Protein AF-A0A957AES9-F1 (afdb_monomer_lite)

Foldseek 3Di:
DDDDDDDPVVVVVVVVVVVPVPDPPPPPPPQPPDPPVADALVRLCVQLPQDPPDDDDLLNVLLNVLNVVLSVDDQDVPADDLVNLLSLLLNLVSLVLVQVLQWAQAPVRDIDGNPSRVRNNVSSVVNNVSSVVSNVVNCVRCPVNHDSDNDDDDPSSVVSVVVSCPFLLNVLVVVLVVVCVQAVDAFKKKWKKWWDWAADPPVNFKIKIKIWTWIWHQHPLQKIKIKIWMWIWTWGHDDPDIDTDIFIKMKIWIANGSSLRSLLVLLQVLLCLLQDPVHQPLVSLCRQSVGSDVNSVLRSVSSNVVSCCVQQNQQDQQDLPPPVLVPDDVVVSVVVSVVVRVVSVSVVVRLQRTKMKMWGKDKDKDWDDPDPFKTKIKMKIKIKIFMAGSVQLCVLCPCVSVVVSPDPPDCSSNDDTGDIWIKIKIKMWMGGPFKIWIWMWMDIDPKIKIKIKIKGFDDPVCPVPPPPLVVLLVVLVVCLVVQVVVCVVPVDPSNVVSVVSSVVSVPPVVVVRVVDDDDDDDDTWMKMWMKMWMADPRFIKIKIWIWTWDWDWDDDPPRITIIMIMIHTPWMWMDGPRDIDTD

Secondary structure (DSSP, 8-state):
----PPPHHHHHHHHHHHHTS-----------SS---SPPHHHHHHHT---TT-PPPHHHHHHHHHHHHHHHS--GGG---HHHHHHHHHHHHHHHHHHHHTEEE-TTS-EEE-TT-HHHHHHHHHHHHHHHHHHHHHHHHHGGG--SS--SPPHHHHHHHHHHHTTHHHHHHHHHHHHHHHS-STT-EEEEEEEEEEEETTTSSEEEEEEEEEEEEE-TTS-EEEEEEEEEEEEEEETTEEEEEEEEEEEEEEESSHHHHHHHHHHHHHHHHHH-SSS-HHHHHHHHHSSSSHHHHHHHHHHHHHHHHHHHPPPPPP-TT-HHHHTS-HHHHHHHHHHHHHHHHHHHHHHHH-EEEEEEEEEEEEEEE-STTEEEEEEEEEEEEEEEEHHHHHHHHTTHHHHTTS-TT-GGGGSPPSEEEEEEEEEEEEEETTEEEEEEEEEETTEEEEEEEEEE---TTSGGGHHHHHHHHHHHHHHHHHHHHHHHTTTS-HHHHHHHHHHHHHHHHHHHHHTS-----S-PPEEEEEEEEEEETTEEEEEEEEEEEEEEEE--TTT--EEEEEEEEEEEEEEETTEEEE-

Sequence (583 aa):
VRTASVAPEAMRALQQAAGNTAARRVKTTSAPKAPQRLWTNKEFTERTYESFFTAKSAAQTAVIEMLTSYYALPTEKKKPTAAHANMLAQMKAAAQLWIDDHTVALDDGTTSEDPNRVKRMQGFKDFITNVDAELALVKGVLGDKYSEEIGEEHQSYKKLRDHYKGSADSLFVKAAGVLDKAVSAPGDSASVEVEFEIPIDPSGVGFIGGRLSIEAEKDDDGMIKARTEMVVTGGANIGVAKVKAELGGYIEAQAATSADVMNLYSYGLYRRFRESKAIPREVANYMWGGQTSQHGYDKAEVWSRDLEKRLFSEIPDVDPDDPKYKSMPPSKAKAAIAADQAAVEKARERVKNTYIETGGVVAGKGEIGISDLVEMEIGVTYTAGKKITAESIKAAKGSAGAKNSGGLTGRGAQKSLGEDTSSVSFSASVTVGSFEVAFEVAKSGSDLEITFDAEGTIPGDLLGGAPAWLADIGVALVKFVRATKASQESDSLGPVIAFGSLQKAMYGPIIAGALSGEGPQVGSVGLGVSMSAEREDGEWSGSIEIKHVQKLSFEPPIGLKVELAKSSRLGALEYSGGQWSLK

pLDDT: mean 73.52, std 19.43, range [29.31, 97.88]

Structure (mmCIF, N/CA/C/O backbone):
data_AF-A0A957AES9-F1
#
_entry.id   AF-A0A957AES9-F1
#
loop_
_atom_site.group_PDB
_atom_site.id
_atom_site.type_symbol
_atom_site.label_atom_id
_atom_site.label_alt_id
_atom_site.label_comp_id
_atom_site.label_asym_id
_atom_site.label_entity_id
_atom_site.label_seq_id
_atom_site.pdbx_PDB_ins_code
_atom_site.Cartn_x
_atom_site.Cartn_y
_atom_site.Cartn_z
_atom_site.occupancy
_atom_site.B_iso_or_equiv
_atom_site.auth_seq_id
_atom_site.auth_comp_id
_atom_site.auth_asym_id
_atom_site.auth_atom_id
_atom_site.pdbx_PDB_model_num
ATOM 1 N N . VAL A 1 1 ? 21.287 47.058 -7.639 1.00 43.00 1 VAL A N 1
ATOM 2 C CA . VAL A 1 1 ? 22.110 47.063 -8.872 1.00 43.00 1 VAL A CA 1
ATOM 3 C C . VAL A 1 1 ? 23.519 47.543 -8.534 1.00 43.00 1 VAL A C 1
ATOM 5 O O . VAL A 1 1 ? 23.746 48.738 -8.420 1.00 43.00 1 VAL A O 1
ATOM 8 N N . ARG A 1 2 ? 24.447 46.612 -8.296 1.00 29.31 2 ARG A N 1
ATOM 9 C CA . ARG A 1 2 ? 25.901 46.830 -8.343 1.00 29.31 2 ARG A CA 1
ATOM 10 C C . ARG A 1 2 ? 26.486 45.571 -8.975 1.00 29.31 2 ARG A C 1
ATOM 12 O O . ARG A 1 2 ? 26.432 44.500 -8.386 1.00 29.31 2 ARG A O 1
ATOM 19 N N . THR A 1 3 ? 26.916 45.699 -10.220 1.00 39.09 3 THR A N 1
ATOM 20 C CA . THR A 1 3 ? 27.513 44.641 -11.035 1.00 39.09 3 THR A CA 1
ATOM 21 C C . THR A 1 3 ? 28.987 44.502 -10.672 1.00 39.09 3 THR A C 1
ATOM 23 O O . THR A 1 3 ? 29.764 45.423 -10.911 1.00 39.09 3 THR A O 1
ATOM 26 N N . ALA A 1 4 ? 29.372 43.363 -10.099 1.00 37.22 4 ALA A N 1
ATOM 27 C CA . ALA A 1 4 ? 30.772 42.980 -9.971 1.00 37.22 4 ALA A CA 1
ATOM 28 C C . ALA A 1 4 ? 31.256 42.447 -11.329 1.00 37.22 4 ALA A C 1
ATOM 30 O O . ALA A 1 4 ? 30.805 41.399 -11.789 1.00 37.22 4 ALA A O 1
ATOM 31 N N . SER A 1 5 ? 32.136 43.193 -11.998 1.00 46.69 5 SER A N 1
ATOM 32 C CA . SER A 1 5 ? 32.816 42.740 -13.210 1.00 46.69 5 SER A CA 1
ATOM 33 C C . SER A 1 5 ? 33.957 41.803 -12.826 1.00 46.69 5 SER A C 1
ATOM 35 O O . SER A 1 5 ? 34.910 42.219 -12.164 1.00 46.69 5 SER A O 1
ATOM 37 N N . VAL A 1 6 ? 33.873 40.544 -13.246 1.00 52.06 6 VAL A N 1
ATOM 38 C CA . VAL A 1 6 ? 34.975 39.586 -13.117 1.00 52.06 6 VAL A CA 1
ATOM 39 C C . VAL A 1 6 ? 36.087 39.997 -14.085 1.00 52.06 6 VAL A C 1
ATOM 41 O O . VAL A 1 6 ? 35.831 40.236 -15.265 1.00 52.06 6 VAL A O 1
ATOM 44 N N . ALA A 1 7 ? 37.316 40.115 -13.577 1.00 62.69 7 ALA A N 1
ATOM 45 C CA . ALA A 1 7 ? 38.469 40.543 -14.359 1.00 62.69 7 ALA A CA 1
ATOM 46 C C . ALA A 1 7 ? 38.740 39.575 -15.538 1.00 62.69 7 ALA A C 1
ATOM 48 O O . ALA A 1 7 ? 38.665 38.356 -15.350 1.00 62.69 7 ALA A O 1
ATOM 49 N N . PRO A 1 8 ? 39.100 40.079 -16.737 1.00 69.00 8 PRO A N 1
ATOM 50 C CA . PRO A 1 8 ? 39.345 39.264 -17.936 1.00 69.00 8 PRO A CA 1
ATOM 51 C C . PRO A 1 8 ? 40.367 38.131 -17.748 1.00 69.00 8 PRO A C 1
ATOM 53 O O . PRO A 1 8 ? 40.296 37.104 -18.423 1.00 69.00 8 PRO A O 1
ATOM 56 N N . GLU A 1 9 ? 41.294 38.283 -16.804 1.00 67.00 9 GLU A N 1
ATOM 57 C CA . GLU A 1 9 ? 42.308 37.274 -16.484 1.00 67.00 9 GLU A CA 1
ATOM 58 C C . GLU A 1 9 ? 41.723 36.042 -15.779 1.00 67.00 9 GLU A C 1
ATOM 60 O O . GLU A 1 9 ? 42.137 34.920 -16.075 1.00 67.00 9 GLU A O 1
ATOM 65 N N . ALA A 1 10 ? 40.687 36.210 -14.949 1.00 66.12 10 ALA A N 1
ATOM 66 C CA . ALA A 1 10 ? 39.997 35.090 -14.308 1.00 66.12 10 ALA A CA 1
ATOM 67 C C . ALA A 1 10 ? 39.186 34.259 -15.321 1.00 66.12 10 ALA A C 1
ATOM 69 O O . ALA A 1 10 ? 39.134 33.034 -15.216 1.00 66.12 10 ALA A O 1
ATOM 70 N N . MET A 1 11 ? 38.628 34.894 -16.362 1.00 61.91 11 MET A N 1
ATOM 71 C CA . MET A 1 11 ? 37.990 34.176 -17.476 1.00 61.91 11 MET A CA 1
ATOM 72 C C . MET A 1 11 ? 39.002 33.410 -18.340 1.00 61.91 11 MET A C 1
ATOM 74 O O . MET A 1 11 ? 38.701 32.312 -18.808 1.00 61.91 11 MET A O 1
ATOM 78 N N . ARG A 1 12 ? 40.220 33.940 -18.513 1.00 64.38 12 ARG A N 1
ATOM 79 C CA . ARG A 1 12 ? 41.296 33.249 -19.243 1.00 64.38 12 ARG A CA 1
ATOM 80 C C . ARG A 1 12 ? 41.818 32.027 -18.485 1.00 64.38 12 ARG A C 1
ATOM 82 O O . ARG A 1 12 ? 42.032 30.988 -19.104 1.00 64.38 12 ARG A O 1
ATOM 89 N N . ALA A 1 13 ? 41.948 32.123 -17.162 1.00 65.06 13 ALA A N 1
ATOM 90 C CA . ALA A 1 13 ? 42.314 30.991 -16.310 1.00 65.06 13 ALA A CA 1
ATOM 91 C C . ALA A 1 13 ? 41.237 29.887 -16.320 1.00 65.06 13 ALA A C 1
ATOM 93 O O . ALA A 1 13 ? 41.570 28.706 -16.399 1.00 65.06 13 ALA A O 1
ATOM 94 N N . LEU A 1 14 ? 39.950 30.254 -16.346 1.00 55.34 14 LEU A N 1
ATOM 95 C CA . LEU A 1 14 ? 38.833 29.308 -16.483 1.00 55.34 14 LEU A CA 1
ATOM 96 C C . LEU A 1 14 ? 38.779 28.633 -17.865 1.00 55.34 14 LEU A C 1
ATOM 98 O O . LEU A 1 14 ? 38.526 27.433 -17.945 1.00 55.34 14 LEU A O 1
ATOM 102 N N . GLN A 1 15 ? 39.085 29.352 -18.949 1.00 59.56 15 GLN A N 1
ATOM 103 C CA . GLN A 1 15 ? 39.186 28.755 -20.289 1.00 59.56 15 GLN A CA 1
ATOM 104 C C . GLN A 1 15 ? 40.405 27.832 -20.438 1.00 59.56 15 GLN A C 1
ATOM 106 O O . GLN A 1 15 ? 40.314 26.807 -21.113 1.00 59.56 15 GLN A O 1
ATOM 111 N N . GLN A 1 16 ? 41.527 28.137 -19.778 1.00 60.09 16 GLN A N 1
ATOM 112 C CA . GLN A 1 16 ? 42.705 27.261 -19.767 1.00 60.09 16 GLN A CA 1
ATOM 113 C C . GLN A 1 16 ? 42.518 26.031 -18.862 1.00 60.09 16 GLN A C 1
ATOM 115 O O . GLN A 1 16 ? 42.971 24.943 -19.219 1.00 60.09 16 GLN A O 1
ATOM 120 N N . ALA A 1 17 ? 41.779 26.155 -17.754 1.00 52.66 17 ALA A N 1
ATOM 121 C CA . ALA A 1 17 ? 41.383 25.018 -16.920 1.00 52.66 17 ALA A CA 1
ATOM 122 C C . ALA A 1 17 ? 40.372 24.096 -17.634 1.00 52.66 17 ALA A C 1
ATOM 124 O O . ALA A 1 17 ? 40.477 22.874 -17.538 1.00 52.66 17 ALA A O 1
ATOM 125 N N . ALA A 1 18 ? 39.450 24.659 -18.425 1.00 48.19 18 ALA A N 1
ATOM 126 C CA . ALA A 1 18 ? 38.517 23.886 -19.248 1.00 48.19 18 ALA A CA 1
ATOM 127 C C . ALA A 1 18 ? 39.187 23.226 -20.474 1.00 48.19 18 ALA A C 1
ATOM 129 O O . ALA A 1 18 ? 38.744 22.171 -20.924 1.00 48.19 18 ALA A O 1
ATOM 130 N N . GLY A 1 19 ? 40.277 23.804 -20.994 1.00 39.94 19 GLY A N 1
ATOM 131 C CA . GLY A 1 19 ? 41.002 23.300 -22.168 1.00 39.94 19 GLY A CA 1
ATOM 132 C C . GLY A 1 19 ? 41.935 22.109 -21.912 1.00 39.94 19 GLY A C 1
ATOM 133 O O . GLY A 1 19 ? 42.290 21.411 -22.859 1.00 39.94 19 GLY A O 1
ATOM 134 N N . ASN A 1 20 ? 42.305 21.838 -20.654 1.00 41.00 20 ASN A N 1
ATOM 135 C CA . ASN A 1 20 ? 43.263 20.780 -20.297 1.00 41.00 20 ASN A CA 1
ATOM 136 C C . ASN A 1 20 ? 42.634 19.488 -19.761 1.00 41.00 20 ASN A C 1
ATOM 138 O O . ASN A 1 20 ? 43.354 18.531 -19.477 1.00 41.00 20 ASN A O 1
ATOM 142 N N . THR A 1 21 ? 41.301 19.383 -19.742 1.00 41.50 21 THR A N 1
ATOM 143 C CA . THR A 1 21 ? 40.636 18.071 -19.648 1.00 41.50 21 THR A CA 1
ATOM 144 C C . THR A 1 21 ? 40.528 17.490 -21.055 1.00 41.50 21 THR A C 1
ATOM 146 O O . THR A 1 21 ? 39.453 17.260 -21.605 1.00 41.50 21 THR A O 1
ATOM 149 N N . ALA A 1 22 ? 41.696 17.331 -21.676 1.00 42.06 22 ALA A N 1
ATOM 150 C CA . ALA A 1 22 ? 41.856 16.682 -22.953 1.00 42.06 22 ALA A CA 1
ATOM 151 C C . ALA A 1 22 ? 41.245 15.285 -22.859 1.00 42.06 22 ALA A C 1
ATOM 153 O O . ALA A 1 22 ? 41.683 14.442 -22.076 1.00 42.06 22 ALA A O 1
ATOM 154 N N . ALA A 1 23 ? 40.204 15.091 -23.664 1.00 42.69 23 ALA A N 1
ATOM 155 C CA . ALA A 1 23 ? 39.727 13.833 -24.196 1.00 42.69 23 ALA A CA 1
ATOM 156 C C . ALA A 1 23 ? 40.631 12.637 -23.847 1.00 42.69 23 ALA A C 1
ATOM 158 O O . ALA A 1 23 ? 41.527 12.263 -24.610 1.00 42.69 23 ALA A O 1
ATOM 159 N N . ARG A 1 24 ? 40.304 11.938 -22.752 1.00 41.62 24 ARG A N 1
ATOM 160 C CA . ARG A 1 24 ? 40.472 10.485 -22.725 1.00 41.62 24 ARG A CA 1
ATOM 161 C C . ARG A 1 24 ? 39.531 9.959 -23.798 1.00 41.62 24 ARG A C 1
ATOM 163 O O . ARG A 1 24 ? 38.376 9.629 -23.550 1.00 41.62 24 ARG A O 1
ATOM 170 N N . ARG A 1 25 ? 40.021 9.981 -25.036 1.00 42.16 25 ARG A N 1
ATOM 171 C CA . ARG A 1 25 ? 39.420 9.325 -26.183 1.00 42.16 25 ARG A CA 1
ATOM 172 C C . ARG A 1 25 ? 39.449 7.848 -25.822 1.00 42.16 25 ARG A C 1
ATOM 174 O O . ARG A 1 25 ? 40.458 7.177 -26.029 1.00 42.16 25 ARG A O 1
ATOM 181 N N . VAL A 1 26 ? 38.378 7.372 -25.187 1.00 42.56 26 VAL A N 1
ATOM 182 C CA . VAL A 1 26 ? 38.093 5.947 -25.086 1.00 42.56 26 VAL A CA 1
ATOM 183 C C . VAL A 1 26 ? 38.177 5.468 -26.521 1.00 42.56 26 VAL A C 1
ATOM 185 O O . VAL A 1 26 ? 37.408 5.911 -27.376 1.00 42.56 26 VAL A O 1
ATOM 188 N N . LYS A 1 27 ? 39.214 4.681 -26.818 1.00 35.34 27 LYS A N 1
ATOM 189 C CA . LYS A 1 27 ? 39.313 3.965 -28.081 1.00 35.34 27 LYS A CA 1
ATOM 190 C C . LYS A 1 27 ? 37.982 3.238 -28.187 1.00 35.34 27 LYS A C 1
ATOM 192 O O . LYS A 1 27 ? 37.718 2.359 -27.373 1.00 35.34 27 LYS A O 1
ATOM 197 N N . THR A 1 28 ? 37.138 3.647 -29.127 1.00 41.75 28 THR A N 1
ATOM 198 C CA . THR A 1 28 ? 36.015 2.843 -29.582 1.00 41.75 28 THR A CA 1
ATOM 199 C C . THR A 1 28 ? 36.643 1.580 -30.143 1.00 41.75 28 THR A C 1
ATOM 201 O O . THR A 1 28 ? 37.055 1.515 -31.300 1.00 41.75 28 THR A O 1
ATOM 204 N N . THR A 1 29 ? 36.851 0.603 -29.264 1.00 40.47 29 THR A N 1
ATOM 205 C CA . THR A 1 29 ? 37.132 -0.768 -29.635 1.00 40.47 29 THR A CA 1
ATOM 206 C C . THR A 1 29 ? 36.013 -1.135 -30.587 1.00 40.47 29 THR A C 1
ATOM 208 O O . THR A 1 29 ? 34.840 -1.112 -30.223 1.00 40.47 29 THR A O 1
ATOM 211 N N . SER A 1 30 ? 36.377 -1.345 -31.851 1.00 44.00 30 SER A N 1
ATOM 212 C CA . SER A 1 30 ? 35.477 -1.868 -32.869 1.00 44.00 30 SER A CA 1
ATOM 213 C C . SER A 1 30 ? 34.679 -3.001 -32.238 1.00 44.00 30 SER A C 1
ATOM 215 O O . SER A 1 30 ? 35.294 -3.966 -31.770 1.00 44.00 30 SER A O 1
ATOM 217 N N . ALA A 1 31 ? 33.356 -2.829 -32.168 1.00 43.00 31 ALA A N 1
ATOM 218 C CA . ALA A 1 31 ? 32.454 -3.769 -31.526 1.00 43.00 31 ALA A CA 1
ATOM 219 C C . ALA A 1 31 ? 32.819 -5.201 -31.954 1.00 43.00 31 ALA A C 1
ATOM 221 O O . ALA A 1 31 ? 33.080 -5.430 -33.146 1.00 43.00 31 ALA A O 1
ATOM 222 N N . PRO A 1 32 ? 32.922 -6.160 -31.017 1.00 39.94 32 PRO A N 1
ATOM 223 C CA . PRO A 1 32 ? 33.211 -7.539 -31.374 1.00 39.94 32 PRO A CA 1
ATOM 224 C C . PRO A 1 32 ? 32.213 -7.991 -32.449 1.00 39.94 32 PRO A C 1
ATOM 226 O O . PRO A 1 32 ? 31.010 -7.885 -32.261 1.00 39.94 32 PRO A O 1
ATOM 229 N N . LYS A 1 33 ? 32.713 -8.493 -33.591 1.00 46.59 33 LYS A N 1
ATOM 230 C CA . LYS A 1 33 ? 31.926 -9.077 -34.704 1.00 46.59 33 LYS A CA 1
ATOM 231 C C . LYS A 1 33 ? 31.226 -10.400 -34.315 1.00 46.59 33 LYS A C 1
ATOM 233 O O . LYS A 1 33 ? 31.262 -11.366 -35.071 1.00 46.59 33 LYS A O 1
ATOM 238 N N . ALA A 1 34 ? 30.687 -10.493 -33.109 1.00 49.75 34 ALA A N 1
ATOM 239 C CA . ALA A 1 34 ? 29.664 -11.462 -32.743 1.00 49.75 34 ALA A CA 1
ATOM 240 C C . ALA A 1 34 ? 28.342 -10.688 -32.614 1.00 49.75 34 ALA A C 1
ATOM 242 O O . ALA A 1 34 ? 28.377 -9.489 -32.344 1.00 49.75 34 ALA A O 1
ATOM 243 N N . PRO A 1 35 ? 27.188 -11.314 -32.872 1.00 50.91 35 PRO A N 1
ATOM 244 C CA . PRO A 1 35 ? 25.930 -10.602 -33.021 1.00 50.91 35 PRO A CA 1
ATOM 245 C C . PRO A 1 35 ? 25.364 -10.225 -31.646 1.00 50.91 35 PRO A C 1
ATOM 247 O O . PRO A 1 35 ? 24.382 -10.814 -31.223 1.00 50.91 35 PRO A O 1
ATOM 250 N N . GLN A 1 36 ? 25.968 -9.262 -30.946 1.00 58.72 36 GLN A N 1
ATOM 251 C CA . GLN A 1 36 ? 25.253 -8.534 -29.897 1.00 58.72 36 GLN A CA 1
ATOM 252 C C . GLN A 1 36 ? 24.372 -7.513 -30.610 1.00 58.72 36 GLN A C 1
ATOM 254 O O . GLN A 1 36 ? 24.851 -6.482 -31.085 1.00 58.72 36 GLN A O 1
ATOM 259 N N . ARG A 1 37 ? 23.100 -7.881 -30.786 1.00 75.50 37 ARG A N 1
ATOM 260 C CA . ARG A 1 37 ? 22.092 -7.109 -31.534 1.00 75.50 37 ARG A CA 1
ATOM 261 C C . ARG A 1 37 ? 21.314 -6.150 -30.636 1.00 75.50 37 ARG A C 1
ATOM 263 O O . ARG A 1 37 ? 20.337 -5.548 -31.087 1.00 75.50 37 ARG A O 1
ATOM 270 N N . LEU A 1 38 ? 21.730 -6.038 -29.378 1.00 92.56 38 LEU A N 1
ATOM 271 C CA . LEU A 1 38 ? 21.141 -5.110 -28.435 1.00 92.56 38 LEU A CA 1
ATOM 272 C C . LEU A 1 38 ? 21.329 -3.665 -28.924 1.00 92.56 38 LEU A C 1
ATOM 274 O O . LEU A 1 38 ? 22.313 -3.356 -29.603 1.00 92.56 38 LEU A O 1
ATOM 278 N N . TRP A 1 39 ? 20.384 -2.789 -28.600 1.00 96.00 39 TRP A N 1
ATOM 279 C CA . TRP A 1 39 ? 20.482 -1.368 -28.914 1.00 96.00 39 TRP A CA 1
ATOM 280 C C . TRP A 1 39 ? 21.684 -0.704 -28.245 1.00 96.00 39 TRP A C 1
ATOM 282 O O . TRP A 1 39 ? 21.993 -0.931 -27.078 1.00 96.00 39 TRP A O 1
ATOM 292 N N . THR A 1 40 ? 22.313 0.217 -28.971 1.00 95.69 40 THR A N 1
ATOM 293 C CA . THR A 1 40 ? 23.333 1.098 -28.387 1.00 95.69 40 THR A CA 1
ATOM 294 C C . THR A 1 40 ? 22.697 2.173 -27.500 1.00 95.69 40 THR A C 1
ATOM 296 O O . THR A 1 40 ? 21.534 2.529 -27.687 1.00 95.69 40 THR A O 1
ATOM 299 N N . ASN A 1 41 ? 23.481 2.800 -26.611 1.00 96.25 41 ASN A N 1
ATOM 300 C CA . ASN A 1 41 ? 23.024 3.962 -25.827 1.00 96.25 41 ASN A CA 1
ATOM 301 C C . ASN A 1 41 ? 22.409 5.066 -26.703 1.00 96.25 41 ASN A C 1
ATOM 303 O O . ASN A 1 41 ? 21.444 5.716 -26.298 1.00 96.25 41 ASN A O 1
ATOM 307 N N . LYS A 1 42 ? 22.981 5.286 -27.895 1.00 96.38 42 LYS A N 1
ATOM 308 C CA . LYS A 1 42 ? 22.493 6.275 -28.859 1.00 96.38 42 LYS A CA 1
ATOM 309 C C . LYS A 1 42 ? 21.128 5.866 -29.406 1.00 96.38 42 LYS A C 1
ATOM 311 O O . LYS A 1 42 ? 20.200 6.658 -29.312 1.00 96.38 42 LYS A O 1
ATOM 316 N N . GLU A 1 43 ? 21.005 4.637 -29.904 1.00 96.81 43 GLU A N 1
ATOM 317 C CA . GLU A 1 43 ? 19.745 4.120 -30.450 1.00 96.81 43 GLU A CA 1
ATOM 318 C C . GLU A 1 43 ? 18.631 4.117 -29.397 1.00 96.81 43 GLU A C 1
ATOM 320 O O . GLU A 1 43 ? 17.543 4.623 -29.659 1.00 96.81 43 GLU A O 1
ATOM 325 N N . PHE A 1 44 ? 18.919 3.638 -28.182 1.00 97.62 44 PHE A N 1
ATOM 326 C CA . PHE A 1 44 ? 17.959 3.669 -27.080 1.00 97.62 44 PHE A CA 1
ATOM 327 C C . PHE A 1 44 ? 17.530 5.098 -26.741 1.00 97.62 44 PHE A C 1
ATOM 329 O O . PHE A 1 44 ? 16.335 5.364 -26.622 1.00 97.62 44 PHE A O 1
ATOM 336 N N . THR A 1 45 ? 18.475 6.041 -26.645 1.00 96.62 45 THR A N 1
ATOM 337 C CA . THR A 1 45 ? 18.155 7.451 -26.370 1.00 96.62 45 THR A CA 1
ATOM 338 C C . THR A 1 45 ? 17.295 8.057 -27.477 1.00 96.62 45 THR A C 1
ATOM 340 O O . THR A 1 45 ? 16.320 8.727 -27.166 1.00 96.62 45 THR A O 1
ATOM 343 N N . GLU A 1 46 ? 17.627 7.826 -28.750 1.00 96.50 46 GLU A N 1
ATOM 344 C CA . GLU A 1 46 ? 16.887 8.368 -29.898 1.00 96.50 46 GLU A CA 1
ATOM 345 C C . GLU A 1 46 ? 15.466 7.803 -29.981 1.00 96.50 46 GLU A C 1
ATOM 347 O O . GLU A 1 46 ? 14.520 8.560 -30.187 1.00 96.50 46 GLU A O 1
ATOM 352 N N . ARG A 1 47 ? 15.293 6.495 -29.759 1.00 97.19 47 ARG A N 1
ATOM 353 C CA . ARG A 1 47 ? 13.978 5.839 -29.819 1.00 97.19 47 ARG A CA 1
ATOM 354 C C . ARG A 1 47 ? 13.088 6.124 -28.611 1.00 97.19 47 ARG A C 1
ATOM 356 O O . ARG A 1 47 ? 11.874 6.041 -28.732 1.00 97.19 47 ARG A O 1
ATOM 363 N N . THR A 1 48 ? 13.665 6.483 -27.463 1.00 97.00 48 THR A N 1
ATOM 364 C CA . THR A 1 48 ? 12.914 6.855 -26.245 1.00 97.00 48 THR A CA 1
ATOM 365 C C . THR A 1 48 ? 12.828 8.373 -26.020 1.00 97.00 48 THR A C 1
ATOM 367 O O . THR A 1 48 ? 12.325 8.843 -24.990 1.00 97.00 48 THR A O 1
ATOM 370 N N . TYR A 1 49 ? 13.334 9.171 -26.963 1.00 95.56 49 TYR A N 1
ATOM 371 C CA . TYR A 1 49 ? 13.283 10.625 -26.901 1.00 95.56 49 TYR A CA 1
ATOM 372 C C . TYR A 1 49 ? 11.873 11.134 -27.215 1.00 95.56 49 TYR A C 1
ATOM 374 O O . TYR A 1 49 ? 11.334 10.893 -28.293 1.00 95.56 49 TYR A O 1
ATOM 382 N N . GLU A 1 50 ? 11.292 11.879 -26.275 1.00 90.75 50 GLU A N 1
ATOM 383 C CA . GLU A 1 50 ? 9.940 12.421 -26.427 1.00 90.75 50 GLU A CA 1
ATOM 384 C C . GLU A 1 50 ? 9.971 13.800 -27.102 1.00 90.75 50 GLU A C 1
ATOM 386 O O . GLU A 1 50 ? 9.415 13.993 -28.186 1.00 90.75 50 GLU A O 1
ATOM 391 N N . SER A 1 51 ? 10.651 14.769 -26.478 1.00 90.25 51 SER A N 1
ATOM 392 C CA . SER A 1 51 ? 10.764 16.141 -26.977 1.00 90.25 51 SER A CA 1
ATOM 393 C C . SER A 1 51 ? 11.917 16.908 -26.319 1.00 90.25 51 SER A C 1
ATOM 395 O O . SER A 1 51 ? 12.488 16.463 -25.323 1.00 90.25 51 SER A O 1
ATOM 397 N N . PHE A 1 52 ? 12.224 18.100 -26.844 1.00 82.94 52 PHE A N 1
ATOM 398 C CA . PHE A 1 52 ? 13.286 18.977 -26.331 1.00 82.94 52 PHE A CA 1
ATOM 399 C C . PHE A 1 52 ? 13.048 19.448 -24.894 1.00 82.94 52 PHE A C 1
ATOM 401 O O . PHE A 1 52 ? 14.004 19.639 -24.149 1.00 82.94 52 PHE A O 1
ATOM 408 N N . PHE A 1 53 ? 11.786 19.581 -24.489 1.00 80.31 53 PHE A N 1
ATOM 409 C CA . PHE A 1 53 ? 11.413 20.020 -23.144 1.00 80.31 53 PHE A CA 1
ATOM 410 C C . PHE A 1 53 ? 11.200 18.857 -22.169 1.00 80.31 53 PHE A C 1
ATOM 412 O O . PHE A 1 53 ? 10.890 19.082 -21.003 1.00 80.31 53 PHE A O 1
ATOM 419 N N . THR A 1 54 ? 11.360 17.607 -22.615 1.00 82.06 54 THR A N 1
ATOM 420 C CA . THR A 1 54 ? 11.174 16.432 -21.762 1.00 82.06 54 THR A CA 1
ATOM 421 C C . THR A 1 54 ? 12.527 15.889 -21.316 1.00 82.06 54 THR A C 1
ATOM 423 O O . THR A 1 54 ? 13.274 15.317 -22.111 1.00 82.06 54 THR A O 1
ATOM 426 N N . ALA A 1 55 ? 12.829 16.020 -20.024 1.00 88.88 55 ALA A N 1
ATOM 427 C CA . ALA A 1 55 ? 14.027 15.435 -19.431 1.00 88.88 55 ALA A CA 1
ATOM 428 C C . ALA A 1 55 ? 14.047 13.898 -19.569 1.00 88.88 55 ALA A C 1
ATOM 430 O O . ALA A 1 55 ? 13.007 13.246 -19.752 1.00 88.88 55 ALA A O 1
ATOM 431 N N . LYS A 1 56 ? 15.249 13.311 -19.486 1.00 91.88 56 LYS A N 1
ATOM 432 C CA . LYS A 1 56 ? 15.417 11.853 -19.420 1.00 91.88 56 LYS A CA 1
ATOM 433 C C . LYS A 1 56 ? 14.761 11.325 -18.143 1.00 91.88 56 LYS A C 1
ATOM 435 O O . LYS A 1 56 ? 14.960 11.915 -17.085 1.00 91.88 56 LYS A O 1
ATOM 440 N N . SER A 1 57 ? 14.008 10.229 -18.224 1.00 92.50 57 SER A N 1
ATOM 441 C CA . SER A 1 57 ? 13.483 9.584 -17.015 1.00 92.50 57 SER A CA 1
ATOM 442 C C . SER A 1 57 ? 14.593 8.875 -16.232 1.00 92.50 57 SER A C 1
ATOM 444 O O . SER A 1 57 ? 15.640 8.525 -16.788 1.00 92.50 57 SER A O 1
ATOM 446 N N . ALA A 1 58 ? 14.343 8.603 -14.948 1.00 92.19 58 ALA A N 1
ATOM 447 C CA . ALA A 1 58 ? 15.223 7.772 -14.128 1.00 92.19 58 ALA A CA 1
ATOM 448 C C . ALA A 1 58 ? 15.474 6.399 -14.780 1.00 92.19 58 ALA A C 1
ATOM 450 O O . ALA A 1 58 ? 16.612 5.930 -14.816 1.00 92.19 58 ALA A O 1
ATOM 451 N N . ALA A 1 59 ? 14.440 5.805 -15.388 1.00 94.56 59 ALA A N 1
ATOM 452 C CA . ALA A 1 59 ? 14.551 4.540 -16.110 1.00 94.56 59 ALA A CA 1
ATOM 453 C C . ALA A 1 59 ? 15.444 4.641 -17.350 1.00 94.56 59 ALA A C 1
ATOM 455 O O . ALA A 1 59 ? 16.283 3.769 -17.561 1.00 94.56 59 ALA A O 1
ATOM 456 N N . GLN A 1 60 ? 15.335 5.721 -18.137 1.00 97.44 60 GLN A N 1
ATOM 457 C CA . GLN A 1 60 ? 16.234 5.940 -19.275 1.00 97.44 60 GLN A CA 1
ATOM 458 C C . GLN A 1 60 ? 17.694 6.010 -18.817 1.00 97.44 60 GLN A C 1
ATOM 460 O O . GLN A 1 60 ? 18.558 5.380 -19.421 1.00 97.44 60 GLN A O 1
ATOM 465 N N . THR A 1 61 ? 17.969 6.747 -17.740 1.00 96.75 61 THR A N 1
ATOM 466 C CA . THR A 1 61 ? 19.319 6.855 -17.169 1.00 96.75 61 THR A CA 1
ATOM 467 C C . THR A 1 61 ? 19.831 5.496 -16.690 1.00 96.75 61 THR A C 1
ATOM 469 O O . THR A 1 61 ? 20.928 5.093 -17.072 1.00 96.75 61 THR A O 1
ATOM 472 N N . ALA A 1 62 ? 19.018 4.745 -15.940 1.00 96.75 62 ALA A N 1
ATOM 473 C CA . ALA A 1 62 ? 19.396 3.430 -15.433 1.00 96.75 62 ALA A CA 1
ATOM 474 C C . ALA A 1 62 ? 19.662 2.412 -16.553 1.00 96.75 62 ALA A C 1
ATOM 476 O O . ALA A 1 62 ? 20.650 1.679 -16.477 1.00 96.75 62 ALA A O 1
ATOM 477 N N . VAL A 1 63 ? 18.829 2.393 -17.603 1.00 97.88 63 VAL A N 1
ATOM 478 C CA . VAL A 1 63 ? 19.019 1.530 -18.780 1.00 97.88 63 VAL A CA 1
ATOM 479 C C . VAL A 1 63 ? 20.279 1.915 -19.555 1.00 97.88 63 VAL A C 1
ATOM 481 O O . VAL A 1 63 ? 21.037 1.028 -19.925 1.00 97.88 63 VAL A O 1
ATOM 484 N N . ILE A 1 64 ? 20.571 3.206 -19.750 1.00 97.81 64 ILE A N 1
ATOM 485 C CA . ILE A 1 64 ? 21.812 3.656 -20.413 1.00 97.81 64 ILE A CA 1
ATOM 486 C C . ILE A 1 64 ? 23.057 3.215 -19.628 1.00 97.81 64 ILE A C 1
ATOM 488 O O . ILE A 1 64 ? 24.052 2.781 -20.218 1.00 97.81 64 ILE A O 1
ATOM 492 N N . GLU A 1 65 ? 23.020 3.306 -18.298 1.00 97.25 65 GLU A N 1
ATOM 493 C CA . GLU A 1 65 ? 24.107 2.816 -17.446 1.00 97.25 65 GLU A CA 1
ATOM 494 C C . GLU A 1 65 ? 24.258 1.292 -17.554 1.00 97.25 65 GLU A C 1
ATOM 496 O O . GLU A 1 65 ? 25.370 0.807 -17.760 1.00 97.25 65 GLU A O 1
ATOM 501 N N . MET A 1 66 ? 23.156 0.535 -17.509 1.00 97.62 66 MET A N 1
ATOM 502 C CA . MET A 1 66 ? 23.192 -0.926 -17.666 1.00 97.62 66 MET A CA 1
ATOM 503 C C . MET A 1 66 ? 23.642 -1.371 -19.056 1.00 97.62 66 MET A C 1
ATOM 505 O O . MET A 1 66 ? 24.410 -2.321 -19.153 1.00 97.62 66 MET A O 1
ATOM 509 N N . LEU A 1 67 ? 23.238 -0.680 -20.125 1.00 97.06 67 LEU A N 1
ATOM 510 C CA . LEU A 1 67 ? 23.730 -0.925 -21.483 1.00 97.06 67 LEU A CA 1
ATOM 511 C C . LEU A 1 67 ? 25.243 -0.711 -21.555 1.00 97.06 67 LEU A C 1
ATOM 513 O O . LEU A 1 67 ? 25.968 -1.532 -22.114 1.00 97.06 67 LEU A O 1
ATOM 517 N N . THR A 1 68 ? 25.740 0.359 -20.932 1.00 96.06 68 THR A N 1
ATOM 518 C CA . THR A 1 68 ? 27.182 0.630 -20.850 1.00 96.06 68 THR A CA 1
ATOM 519 C C . THR A 1 68 ? 27.915 -0.508 -20.137 1.00 96.06 68 THR A C 1
ATOM 521 O O . THR A 1 68 ? 28.919 -1.002 -20.651 1.00 96.06 68 THR A O 1
ATOM 524 N N . SER A 1 69 ? 27.387 -0.968 -19.000 1.00 95.44 69 SER A N 1
ATOM 525 C CA . SER A 1 69 ? 27.933 -2.107 -18.257 1.00 95.44 69 SER A CA 1
ATOM 526 C C . SER A 1 69 ? 27.838 -3.418 -19.045 1.00 95.44 69 SER A C 1
ATOM 528 O O . SER A 1 69 ? 28.798 -4.182 -19.057 1.00 95.44 69 SER A O 1
ATOM 530 N N . TYR A 1 70 ? 26.733 -3.660 -19.759 1.00 95.12 70 TYR A N 1
ATOM 531 C CA . TYR A 1 70 ? 26.512 -4.844 -20.594 1.00 95.12 70 TYR A CA 1
ATOM 532 C C . TYR A 1 70 ? 27.594 -4.986 -21.665 1.00 95.12 70 TYR A C 1
ATOM 534 O O . TYR A 1 70 ? 28.225 -6.035 -21.770 1.00 95.12 70 TYR A O 1
ATOM 542 N N . TYR A 1 71 ? 27.872 -3.916 -22.415 1.00 93.31 71 TYR A N 1
ATOM 543 C CA . TYR A 1 71 ? 28.914 -3.934 -23.448 1.00 93.31 71 TYR A CA 1
ATOM 544 C C . TYR A 1 71 ? 30.341 -3.998 -22.887 1.00 93.31 71 TYR A C 1
ATOM 546 O O . TYR A 1 71 ? 31.274 -4.311 -23.628 1.00 93.31 71 TYR A O 1
ATOM 554 N N . ALA A 1 72 ? 30.527 -3.701 -21.598 1.00 93.88 72 ALA A N 1
ATOM 555 C CA . ALA A 1 72 ? 31.806 -3.834 -20.910 1.00 93.88 72 ALA A CA 1
ATOM 556 C C . ALA A 1 72 ? 32.041 -5.242 -20.331 1.00 93.88 72 ALA A C 1
ATOM 558 O O . ALA A 1 72 ? 33.164 -5.541 -19.917 1.00 93.88 72 ALA A O 1
ATOM 559 N N . LEU A 1 73 ? 31.021 -6.112 -20.297 1.00 91.94 73 LEU A N 1
ATOM 560 C CA . LEU A 1 73 ? 31.164 -7.464 -19.764 1.00 91.94 73 LEU A CA 1
ATOM 561 C C . LEU A 1 73 ? 32.161 -8.292 -20.598 1.00 91.94 73 LEU A C 1
ATOM 563 O O . LEU A 1 73 ? 32.165 -8.235 -21.832 1.00 91.94 73 LEU A O 1
ATOM 567 N N . PRO A 1 74 ? 33.005 -9.110 -19.945 1.00 89.38 74 PRO A N 1
ATOM 568 C CA . PRO A 1 74 ? 33.947 -9.962 -20.652 1.00 89.38 74 PRO A CA 1
ATOM 569 C C . PRO A 1 74 ? 33.200 -11.043 -21.441 1.00 89.38 74 PRO A C 1
ATOM 571 O O . PRO A 1 74 ? 32.388 -11.790 -20.894 1.00 89.38 74 PRO A O 1
ATOM 574 N N . THR A 1 75 ? 33.516 -11.164 -22.731 1.00 82.62 75 THR A N 1
ATOM 575 C CA . THR A 1 75 ? 32.993 -12.221 -23.605 1.00 82.62 75 THR A CA 1
ATOM 576 C C . THR A 1 75 ? 34.099 -13.225 -23.912 1.00 82.62 75 THR A C 1
ATOM 578 O O . THR A 1 75 ? 34.844 -13.104 -24.890 1.00 82.62 75 THR A O 1
ATOM 581 N N . GLU A 1 76 ? 34.248 -14.244 -23.063 1.00 78.25 76 GLU A N 1
ATOM 582 C CA . GLU A 1 76 ? 35.219 -15.305 -23.331 1.00 78.25 76 GLU A CA 1
ATOM 583 C C . GLU A 1 76 ? 34.856 -15.996 -24.654 1.00 78.25 76 GLU A C 1
ATOM 585 O O . GLU A 1 76 ? 33.728 -16.452 -24.855 1.00 78.25 76 GLU A O 1
ATOM 590 N N . LYS A 1 77 ? 35.795 -16.019 -25.609 1.00 81.25 77 LYS A N 1
ATOM 591 C CA . LYS A 1 77 ? 35.583 -16.589 -26.954 1.00 81.25 77 LYS A CA 1
ATOM 592 C C . LYS A 1 77 ? 34.345 -16.021 -27.672 1.00 81.25 77 LYS A C 1
ATOM 594 O O . LYS A 1 77 ? 33.742 -16.717 -28.488 1.00 81.25 77 LYS A O 1
ATOM 599 N N . LYS A 1 78 ? 33.984 -14.758 -27.397 1.00 80.25 78 LYS A N 1
ATOM 600 C CA . LYS A 1 78 ? 32.796 -14.082 -27.950 1.00 80.25 78 LYS A CA 1
ATOM 601 C C . LYS A 1 78 ? 31.464 -14.766 -27.599 1.00 80.25 78 LYS A C 1
ATOM 603 O O . LYS A 1 78 ? 30.510 -14.660 -28.369 1.00 80.25 78 LYS A O 1
ATOM 608 N N . LYS A 1 79 ? 31.394 -15.485 -26.475 1.00 85.75 79 LYS A N 1
ATOM 609 C CA . LYS A 1 79 ? 30.150 -16.088 -25.982 1.00 85.75 79 LYS A CA 1
ATOM 610 C C . LYS A 1 79 ? 29.572 -15.269 -24.821 1.00 85.75 79 LYS A C 1
ATOM 612 O O . LYS A 1 79 ? 30.348 -14.789 -23.993 1.00 85.75 79 LYS A O 1
ATOM 617 N N . PRO A 1 80 ? 28.239 -15.111 -24.746 1.00 90.69 80 PRO A N 1
ATOM 618 C CA . PRO A 1 80 ? 27.588 -14.533 -23.578 1.00 90.69 80 PRO A CA 1
ATOM 619 C C . PRO A 1 80 ? 27.767 -15.423 -22.342 1.00 90.69 80 PRO A C 1
ATOM 621 O O . PRO A 1 80 ? 27.977 -16.633 -22.437 1.00 90.69 80 PRO A O 1
ATOM 624 N N . THR A 1 81 ? 27.667 -14.801 -21.172 1.00 92.50 81 THR A N 1
ATOM 625 C CA . THR A 1 81 ? 27.789 -15.434 -19.848 1.00 92.50 81 THR A CA 1
ATOM 626 C C . THR A 1 81 ? 26.498 -15.242 -19.047 1.00 92.50 81 THR A C 1
ATOM 628 O O . THR A 1 81 ? 25.638 -14.457 -19.442 1.00 92.50 81 THR A O 1
ATOM 631 N N . ALA A 1 82 ? 26.368 -15.893 -17.887 1.00 93.25 82 ALA A N 1
ATOM 632 C CA . ALA A 1 82 ? 25.235 -15.663 -16.980 1.00 93.25 82 ALA A CA 1
ATOM 633 C C . ALA A 1 82 ? 25.099 -14.184 -16.558 1.00 93.25 82 ALA A C 1
ATOM 635 O O . ALA A 1 82 ? 23.988 -13.684 -16.415 1.00 93.25 82 ALA A O 1
ATOM 636 N N . ALA A 1 83 ? 26.213 -13.445 -16.459 1.00 94.06 83 ALA A N 1
ATOM 637 C CA . ALA A 1 83 ? 26.189 -12.006 -16.185 1.00 94.06 83 ALA A CA 1
ATOM 638 C C . ALA A 1 83 ? 25.491 -11.200 -17.298 1.00 94.06 83 ALA A C 1
ATOM 640 O O . ALA A 1 83 ? 24.821 -10.212 -17.009 1.00 94.06 83 ALA A O 1
ATOM 641 N N . HIS A 1 84 ? 25.597 -11.641 -18.559 1.00 94.69 84 HIS A N 1
ATOM 642 C CA . HIS A 1 84 ? 24.878 -11.018 -19.674 1.00 94.69 84 HIS A CA 1
ATOM 643 C C . HIS A 1 84 ? 23.369 -11.253 -19.549 1.00 94.69 84 HIS A C 1
ATOM 645 O O . HIS A 1 84 ? 22.602 -10.304 -19.676 1.00 94.69 84 HIS A O 1
ATOM 651 N N . ALA A 1 85 ? 22.951 -12.490 -19.250 1.00 94.88 85 ALA A N 1
ATOM 652 C CA . ALA A 1 85 ? 21.542 -12.821 -19.019 1.00 94.88 85 ALA A CA 1
ATOM 653 C C . ALA A 1 85 ? 20.951 -11.997 -17.863 1.00 94.88 85 ALA A C 1
ATOM 655 O O . ALA A 1 85 ? 19.904 -11.377 -18.029 1.00 94.88 85 ALA A O 1
ATOM 656 N N . ASN A 1 86 ? 21.666 -11.917 -16.735 1.00 95.44 86 ASN A N 1
ATOM 657 C CA . ASN A 1 86 ? 21.253 -11.136 -15.569 1.00 95.44 86 ASN A CA 1
ATOM 658 C C . ASN A 1 86 ? 21.092 -9.638 -15.897 1.00 95.44 86 ASN A C 1
ATOM 660 O O . ASN A 1 86 ? 20.083 -9.031 -15.548 1.00 95.44 86 ASN A O 1
ATOM 664 N N . MET A 1 87 ? 22.047 -9.038 -16.618 1.00 96.56 87 MET A N 1
ATOM 665 C CA . MET A 1 87 ? 21.958 -7.625 -17.007 1.00 96.56 87 MET A CA 1
ATOM 666 C C . MET A 1 87 ? 20.790 -7.365 -17.973 1.00 96.56 87 MET A C 1
ATOM 668 O O . MET A 1 87 ? 20.106 -6.351 -17.855 1.00 96.56 87 MET A O 1
ATOM 672 N N . LEU A 1 88 ? 20.527 -8.284 -18.908 1.00 96.50 88 LEU A N 1
ATOM 673 C CA . LEU A 1 88 ? 19.378 -8.198 -19.814 1.00 96.50 88 LEU A CA 1
ATOM 674 C C . LEU A 1 88 ? 18.048 -8.294 -19.056 1.00 96.50 88 LEU A C 1
ATOM 676 O O . LEU A 1 88 ? 17.161 -7.477 -19.295 1.00 96.50 88 LEU A O 1
ATOM 680 N N . ALA A 1 89 ? 17.926 -9.221 -18.101 1.00 95.81 89 ALA A N 1
ATOM 681 C CA . ALA A 1 89 ? 16.745 -9.333 -17.245 1.00 95.81 89 ALA A CA 1
ATOM 682 C C . ALA A 1 89 ? 16.484 -8.031 -16.460 1.00 95.81 89 ALA A C 1
ATOM 684 O O . ALA A 1 89 ? 15.355 -7.542 -16.430 1.00 95.81 89 ALA A O 1
ATOM 685 N N . GLN A 1 90 ? 17.532 -7.407 -15.910 1.00 96.94 90 GLN A N 1
ATOM 686 C CA . GLN A 1 90 ? 17.423 -6.125 -15.202 1.00 96.94 90 GLN A CA 1
ATOM 687 C C . GLN A 1 90 ? 17.065 -4.953 -16.126 1.00 96.94 90 GLN A C 1
ATOM 689 O O . GLN A 1 90 ? 16.246 -4.112 -15.756 1.00 96.94 90 GLN A O 1
ATOM 694 N N . MET A 1 91 ? 17.617 -4.897 -17.344 1.00 97.81 91 MET A N 1
ATOM 695 C CA . MET A 1 91 ? 17.240 -3.891 -18.347 1.00 97.81 91 MET A CA 1
ATOM 696 C C . MET A 1 91 ? 15.775 -4.025 -18.772 1.00 97.81 91 MET A C 1
ATOM 698 O O . MET A 1 91 ? 15.077 -3.013 -18.865 1.00 97.81 91 MET A O 1
ATOM 702 N N . LYS A 1 92 ? 15.293 -5.260 -18.968 1.00 97.25 92 LYS A N 1
ATOM 703 C CA . LYS A 1 92 ? 13.877 -5.543 -19.234 1.00 97.25 92 LYS A CA 1
ATOM 704 C C . LYS A 1 92 ? 12.998 -5.089 -18.072 1.00 97.25 92 LYS A C 1
ATOM 706 O O . LYS A 1 92 ? 12.043 -4.352 -18.291 1.00 97.25 92 LYS A O 1
ATOM 711 N N . ALA A 1 93 ? 13.347 -5.467 -16.843 1.00 93.75 93 ALA A N 1
ATOM 712 C CA . ALA A 1 93 ? 12.595 -5.079 -15.653 1.00 93.75 93 ALA A CA 1
ATOM 713 C C . ALA A 1 93 ? 12.578 -3.553 -15.447 1.00 93.75 93 ALA A C 1
ATOM 715 O O . ALA A 1 93 ? 11.542 -2.994 -15.109 1.00 93.75 93 ALA A O 1
ATOM 716 N N . ALA A 1 94 ? 13.689 -2.855 -15.700 1.00 95.69 94 ALA A N 1
ATOM 717 C CA . ALA A 1 94 ? 13.753 -1.393 -15.642 1.00 95.69 94 ALA A CA 1
ATOM 718 C C . ALA A 1 94 ? 12.845 -0.710 -16.673 1.00 95.69 94 ALA A C 1
ATOM 720 O O . ALA A 1 94 ? 12.189 0.282 -16.356 1.00 95.69 94 ALA A O 1
ATOM 721 N N . ALA A 1 95 ? 12.815 -1.231 -17.902 1.00 97.06 95 ALA A N 1
ATOM 722 C CA . ALA A 1 95 ? 11.912 -0.754 -18.941 1.00 97.06 95 ALA A CA 1
ATOM 723 C C . ALA A 1 95 ? 10.444 -1.010 -18.567 1.00 97.06 95 ALA A C 1
ATOM 725 O O . ALA A 1 95 ? 9.621 -0.109 -18.710 1.00 97.06 95 ALA A O 1
ATOM 726 N N . GLN A 1 96 ? 10.139 -2.196 -18.030 1.00 94.38 96 GLN A N 1
ATOM 727 C CA . GLN A 1 96 ? 8.790 -2.562 -17.605 1.00 94.38 96 GLN A CA 1
ATOM 728 C C . GLN A 1 96 ? 8.297 -1.682 -16.452 1.00 94.38 96 GLN A C 1
ATOM 730 O O . GLN A 1 96 ? 7.199 -1.155 -16.543 1.00 94.38 96 GLN A O 1
ATOM 735 N N . LEU A 1 97 ? 9.137 -1.411 -15.444 1.00 88.50 97 LEU A N 1
ATOM 736 C CA . LEU A 1 97 ? 8.806 -0.481 -14.355 1.00 88.50 97 LEU A CA 1
ATOM 737 C C . LEU A 1 97 ? 8.389 0.898 -14.881 1.00 88.50 97 LEU A C 1
ATOM 739 O O . LEU A 1 97 ? 7.447 1.495 -14.373 1.00 88.50 97 LEU A O 1
ATOM 743 N N . TRP A 1 98 ? 9.070 1.406 -15.912 1.00 93.38 98 TRP A N 1
ATOM 744 C CA . TRP A 1 98 ? 8.696 2.681 -16.522 1.00 93.38 98 TRP A CA 1
ATOM 745 C C . TRP A 1 98 ? 7.362 2.591 -17.278 1.00 93.38 98 TRP A C 1
ATOM 747 O O . TRP A 1 98 ? 6.546 3.504 -17.163 1.00 93.38 98 TRP A O 1
ATOM 757 N N . ILE A 1 99 ? 7.136 1.509 -18.033 1.00 93.25 99 ILE A N 1
ATOM 758 C CA . ILE A 1 99 ? 5.884 1.272 -18.773 1.00 93.25 99 ILE A CA 1
ATOM 759 C C . ILE A 1 99 ? 4.703 1.171 -17.807 1.00 93.25 99 ILE A C 1
ATOM 761 O O . ILE A 1 99 ? 3.710 1.868 -18.000 1.00 93.25 99 ILE A O 1
ATOM 765 N N . ASP A 1 100 ? 4.828 0.358 -16.759 1.00 86.81 100 ASP A N 1
ATOM 766 C CA . ASP A 1 100 ? 3.807 0.171 -15.723 1.00 86.81 100 ASP A CA 1
ATOM 767 C C . ASP A 1 100 ? 3.527 1.486 -14.986 1.00 86.81 100 ASP A C 1
ATOM 769 O O . ASP A 1 100 ? 2.397 1.780 -14.596 1.00 86.81 100 ASP A O 1
ATOM 773 N N . ASP A 1 101 ? 4.548 2.332 -14.822 1.00 83.56 101 ASP A N 1
ATOM 774 C CA . ASP A 1 101 ? 4.364 3.644 -14.218 1.00 83.56 101 ASP A CA 1
ATOM 775 C C . ASP A 1 101 ? 3.498 4.586 -15.081 1.00 83.56 101 ASP A C 1
ATOM 777 O O . ASP A 1 101 ? 2.716 5.372 -14.546 1.00 83.56 101 ASP A O 1
ATOM 781 N N . HIS A 1 102 ? 3.565 4.440 -16.407 1.00 87.44 102 HIS A N 1
ATOM 782 C CA . HIS A 1 102 ? 2.896 5.295 -17.398 1.00 87.44 102 HIS A CA 1
ATOM 783 C C . HIS A 1 102 ? 1.745 4.585 -18.131 1.00 87.44 102 HIS A C 1
ATOM 785 O O . HIS A 1 102 ? 1.369 4.987 -19.237 1.00 87.44 102 HIS A O 1
ATOM 791 N N . THR A 1 103 ? 1.216 3.515 -17.533 1.00 86.44 103 THR A N 1
ATOM 792 C CA . THR A 1 103 ? 0.058 2.766 -18.024 1.00 86.44 103 THR A CA 1
ATOM 793 C C . THR A 1 103 ? -0.940 2.590 -16.885 1.00 86.44 103 THR A C 1
ATOM 795 O O . THR A 1 103 ? -0.569 2.273 -15.757 1.00 86.44 103 THR A O 1
ATOM 798 N N . VAL A 1 104 ? -2.225 2.781 -17.172 1.00 79.00 104 VAL A N 1
ATOM 799 C CA . VAL A 1 104 ? -3.327 2.589 -16.224 1.00 79.00 104 VAL A CA 1
ATOM 800 C C . VAL A 1 104 ? -4.248 1.508 -16.760 1.00 79.00 104 VAL A C 1
ATOM 802 O O . VAL A 1 104 ? -4.737 1.619 -17.882 1.00 79.00 104 VAL A O 1
ATOM 805 N N . ALA A 1 105 ? -4.500 0.474 -15.961 1.00 79.00 105 ALA A N 1
ATOM 806 C CA . ALA A 1 105 ? -5.561 -0.482 -16.242 1.00 79.00 105 ALA A CA 1
ATOM 807 C C . ALA A 1 105 ? -6.926 0.170 -15.971 1.00 79.00 105 ALA A C 1
ATOM 809 O O . ALA A 1 105 ? -7.133 0.795 -14.932 1.00 79.00 105 ALA A O 1
ATOM 810 N N . LEU A 1 106 ? -7.842 0.051 -16.923 1.00 76.94 106 LEU A N 1
ATOM 811 C CA . LEU A 1 106 ? -9.210 0.547 -16.846 1.00 76.94 106 LEU A CA 1
ATOM 812 C C . LEU A 1 106 ? -10.151 -0.592 -16.425 1.00 76.94 106 LEU A C 1
ATOM 814 O O . LEU A 1 106 ? -9.848 -1.768 -16.623 1.00 76.94 106 LEU A O 1
ATOM 818 N N . ASP A 1 107 ? -11.314 -0.264 -15.850 1.00 68.75 107 ASP A N 1
ATOM 819 C CA . ASP A 1 107 ? -12.253 -1.292 -15.355 1.00 68.75 107 ASP A CA 1
ATOM 820 C C . ASP A 1 107 ? -12.828 -2.193 -16.456 1.00 68.75 107 ASP A C 1
ATOM 822 O O . ASP A 1 107 ? -13.324 -3.277 -16.163 1.00 68.75 107 ASP A O 1
ATOM 826 N N . ASP A 1 108 ? -12.793 -1.749 -17.711 1.00 76.44 108 ASP A N 1
ATOM 827 C CA . ASP A 1 108 ? -13.226 -2.530 -18.873 1.00 76.44 108 ASP A CA 1
ATOM 828 C C . ASP A 1 108 ? -12.162 -3.539 -19.348 1.00 76.44 108 ASP A C 1
ATOM 830 O O . ASP A 1 108 ? -12.347 -4.210 -20.364 1.00 76.44 108 ASP A O 1
ATOM 834 N N . GLY A 1 109 ? -11.051 -3.656 -18.612 1.00 77.06 109 GLY A N 1
ATOM 835 C CA . GLY A 1 109 ? -9.924 -4.526 -18.933 1.00 77.06 109 GLY A CA 1
ATOM 836 C C . GLY A 1 109 ? -8.977 -3.949 -19.985 1.00 77.06 109 GLY A C 1
ATOM 837 O O . GLY A 1 109 ? -8.013 -4.618 -20.359 1.00 77.06 109 GLY A O 1
ATOM 838 N N . THR A 1 110 ? -9.219 -2.730 -20.474 1.00 84.62 110 THR A N 1
ATOM 839 C CA . THR A 1 110 ? -8.296 -2.039 -21.380 1.00 84.62 110 THR A CA 1
ATOM 840 C C . THR A 1 110 ? -7.210 -1.292 -20.605 1.00 84.62 110 THR A C 1
ATOM 842 O O . THR A 1 110 ? -7.276 -1.135 -19.386 1.00 84.62 110 THR A O 1
ATOM 845 N N . THR A 1 111 ? -6.169 -0.840 -21.303 1.00 85.56 111 THR A N 1
ATOM 846 C CA . THR A 1 111 ? -5.093 -0.031 -20.721 1.00 85.56 111 THR A CA 1
ATOM 847 C C . THR A 1 111 ? -5.040 1.342 -21.377 1.00 85.56 111 THR A C 1
ATOM 849 O O . THR A 1 111 ? -5.088 1.445 -22.603 1.00 85.56 111 THR A O 1
ATOM 852 N N . SER A 1 112 ? -4.887 2.389 -20.571 1.00 87.44 112 SER A N 1
ATOM 853 C CA . SER A 1 112 ? -4.631 3.759 -21.016 1.00 87.44 112 SER A CA 1
ATOM 854 C C . SER A 1 112 ? -3.162 4.108 -20.793 1.00 87.44 112 SER A C 1
ATOM 856 O O . SER A 1 112 ? -2.660 3.976 -19.680 1.00 87.44 112 SER A O 1
ATOM 858 N N . GLU A 1 113 ? -2.470 4.543 -21.841 1.00 91.69 113 GLU A N 1
ATOM 859 C CA . GLU A 1 113 ? -1.067 4.977 -21.787 1.00 91.69 113 GLU A CA 1
ATOM 860 C C . GLU A 1 113 ? -0.987 6.501 -21.641 1.00 91.69 113 GLU A C 1
ATOM 862 O O . GLU A 1 113 ? -1.845 7.212 -22.168 1.00 91.69 113 GLU A O 1
ATOM 867 N N . ASP A 1 114 ? 0.053 7.018 -20.975 1.00 85.88 114 ASP A N 1
ATOM 868 C CA . ASP A 1 114 ? 0.258 8.468 -20.846 1.00 85.88 114 ASP A CA 1
ATOM 869 C C . ASP A 1 114 ? 0.325 9.141 -22.237 1.00 85.88 114 ASP A C 1
ATOM 871 O O . ASP A 1 114 ? 1.300 8.948 -22.982 1.00 85.88 114 ASP A O 1
ATOM 875 N N . PRO A 1 115 ? -0.659 9.993 -22.593 1.00 88.06 115 PRO A N 1
ATOM 876 C CA . PRO A 1 115 ? -0.723 10.613 -23.913 1.00 88.06 115 PRO A CA 1
ATOM 877 C C . PRO A 1 115 ? 0.446 11.572 -24.184 1.00 88.06 115 PRO A C 1
ATOM 879 O O . PRO A 1 115 ? 0.711 11.911 -25.335 1.00 88.06 115 PRO A O 1
ATOM 882 N N . ASN A 1 116 ? 1.178 12.002 -23.150 1.00 87.38 116 ASN A N 1
ATOM 883 C CA . ASN A 1 116 ? 2.346 12.873 -23.281 1.00 87.38 116 ASN A CA 1
ATOM 884 C C . ASN A 1 116 ? 3.664 12.099 -23.412 1.00 87.38 116 ASN A C 1
ATOM 886 O O . ASN A 1 116 ? 4.736 12.717 -23.387 1.00 87.38 116 ASN A O 1
ATOM 890 N N . ARG A 1 117 ? 3.617 10.763 -23.459 1.00 90.75 117 ARG A N 1
ATOM 891 C CA . ARG A 1 117 ? 4.800 9.891 -23.493 1.00 90.75 117 ARG A CA 1
ATOM 892 C C . ARG A 1 117 ? 4.701 8.788 -24.544 1.00 90.75 117 ARG A C 1
ATOM 894 O O . ARG A 1 117 ? 5.401 7.785 -24.438 1.00 90.75 117 ARG A O 1
ATOM 901 N N . VAL A 1 118 ? 3.852 8.960 -25.556 1.00 93.69 118 VAL A N 1
ATOM 902 C CA . VAL A 1 118 ? 3.555 7.927 -26.563 1.00 93.69 118 VAL A CA 1
ATOM 903 C C . VAL A 1 118 ? 4.820 7.444 -27.278 1.00 93.69 118 VAL A C 1
ATOM 905 O O . VAL A 1 118 ? 5.005 6.240 -27.457 1.00 93.69 118 VAL A O 1
ATOM 908 N N . LYS A 1 119 ? 5.733 8.352 -27.657 1.00 95.06 119 LYS A N 1
ATOM 909 C CA . LYS A 1 119 ? 6.970 7.954 -28.351 1.00 95.06 119 LYS A CA 1
ATOM 910 C C . LYS A 1 119 ? 7.902 7.188 -27.427 1.00 95.06 119 LYS A C 1
ATOM 912 O O . LYS A 1 119 ? 8.414 6.139 -27.806 1.00 95.06 119 LYS A O 1
ATOM 917 N N . ARG A 1 120 ? 8.107 7.691 -26.210 1.00 96.00 120 ARG A N 1
ATOM 918 C CA . ARG A 1 120 ? 8.935 7.040 -25.194 1.00 96.00 120 ARG A CA 1
ATOM 919 C C . ARG A 1 120 ? 8.384 5.667 -24.816 1.00 96.00 120 ARG A C 1
ATOM 921 O O . ARG A 1 120 ? 9.167 4.729 -24.711 1.00 96.00 120 ARG A O 1
ATOM 928 N N . MET A 1 121 ? 7.066 5.548 -24.679 1.00 96.31 121 MET A N 1
ATOM 929 C CA . MET A 1 121 ? 6.356 4.297 -24.423 1.00 96.31 121 MET A CA 1
ATOM 930 C C . MET A 1 121 ? 6.616 3.271 -25.520 1.00 96.31 121 MET A C 1
ATOM 932 O O . MET A 1 121 ? 7.072 2.165 -25.227 1.00 96.31 121 MET A O 1
ATOM 936 N N . GLN A 1 122 ? 6.443 3.659 -26.786 1.00 97.19 122 GLN A N 1
ATOM 937 C CA . GLN A 1 122 ? 6.790 2.784 -27.903 1.00 97.19 122 GLN A CA 1
ATOM 938 C C . GLN A 1 122 ? 8.281 2.418 -27.892 1.00 97.19 122 GLN A C 1
ATOM 940 O O . GLN A 1 122 ? 8.626 1.253 -28.062 1.00 97.19 122 GLN A O 1
ATOM 945 N N . GLY A 1 123 ? 9.166 3.379 -27.616 1.00 97.75 123 GLY A N 1
ATOM 946 C CA . GLY A 1 123 ? 10.605 3.143 -27.516 1.00 97.75 123 GLY A CA 1
ATOM 947 C C . GLY A 1 123 ? 10.987 2.119 -26.441 1.00 97.75 123 GLY A C 1
ATOM 948 O O . GLY A 1 123 ? 11.855 1.284 -26.685 1.00 97.75 123 GLY A O 1
ATOM 949 N N . PHE A 1 124 ? 10.337 2.138 -25.273 1.00 97.88 124 PHE A N 1
ATOM 950 C CA . PHE A 1 124 ? 10.558 1.138 -24.224 1.00 97.88 124 PHE A CA 1
ATOM 951 C C . PHE A 1 124 ? 9.988 -0.238 -24.593 1.00 97.88 124 PHE A C 1
ATOM 953 O O . PHE A 1 124 ? 10.660 -1.240 -24.356 1.00 97.88 124 PHE A O 1
ATOM 960 N N . LYS A 1 125 ? 8.807 -0.311 -25.222 1.00 97.50 125 LYS A N 1
ATOM 961 C CA . LYS A 1 125 ? 8.231 -1.579 -25.718 1.00 97.50 125 LYS A CA 1
ATOM 962 C C . LYS A 1 125 ? 9.107 -2.229 -26.794 1.00 97.50 125 LYS A C 1
ATOM 964 O O . LYS A 1 125 ? 9.389 -3.429 -26.747 1.00 97.50 125 LYS A O 1
ATOM 969 N N . ASP A 1 126 ? 9.594 -1.422 -27.732 1.00 97.62 126 ASP A N 1
ATOM 970 C CA . ASP A 1 126 ? 10.543 -1.840 -28.763 1.00 97.62 126 ASP A CA 1
ATOM 971 C C . ASP A 1 126 ? 11.867 -2.310 -28.136 1.00 97.62 126 ASP A C 1
ATOM 973 O O . ASP A 1 126 ? 12.433 -3.323 -28.553 1.00 97.62 126 ASP A O 1
ATOM 977 N N . PHE A 1 127 ? 12.345 -1.608 -27.100 1.00 97.81 127 PHE A N 1
ATOM 978 C CA . PHE A 1 127 ? 13.541 -2.006 -26.364 1.00 97.81 127 PHE A CA 1
ATOM 979 C C . PHE A 1 127 ? 13.351 -3.346 -25.644 1.00 97.81 127 PHE A C 1
ATOM 981 O O . PHE A 1 127 ? 14.221 -4.203 -25.756 1.00 97.81 127 PHE A O 1
ATOM 988 N N . ILE A 1 128 ? 12.213 -3.579 -24.977 1.00 97.62 128 ILE A N 1
ATOM 989 C CA . ILE A 1 128 ? 11.893 -4.881 -24.364 1.00 97.62 128 ILE A CA 1
ATOM 990 C C . ILE A 1 128 ? 11.900 -5.991 -25.418 1.00 97.62 128 ILE A C 1
ATOM 992 O O . ILE A 1 128 ? 12.520 -7.027 -25.201 1.00 97.62 128 ILE A O 1
ATOM 996 N N . THR A 1 129 ? 11.304 -5.753 -26.589 1.00 97.12 129 THR A N 1
ATOM 997 C CA . THR A 1 129 ? 11.322 -6.717 -27.703 1.00 97.12 129 THR A CA 1
ATOM 998 C C . THR A 1 129 ? 12.754 -7.030 -28.157 1.00 97.12 129 THR A C 1
ATOM 1000 O O . THR A 1 129 ? 13.098 -8.181 -28.432 1.00 97.12 129 THR A O 1
ATOM 1003 N N . ASN A 1 130 ? 13.620 -6.014 -28.217 1.00 96.44 130 ASN A N 1
ATOM 1004 C CA . ASN A 1 130 ? 15.032 -6.182 -28.550 1.00 96.44 130 ASN A CA 1
ATOM 1005 C C . ASN A 1 130 ? 15.806 -6.949 -27.459 1.00 96.44 130 ASN A C 1
ATOM 1007 O O . ASN A 1 130 ? 16.604 -7.827 -27.791 1.00 96.44 130 ASN A O 1
ATOM 1011 N N . VAL A 1 131 ? 15.532 -6.673 -26.180 1.00 96.44 131 VAL A N 1
ATOM 1012 C CA . VAL A 1 131 ? 16.095 -7.406 -25.036 1.00 96.44 131 VAL A CA 1
ATOM 1013 C C . VAL A 1 131 ? 15.642 -8.866 -25.044 1.00 96.44 131 VAL A C 1
ATOM 1015 O O . VAL A 1 131 ? 16.470 -9.745 -24.832 1.00 96.44 131 VAL A O 1
ATOM 1018 N N . ASP A 1 132 ? 14.375 -9.149 -25.344 1.00 96.31 132 ASP A N 1
ATOM 1019 C CA . ASP A 1 132 ? 13.839 -10.513 -25.420 1.00 96.31 132 ASP A CA 1
ATOM 1020 C C . ASP A 1 132 ? 14.474 -11.324 -26.552 1.00 96.31 132 ASP A C 1
ATOM 1022 O O . ASP A 1 132 ? 14.827 -12.492 -26.367 1.00 96.31 132 ASP A O 1
ATOM 1026 N N . ALA A 1 133 ? 14.699 -10.694 -27.708 1.00 95.19 133 ALA A N 1
ATOM 1027 C CA . ALA A 1 133 ? 15.430 -11.320 -28.804 1.00 95.19 133 ALA A CA 1
ATOM 1028 C C . ALA A 1 133 ? 16.878 -11.665 -28.405 1.00 95.19 133 ALA A C 1
ATOM 1030 O O . ALA A 1 133 ? 17.368 -12.747 -28.733 1.00 95.19 133 ALA A O 1
ATOM 1031 N N . GLU A 1 134 ? 17.560 -10.776 -27.678 1.00 94.88 134 GLU A N 1
ATOM 1032 C CA . GLU A 1 134 ? 18.915 -11.026 -27.176 1.00 94.88 134 GLU A CA 1
ATOM 1033 C C . GLU A 1 134 ? 18.919 -12.102 -26.072 1.00 94.88 134 GLU A C 1
ATOM 1035 O O . GLU A 1 134 ? 19.743 -13.016 -26.111 1.00 94.88 134 GLU A O 1
ATOM 1040 N N . LEU A 1 135 ? 17.967 -12.069 -25.132 1.00 94.69 135 LEU A N 1
ATOM 1041 C CA . LEU A 1 135 ? 17.794 -13.091 -24.093 1.00 94.69 135 LEU A CA 1
ATOM 1042 C C . LEU A 1 135 ? 17.583 -14.479 -24.697 1.00 94.69 135 LEU A C 1
ATOM 1044 O O . LEU A 1 135 ? 18.190 -15.436 -24.222 1.00 94.69 135 LEU A O 1
ATOM 1048 N N . ALA A 1 136 ? 16.791 -14.600 -25.766 1.00 94.44 136 ALA A N 1
ATOM 1049 C CA . ALA A 1 136 ? 16.592 -15.867 -26.466 1.00 94.44 136 ALA A CA 1
ATOM 1050 C C . ALA A 1 136 ? 17.907 -16.423 -27.048 1.00 94.44 136 ALA A C 1
ATOM 1052 O O . ALA A 1 136 ? 18.177 -17.623 -26.941 1.00 94.44 136 ALA A O 1
ATOM 1053 N N . LEU A 1 137 ? 18.764 -15.558 -27.607 1.00 92.31 137 LEU A N 1
ATOM 1054 C CA . LEU A 1 137 ? 20.094 -15.950 -28.088 1.00 92.31 137 LEU A CA 1
ATOM 1055 C C . LEU A 1 137 ? 21.006 -16.380 -26.934 1.00 92.31 137 LEU A C 1
ATOM 1057 O O . LEU A 1 137 ? 21.665 -17.417 -27.020 1.00 92.31 137 LEU A O 1
ATOM 1061 N N . VAL A 1 138 ? 21.027 -15.609 -25.843 1.00 92.62 138 VAL A N 1
ATOM 1062 C CA . VAL A 1 138 ? 21.821 -15.924 -24.648 1.00 92.62 138 VAL A CA 1
ATOM 1063 C C . VAL A 1 138 ? 21.372 -17.250 -24.029 1.00 92.62 138 VAL A C 1
ATOM 1065 O O . VAL A 1 138 ? 22.221 -18.088 -23.729 1.00 92.62 138 VAL A O 1
ATOM 1068 N N . LYS A 1 139 ? 20.060 -17.490 -23.918 1.00 94.88 139 LYS A N 1
ATOM 1069 C CA . LYS A 1 139 ? 19.468 -18.750 -23.440 1.00 94.88 139 LYS A CA 1
ATOM 1070 C C . LYS A 1 139 ? 19.912 -19.933 -24.300 1.00 94.88 139 LYS A C 1
ATOM 1072 O O . LYS A 1 139 ? 20.354 -20.943 -23.759 1.00 94.88 139 LYS A O 1
ATOM 1077 N N . GLY A 1 140 ? 19.905 -19.782 -25.627 1.00 94.06 140 GLY A N 1
ATOM 1078 C CA . GLY A 1 140 ? 20.395 -20.811 -26.551 1.00 94.06 140 GLY A CA 1
ATOM 1079 C C . GLY A 1 140 ? 21.884 -21.149 -26.385 1.00 94.06 140 GLY A C 1
ATOM 1080 O O . GLY A 1 140 ? 22.278 -22.292 -26.599 1.00 94.06 140 GLY A O 1
ATOM 1081 N N . VAL A 1 141 ? 22.718 -20.183 -25.980 1.00 92.75 141 VAL A N 1
ATOM 1082 C CA . VAL A 1 141 ? 24.152 -20.418 -25.727 1.00 92.75 141 VAL A CA 1
ATOM 1083 C C . VAL A 1 141 ? 24.414 -20.991 -24.332 1.00 92.75 141 VAL A C 1
ATOM 1085 O O . VAL A 1 141 ? 25.319 -21.813 -24.178 1.00 92.75 141 VAL A O 1
ATOM 1088 N N . LEU A 1 142 ? 23.672 -20.543 -23.317 1.00 92.50 142 LEU A N 1
ATOM 1089 C CA . LEU A 1 142 ? 23.886 -20.944 -21.926 1.00 92.50 142 LEU A CA 1
ATOM 1090 C C . LEU A 1 142 ? 23.255 -22.298 -21.576 1.00 92.50 142 LEU A C 1
ATOM 1092 O O . LEU A 1 142 ? 23.784 -22.975 -20.692 1.00 92.50 142 LEU A O 1
ATOM 1096 N N . GLY A 1 143 ? 22.166 -22.695 -22.244 1.00 94.88 143 GLY A N 1
ATOM 1097 C CA . GLY A 1 143 ? 21.417 -23.906 -21.900 1.00 94.88 143 GLY A CA 1
ATOM 1098 C C . GLY A 1 143 ? 20.997 -23.888 -20.428 1.00 94.88 143 GLY A C 1
ATOM 1099 O O . GLY A 1 143 ? 20.479 -22.883 -19.948 1.00 94.88 143 GLY A O 1
ATOM 1100 N N . ASP A 1 144 ? 21.312 -24.954 -19.694 1.00 93.69 144 ASP A N 1
ATOM 1101 C CA . ASP A 1 144 ? 20.954 -25.131 -18.275 1.00 93.69 144 ASP A CA 1
ATOM 1102 C C . ASP A 1 144 ? 21.575 -24.094 -17.324 1.00 93.69 144 ASP A C 1
ATOM 1104 O O . ASP A 1 144 ? 21.171 -23.977 -16.172 1.00 93.69 144 ASP A O 1
ATOM 1108 N N . LYS A 1 145 ? 22.578 -23.330 -17.778 1.00 90.31 145 LYS A N 1
ATOM 1109 C CA . LYS A 1 145 ? 23.191 -22.250 -16.982 1.00 90.31 145 LYS A CA 1
ATOM 1110 C C . LYS A 1 145 ? 22.408 -20.938 -17.045 1.00 90.31 145 LYS A C 1
ATOM 1112 O O . LYS A 1 145 ? 22.815 -19.961 -16.418 1.00 90.31 145 LYS A O 1
ATOM 1117 N N . TYR A 1 146 ? 21.358 -20.878 -17.858 1.00 94.31 146 TYR A N 1
ATOM 1118 C CA . TYR A 1 146 ? 20.465 -19.733 -17.927 1.00 94.31 146 TYR A CA 1
ATOM 1119 C C . TYR A 1 146 ? 19.506 -19.734 -16.730 1.00 94.31 146 TYR A C 1
ATOM 1121 O O . TYR A 1 146 ? 18.925 -20.764 -16.406 1.00 94.31 146 TYR A O 1
ATOM 1129 N N . SER A 1 147 ? 19.312 -18.566 -16.118 1.00 90.31 147 SER A N 1
ATOM 1130 C CA . SER A 1 147 ? 18.275 -18.330 -15.112 1.00 90.31 147 SER A CA 1
ATOM 1131 C C . SER A 1 147 ? 17.414 -17.148 -15.544 1.00 90.31 147 SER A C 1
ATOM 1133 O O . SER A 1 147 ? 17.935 -16.173 -16.091 1.00 90.31 147 SER A O 1
ATOM 1135 N N . GLU A 1 148 ? 16.108 -17.252 -15.305 1.00 85.31 148 GLU A N 1
ATOM 1136 C CA . GLU A 1 148 ? 15.152 -16.151 -15.486 1.00 85.31 148 GLU A CA 1
ATOM 1137 C C . GLU A 1 148 ? 15.131 -15.215 -14.269 1.00 85.31 148 GLU A C 1
ATOM 1139 O O . GLU A 1 148 ? 14.693 -14.071 -14.377 1.00 85.31 148 GLU A O 1
ATOM 1144 N N . GLU A 1 149 ? 15.655 -15.667 -13.127 1.00 86.75 149 GLU A N 1
ATOM 1145 C CA . GLU A 1 149 ? 15.740 -14.869 -11.908 1.00 86.75 149 GLU A CA 1
ATOM 1146 C C . GLU A 1 149 ? 16.878 -13.843 -11.991 1.00 86.75 149 GLU A C 1
ATOM 1148 O O . GLU A 1 149 ? 18.001 -14.147 -12.409 1.00 86.75 149 GLU A O 1
ATOM 1153 N N . ILE A 1 150 ? 16.590 -12.614 -11.554 1.00 88.06 150 ILE A N 1
ATOM 1154 C CA . ILE A 1 150 ? 17.599 -11.565 -11.393 1.00 88.06 150 ILE A CA 1
ATOM 1155 C C . ILE A 1 150 ? 18.522 -11.972 -10.239 1.00 88.06 150 ILE A C 1
ATOM 1157 O O . ILE A 1 150 ? 18.077 -12.132 -9.106 1.00 88.06 150 ILE A O 1
ATOM 1161 N N . GLY A 1 151 ? 19.808 -12.140 -10.545 1.00 92.00 151 GLY A N 1
ATOM 1162 C CA . GLY A 1 151 ? 20.856 -12.419 -9.567 1.00 92.00 151 GLY A CA 1
ATOM 1163 C C . GLY A 1 151 ? 21.323 -11.144 -8.862 1.00 92.00 151 GLY A C 1
ATOM 1164 O O . GLY A 1 151 ? 20.529 -10.366 -8.343 1.00 92.00 151 GLY A O 1
ATOM 1165 N N . GLU A 1 152 ? 22.635 -10.898 -8.849 1.00 92.75 152 GLU A N 1
ATOM 1166 C CA . GLU A 1 152 ? 23.185 -9.670 -8.265 1.00 92.75 152 GLU A CA 1
ATOM 1167 C C . GLU A 1 152 ? 22.703 -8.425 -9.034 1.00 92.75 152 GLU A C 1
ATOM 1169 O O . GLU A 1 152 ? 22.897 -8.303 -10.250 1.00 92.75 152 GLU A O 1
ATOM 1174 N N . GLU A 1 153 ? 22.055 -7.501 -8.325 1.00 94.25 153 GLU A N 1
ATOM 1175 C CA . GLU A 1 153 ? 21.485 -6.290 -8.911 1.00 94.25 153 GLU A CA 1
ATOM 1176 C C . GLU A 1 153 ? 22.562 -5.246 -9.225 1.00 94.25 153 GLU A C 1
ATOM 1178 O O . GLU A 1 153 ? 23.366 -4.858 -8.377 1.00 94.25 153 GLU A O 1
ATOM 1183 N N . HIS A 1 154 ? 22.519 -4.706 -10.439 1.00 96.31 154 HIS A N 1
ATOM 1184 C CA . HIS A 1 154 ? 23.292 -3.543 -10.830 1.00 96.31 154 HIS A CA 1
ATOM 1185 C C . HIS A 1 154 ? 22.850 -2.324 -10.010 1.00 96.31 154 HIS A C 1
ATOM 1187 O O . HIS A 1 154 ? 21.657 -2.097 -9.790 1.00 96.31 154 HIS A O 1
ATOM 1193 N N . GLN A 1 155 ? 23.804 -1.482 -9.598 1.00 94.56 155 GLN A N 1
ATOM 1194 C CA . GLN A 1 155 ? 23.523 -0.326 -8.740 1.00 94.56 155 GLN A CA 1
ATOM 1195 C C . GLN A 1 155 ? 22.462 0.613 -9.339 1.00 94.56 155 GLN A C 1
ATOM 1197 O O . GLN A 1 155 ? 21.638 1.156 -8.603 1.00 94.56 155 GLN A O 1
ATOM 1202 N N . SER A 1 156 ? 22.462 0.804 -10.662 1.00 92.94 156 SER A N 1
ATOM 1203 C CA . SER A 1 156 ? 21.476 1.657 -11.338 1.00 92.94 156 SER A CA 1
ATOM 1204 C C . SER A 1 156 ? 20.071 1.047 -11.338 1.00 92.94 156 SER A C 1
ATOM 1206 O O . SER A 1 156 ? 19.103 1.775 -11.123 1.00 92.94 156 SER A O 1
ATOM 1208 N N . TYR A 1 157 ? 19.952 -0.278 -11.490 1.00 93.38 157 TYR A N 1
ATOM 1209 C CA . TYR A 1 157 ? 18.679 -0.985 -11.358 1.00 93.38 157 TYR A CA 1
ATOM 1210 C C . TYR A 1 157 ? 18.166 -0.915 -9.922 1.00 93.38 157 TYR A C 1
ATOM 1212 O O . TYR A 1 157 ? 17.011 -0.565 -9.711 1.00 93.38 157 TYR A O 1
ATOM 1220 N N . LYS A 1 158 ? 19.038 -1.135 -8.929 1.00 89.56 158 LYS A N 1
ATOM 1221 C CA . LYS A 1 158 ? 18.693 -0.990 -7.511 1.00 89.56 158 LYS A CA 1
ATOM 1222 C C . LYS A 1 158 ? 18.159 0.412 -7.203 1.00 89.56 158 LYS A C 1
ATOM 1224 O O . LYS A 1 158 ? 17.067 0.528 -6.663 1.00 89.56 158 LYS A O 1
ATOM 1229 N N . LYS A 1 159 ? 18.866 1.471 -7.624 1.00 85.69 159 LYS A N 1
ATOM 1230 C CA . LYS A 1 159 ? 18.407 2.868 -7.479 1.00 85.69 159 LYS A CA 1
ATOM 1231 C C . LYS A 1 159 ? 17.063 3.111 -8.163 1.00 85.69 159 LYS A C 1
ATOM 1233 O O . LYS A 1 159 ? 16.221 3.795 -7.597 1.00 85.69 159 LYS A O 1
ATOM 1238 N N . LEU A 1 160 ? 16.861 2.567 -9.364 1.00 86.25 160 LEU A N 1
ATOM 1239 C CA . LEU A 1 160 ? 15.611 2.717 -10.104 1.00 86.25 160 LEU A CA 1
ATOM 1240 C C . LEU A 1 160 ? 14.447 2.010 -9.408 1.00 86.25 160 LEU A C 1
ATOM 1242 O O . LEU A 1 160 ? 13.384 2.591 -9.219 1.00 86.25 160 LEU A O 1
ATOM 1246 N N . ARG A 1 161 ? 14.659 0.756 -9.016 1.00 85.06 161 ARG A N 1
ATOM 1247 C CA . ARG A 1 161 ? 13.697 -0.042 -8.267 1.00 85.06 161 ARG A CA 1
ATOM 1248 C C . ARG A 1 161 ? 13.361 0.645 -6.948 1.00 85.06 161 ARG A C 1
ATOM 1250 O O . ARG A 1 161 ? 12.200 0.684 -6.577 1.00 85.06 161 ARG A O 1
ATOM 1257 N N . ASP A 1 162 ? 14.349 1.210 -6.260 1.00 76.00 162 ASP A N 1
ATOM 1258 C CA . ASP A 1 162 ? 14.143 1.942 -5.012 1.00 76.00 162 ASP A CA 1
ATOM 1259 C C . ASP A 1 162 ? 13.424 3.289 -5.252 1.00 76.00 162 ASP A C 1
ATOM 1261 O O . ASP A 1 162 ? 12.574 3.665 -4.453 1.00 76.00 162 ASP A O 1
ATOM 1265 N N . HIS A 1 163 ? 13.677 3.969 -6.379 1.00 74.94 163 HIS A N 1
ATOM 1266 C CA . HIS A 1 163 ? 12.955 5.176 -6.807 1.00 74.94 163 HIS A CA 1
ATOM 1267 C C . HIS A 1 163 ? 11.471 4.898 -7.069 1.00 74.94 163 HIS A C 1
ATOM 1269 O O . HIS A 1 163 ? 10.623 5.601 -6.532 1.00 74.94 163 HIS A O 1
ATOM 1275 N N . TYR A 1 164 ? 11.155 3.841 -7.824 1.00 68.88 164 TYR A N 1
ATOM 1276 C CA . TYR A 1 164 ? 9.769 3.422 -8.061 1.00 68.88 164 TYR A CA 1
ATOM 1277 C C . TYR A 1 164 ? 9.119 2.770 -6.843 1.00 68.88 164 TYR A C 1
ATOM 1279 O O . TYR A 1 164 ? 7.898 2.764 -6.731 1.00 68.88 164 TYR A O 1
ATOM 1287 N N . LYS A 1 165 ? 9.921 2.262 -5.901 1.00 64.00 165 LYS A N 1
ATOM 1288 C CA . LYS A 1 165 ? 9.427 1.899 -4.577 1.00 64.00 165 LYS A CA 1
ATOM 1289 C C . LYS A 1 165 ? 9.092 3.146 -3.768 1.00 64.00 165 LYS A C 1
ATOM 1291 O O . LYS A 1 165 ? 8.087 3.107 -3.099 1.00 64.00 165 LYS A O 1
ATOM 1296 N N . GLY A 1 166 ? 9.831 4.253 -3.845 1.00 53.06 166 GLY A N 1
ATOM 1297 C CA . GLY A 1 166 ? 9.666 5.465 -3.018 1.00 53.06 166 GLY A CA 1
ATOM 1298 C C . GLY A 1 166 ? 8.315 6.214 -3.049 1.00 53.06 166 GLY A C 1
ATOM 1299 O O . GLY A 1 166 ? 8.276 7.375 -2.653 1.00 53.06 166 GLY A O 1
ATOM 1300 N N . SER A 1 167 ? 7.220 5.598 -3.496 1.00 62.91 167 SER A N 1
ATOM 1301 C CA . SER A 1 167 ? 5.851 6.038 -3.230 1.00 62.91 167 SER A CA 1
ATOM 1302 C C . SER A 1 167 ? 5.478 5.836 -1.755 1.00 62.91 167 SER A C 1
ATOM 1304 O O . SER A 1 167 ? 6.078 5.019 -1.046 1.00 62.91 167 SER A O 1
ATOM 1306 N N . ALA A 1 168 ? 4.449 6.561 -1.303 1.00 62.94 168 ALA A N 1
ATOM 1307 C CA . ALA A 1 168 ? 3.859 6.380 0.025 1.00 62.94 168 ALA A CA 1
ATOM 1308 C C . ALA A 1 168 ? 3.493 4.906 0.282 1.00 62.94 168 ALA A C 1
ATOM 1310 O O . ALA A 1 168 ? 3.696 4.393 1.379 1.00 62.94 168 ALA A O 1
ATOM 1311 N N . ASP A 1 169 ? 3.058 4.204 -0.766 1.00 66.50 169 ASP A N 1
ATOM 1312 C CA . ASP A 1 169 ? 2.718 2.786 -0.730 1.00 66.50 169 ASP A CA 1
ATOM 1313 C C . ASP A 1 169 ? 3.878 1.908 -0.229 1.00 66.50 169 ASP A C 1
ATOM 1315 O O . ASP A 1 169 ? 3.677 1.074 0.648 1.00 66.50 169 ASP A O 1
ATOM 1319 N N . SER A 1 170 ? 5.131 2.131 -0.657 1.00 67.19 170 SER A N 1
ATOM 1320 C CA . SER A 1 170 ? 6.232 1.301 -0.129 1.00 67.19 170 SER A CA 1
ATOM 1321 C C . SER A 1 170 ? 6.581 1.576 1.323 1.00 67.19 170 SER A C 1
ATOM 1323 O O . SER A 1 170 ? 7.102 0.682 1.992 1.00 67.19 170 SER A O 1
ATOM 1325 N N . LEU A 1 171 ? 6.354 2.802 1.799 1.00 74.19 171 LEU A N 1
ATOM 1326 C CA . LEU A 1 171 ? 6.567 3.138 3.199 1.00 74.19 171 LEU A CA 1
ATOM 1327 C C . LEU A 1 171 ? 5.576 2.349 4.054 1.00 74.19 171 LEU A C 1
ATOM 1329 O O . LEU A 1 171 ? 5.988 1.669 4.991 1.00 74.19 171 LEU A O 1
ATOM 1333 N N . PHE A 1 172 ? 4.308 2.348 3.649 1.00 83.31 172 PHE A N 1
ATOM 1334 C CA . PHE A 1 172 ? 3.241 1.579 4.280 1.00 83.31 172 PHE A CA 1
ATOM 1335 C C . PHE A 1 172 ? 3.465 0.065 4.178 1.00 83.31 172 PHE A C 1
ATOM 1337 O O . PHE A 1 172 ? 3.322 -0.637 5.173 1.00 83.31 172 PHE A O 1
ATOM 1344 N N . VAL A 1 173 ? 3.933 -0.451 3.038 1.00 79.62 173 VAL A N 1
ATOM 1345 C CA . VAL A 1 173 ? 4.288 -1.875 2.884 1.00 79.62 173 VAL A CA 1
ATOM 1346 C C . VAL A 1 173 ? 5.447 -2.280 3.802 1.00 79.62 173 VAL A C 1
ATOM 1348 O O . VAL A 1 173 ? 5.437 -3.367 4.380 1.00 79.62 173 VAL A O 1
ATOM 1351 N N . LYS A 1 174 ? 6.460 -1.421 3.970 1.00 78.44 174 LYS A N 1
ATOM 1352 C CA . LYS A 1 174 ? 7.561 -1.687 4.911 1.00 78.44 174 LYS A CA 1
ATOM 1353 C C . LYS A 1 174 ? 7.081 -1.644 6.357 1.00 78.44 174 LYS A C 1
ATOM 1355 O O . LYS A 1 174 ? 7.458 -2.528 7.122 1.00 78.44 174 LYS A O 1
ATOM 1360 N N . ALA A 1 175 ? 6.260 -0.654 6.710 1.00 81.50 175 ALA A N 1
ATOM 1361 C CA . ALA A 1 175 ? 5.653 -0.551 8.032 1.00 81.50 175 ALA A CA 1
ATOM 1362 C C . ALA A 1 175 ? 4.800 -1.790 8.342 1.00 81.50 175 ALA A C 1
ATOM 1364 O O . ALA A 1 175 ? 4.962 -2.373 9.408 1.00 81.50 175 ALA A O 1
ATOM 1365 N N . ALA A 1 176 ? 4.013 -2.283 7.378 1.00 83.81 176 ALA A N 1
ATOM 1366 C CA . ALA A 1 176 ? 3.257 -3.531 7.505 1.00 83.81 176 ALA A CA 1
ATOM 1367 C C . ALA A 1 176 ? 4.176 -4.719 7.817 1.00 83.81 176 ALA A C 1
ATOM 1369 O O . ALA A 1 176 ? 3.956 -5.442 8.779 1.00 83.81 176 ALA A O 1
ATOM 1370 N N . GLY A 1 177 ? 5.280 -4.875 7.079 1.00 79.62 177 GLY A N 1
ATOM 1371 C CA . GLY A 1 177 ? 6.235 -5.956 7.337 1.00 79.62 177 GLY A CA 1
ATOM 1372 C C . GLY A 1 177 ? 6.912 -5.896 8.717 1.00 79.62 177 GLY A C 1
ATOM 1373 O O . GLY A 1 177 ? 7.364 -6.930 9.217 1.00 79.62 177 GLY A O 1
ATOM 1374 N N . VAL A 1 178 ? 7.008 -4.709 9.330 1.00 80.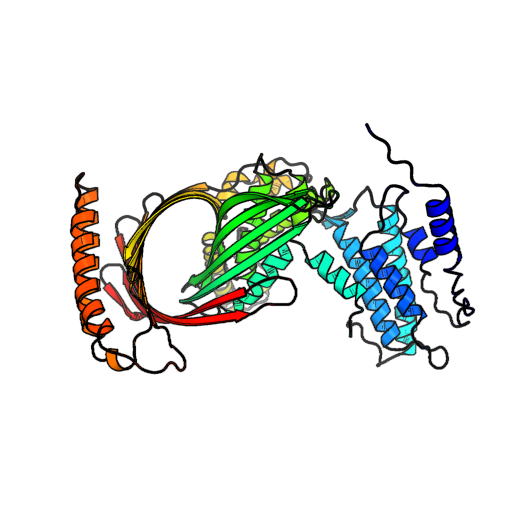62 178 VAL A N 1
ATOM 1375 C CA . VAL A 1 178 ? 7.456 -4.541 10.724 1.00 80.62 178 VAL A CA 1
ATOM 1376 C C . VAL A 1 178 ? 6.319 -4.882 11.688 1.00 80.62 178 VAL A C 1
ATOM 1378 O O . VAL A 1 178 ? 6.532 -5.673 12.605 1.00 80.62 178 VAL A O 1
ATOM 1381 N N . LEU A 1 179 ? 5.114 -4.361 11.446 1.00 85.12 179 LEU A N 1
ATOM 1382 C CA . LEU A 1 179 ? 3.925 -4.603 12.263 1.00 85.12 179 LEU A CA 1
ATOM 1383 C C . LEU A 1 179 ? 3.544 -6.085 12.317 1.00 85.12 179 LEU A C 1
ATOM 1385 O O . LEU A 1 179 ? 3.346 -6.599 13.408 1.00 85.12 179 LEU A O 1
ATOM 1389 N N . ASP A 1 180 ? 3.551 -6.813 11.197 1.00 86.44 180 ASP A N 1
ATOM 1390 C CA . ASP A 1 180 ? 3.267 -8.260 11.161 1.00 86.44 180 ASP A CA 1
ATOM 1391 C C . ASP A 1 180 ? 4.168 -9.069 12.105 1.00 86.44 180 ASP A C 1
ATOM 1393 O O . ASP A 1 180 ? 3.759 -10.090 12.659 1.00 86.44 180 ASP A O 1
ATOM 1397 N N . LYS A 1 181 ? 5.417 -8.627 12.283 1.00 83.75 181 LYS A N 1
ATOM 1398 C CA . LYS A 1 181 ? 6.366 -9.269 13.203 1.00 83.75 181 LYS A CA 1
ATOM 1399 C C . LYS A 1 181 ? 6.155 -8.827 14.646 1.00 83.75 181 LYS A C 1
ATOM 1401 O O . LYS A 1 181 ? 6.469 -9.584 15.565 1.00 83.75 181 LYS A O 1
ATOM 1406 N N . ALA A 1 182 ? 5.688 -7.599 14.834 1.00 83.69 182 ALA A N 1
ATOM 1407 C CA . ALA A 1 182 ? 5.499 -6.995 16.139 1.00 83.69 182 ALA A CA 1
ATOM 1408 C C . ALA A 1 182 ? 4.213 -7.510 16.811 1.00 83.69 182 ALA A C 1
ATOM 1410 O O . ALA A 1 182 ? 4.289 -7.983 17.944 1.00 83.69 182 ALA A O 1
ATOM 1411 N N . VAL A 1 183 ? 3.093 -7.526 16.074 1.00 89.62 183 VAL A N 1
ATOM 1412 C CA . VAL A 1 183 ? 1.748 -7.939 16.523 1.00 89.62 183 VAL A CA 1
ATOM 1413 C C . VAL A 1 183 ? 1.315 -9.282 15.921 1.00 89.62 183 VAL A C 1
ATOM 1415 O O . VAL A 1 183 ? 0.347 -9.411 15.168 1.00 89.62 183 VAL A O 1
ATOM 1418 N N . SER A 1 184 ? 2.092 -10.322 16.215 1.00 88.31 184 SER A N 1
ATOM 1419 C CA . SER A 1 184 ? 1.919 -11.645 15.607 1.00 88.31 184 SER A CA 1
ATOM 1420 C C . SER A 1 184 ? 0.713 -12.419 16.156 1.00 88.31 184 SER A C 1
ATOM 1422 O O . SER A 1 184 ? -0.013 -13.071 15.391 1.00 88.31 184 SER A O 1
ATOM 1424 N N . ALA A 1 185 ? 0.477 -12.332 17.465 1.00 87.62 185 ALA A N 1
ATOM 1425 C CA . ALA A 1 185 ? -0.555 -13.068 18.186 1.00 87.62 185 ALA A CA 1
ATOM 1426 C C . ALA A 1 185 ? -1.660 -12.129 18.707 1.00 87.62 185 ALA A C 1
ATOM 1428 O O . ALA A 1 185 ? -1.391 -10.948 18.910 1.00 87.62 185 ALA A O 1
ATOM 1429 N N . PRO A 1 186 ? -2.896 -12.627 18.907 1.00 89.56 186 PRO A N 1
ATOM 1430 C CA . PRO A 1 186 ? -3.923 -11.896 19.653 1.00 89.56 186 PRO A CA 1
ATOM 1431 C C . PRO A 1 186 ? -3.399 -11.428 21.020 1.00 89.56 186 PRO A C 1
ATOM 1433 O O . PRO A 1 186 ? -2.716 -12.191 21.706 1.00 89.56 186 PRO A O 1
ATOM 1436 N N . GLY A 1 187 ? -3.685 -10.179 21.382 1.00 83.88 187 GLY A N 1
ATOM 1437 C CA . GLY A 1 187 ? -3.183 -9.500 22.578 1.00 83.88 187 GLY A CA 1
ATOM 1438 C C . GLY A 1 187 ? -1.748 -8.962 22.475 1.00 83.88 187 GLY A C 1
ATOM 1439 O O . GLY A 1 187 ? -1.271 -8.348 23.426 1.00 83.88 187 GLY A O 1
ATOM 1440 N N . ASP A 1 188 ? -1.026 -9.178 21.366 1.00 85.81 188 ASP A N 1
ATOM 1441 C CA . ASP A 1 188 ? 0.237 -8.464 21.140 1.00 85.81 188 ASP A CA 1
ATOM 1442 C C . ASP A 1 188 ? -0.068 -6.989 20.817 1.00 85.81 188 ASP A C 1
ATOM 1444 O O . ASP A 1 188 ? -0.938 -6.692 19.989 1.00 85.81 188 ASP A O 1
ATOM 1448 N N . SER A 1 189 ? 0.723 -6.074 21.386 1.00 86.62 189 SER A N 1
ATOM 1449 C CA . SER A 1 189 ? 0.749 -4.670 20.967 1.00 86.62 189 SER A CA 1
ATOM 1450 C C . SER A 1 189 ? 2.161 -4.207 20.611 1.00 86.62 189 SER A C 1
ATOM 1452 O O . SER A 1 189 ? 3.163 -4.739 21.108 1.00 86.62 189 SER A O 1
ATOM 1454 N N . ALA A 1 190 ? 2.253 -3.224 19.715 1.00 85.44 190 ALA A N 1
ATOM 1455 C CA . ALA A 1 190 ? 3.514 -2.625 19.323 1.00 85.44 190 ALA A CA 1
ATOM 1456 C C . ALA A 1 190 ? 3.405 -1.140 18.983 1.00 85.44 190 ALA A C 1
ATOM 1458 O O . ALA A 1 190 ? 2.440 -0.722 18.354 1.00 85.44 190 ALA A O 1
ATOM 1459 N N . SER A 1 191 ? 4.441 -0.371 19.321 1.00 83.94 191 SER A N 1
ATOM 1460 C CA . SER A 1 191 ? 4.612 1.008 18.847 1.00 83.94 191 SER A CA 1
ATOM 1461 C C . SER A 1 191 ? 5.759 1.083 17.837 1.00 83.94 191 SER A C 1
ATOM 1463 O O . SER A 1 191 ? 6.810 0.477 18.066 1.00 83.94 191 SER A O 1
ATOM 1465 N N . VAL A 1 192 ? 5.539 1.763 16.709 1.00 79.44 192 VAL A N 1
ATOM 1466 C CA . VAL A 1 192 ? 6.471 1.929 15.586 1.00 79.44 192 VAL A CA 1
ATOM 1467 C C . VAL A 1 192 ? 6.483 3.388 15.145 1.00 79.44 192 VAL A C 1
ATOM 1469 O O . VAL A 1 192 ? 5.513 3.874 14.569 1.00 79.44 192 VAL A O 1
ATOM 1472 N N . GLU A 1 193 ? 7.605 4.075 15.326 1.00 79.06 193 GLU A N 1
ATOM 1473 C CA . GLU A 1 193 ? 7.793 5.426 14.788 1.00 79.06 193 GLU A CA 1
ATOM 1474 C C . GLU A 1 193 ? 8.417 5.379 13.381 1.00 79.06 193 GLU A C 1
ATOM 1476 O O . GLU A 1 193 ? 9.358 4.627 13.122 1.00 79.06 193 GLU A O 1
ATOM 1481 N N . VAL A 1 194 ? 7.875 6.164 12.448 1.00 76.50 194 VAL A N 1
ATOM 1482 C CA . VAL A 1 194 ? 8.342 6.292 11.064 1.00 76.50 194 VAL A CA 1
ATOM 1483 C C . VAL A 1 194 ? 8.429 7.766 10.691 1.00 76.50 194 VAL A C 1
ATOM 1485 O O . VAL A 1 194 ? 7.416 8.450 10.558 1.00 76.50 194 VAL A O 1
ATOM 1488 N N . GLU A 1 195 ? 9.642 8.247 10.442 1.00 74.62 195 GLU A N 1
ATOM 1489 C CA . GLU A 1 195 ? 9.873 9.552 9.822 1.00 74.62 195 GLU A CA 1
ATOM 1490 C C . GLU A 1 195 ? 10.081 9.409 8.311 1.00 74.62 195 GLU A C 1
ATOM 1492 O O . GLU A 1 195 ? 10.753 8.486 7.842 1.00 74.62 195 GLU A O 1
ATOM 1497 N N . PHE A 1 196 ? 9.510 10.328 7.532 1.00 72.69 196 PHE A N 1
ATOM 1498 C CA . PHE A 1 196 ? 9.672 10.351 6.083 1.00 72.69 196 PHE A CA 1
ATOM 1499 C C . PHE A 1 196 ? 9.834 11.761 5.529 1.00 72.69 196 PHE A C 1
ATOM 1501 O O . PHE A 1 196 ? 9.350 12.740 6.091 1.00 72.69 196 PHE A O 1
ATOM 1508 N N . GLU A 1 197 ? 10.498 11.853 4.379 1.00 72.50 197 GLU A N 1
ATOM 1509 C CA . GLU A 1 197 ? 10.641 13.077 3.595 1.00 72.50 197 GLU A CA 1
ATOM 1510 C C . GLU A 1 197 ? 10.531 12.728 2.105 1.00 72.50 197 GLU A C 1
ATOM 1512 O O . GLU A 1 197 ? 11.351 11.991 1.561 1.00 72.50 197 GLU A O 1
ATOM 1517 N N . ILE A 1 198 ? 9.490 13.239 1.448 1.00 69.81 198 ILE A N 1
ATOM 1518 C CA . ILE A 1 198 ? 9.202 13.043 0.027 1.00 69.81 198 ILE A CA 1
ATOM 1519 C C . ILE A 1 198 ? 9.444 14.374 -0.698 1.00 69.81 198 ILE A C 1
ATOM 1521 O O . ILE A 1 198 ? 8.718 15.346 -0.464 1.00 69.81 198 ILE A O 1
ATOM 1525 N N . PRO A 1 199 ? 10.439 14.462 -1.595 1.00 65.75 199 PRO A N 1
ATOM 1526 C CA . PRO A 1 199 ? 10.642 15.655 -2.411 1.00 65.75 199 PRO A CA 1
ATOM 1527 C C . PRO A 1 199 ? 9.500 15.828 -3.427 1.00 65.75 199 PRO A C 1
ATOM 1529 O O . PRO A 1 199 ? 9.057 14.856 -4.041 1.00 65.75 199 PRO A O 1
ATOM 1532 N N . ILE A 1 200 ? 9.043 17.069 -3.639 1.00 62.84 200 ILE A N 1
ATOM 1533 C CA . ILE A 1 200 ? 8.029 17.404 -4.653 1.00 62.84 200 ILE A CA 1
ATOM 1534 C C . ILE A 1 200 ? 8.709 18.023 -5.881 1.00 62.84 200 ILE A C 1
ATOM 1536 O O . ILE A 1 200 ? 9.140 19.185 -5.874 1.00 62.84 200 ILE A O 1
ATOM 1540 N N . ASP A 1 201 ? 8.757 17.258 -6.967 1.00 56.59 201 ASP A N 1
ATOM 1541 C CA . ASP A 1 201 ? 9.202 17.729 -8.283 1.00 56.59 201 ASP A CA 1
ATOM 1542 C C . ASP A 1 201 ? 8.067 18.506 -8.998 1.00 56.59 201 ASP A C 1
ATOM 1544 O O . ASP A 1 201 ? 6.893 18.243 -8.724 1.00 56.59 201 ASP A O 1
ATOM 1548 N N . PRO A 1 202 ? 8.332 19.486 -9.894 1.00 52.34 202 PRO A N 1
ATOM 1549 C CA . PRO A 1 202 ? 9.611 19.893 -10.491 1.00 52.34 202 PRO A CA 1
ATOM 1550 C C . PRO A 1 202 ? 10.412 20.905 -9.654 1.00 52.34 202 PRO A C 1
ATOM 1552 O O . PRO A 1 202 ? 11.391 21.475 -10.133 1.00 52.34 202 PRO A O 1
ATOM 1555 N N . SER A 1 203 ? 9.938 21.246 -8.449 1.00 53.62 203 SER A N 1
ATOM 1556 C CA . SER A 1 203 ? 10.436 22.431 -7.745 1.00 53.62 203 SER A CA 1
ATOM 1557 C C . SER A 1 203 ? 11.890 22.287 -7.290 1.00 53.62 203 SER A C 1
ATOM 1559 O O . SER A 1 203 ? 12.589 23.291 -7.180 1.00 53.62 203 SER A O 1
ATOM 1561 N N . GLY A 1 204 ? 12.342 21.064 -6.988 1.00 56.69 204 GLY A N 1
ATOM 1562 C CA . GLY A 1 204 ? 13.662 20.791 -6.404 1.00 56.69 204 GLY A CA 1
ATOM 1563 C C . GLY A 1 204 ? 13.902 21.428 -5.025 1.00 56.69 204 GLY A C 1
ATOM 1564 O O . GLY A 1 204 ? 14.946 21.194 -4.421 1.00 56.69 204 GLY A O 1
ATOM 1565 N N . VAL A 1 205 ? 12.955 22.225 -4.517 1.00 60.16 205 VAL A N 1
ATOM 1566 C CA . VAL A 1 205 ? 13.048 22.962 -3.249 1.00 60.16 205 VAL A CA 1
ATOM 1567 C C . VAL A 1 205 ? 11.960 22.564 -2.258 1.00 60.16 205 VAL A C 1
ATOM 1569 O O . VAL A 1 205 ? 12.193 22.671 -1.060 1.00 60.16 205 VAL A O 1
ATOM 1572 N N . GLY A 1 206 ? 10.794 22.103 -2.714 1.00 64.00 206 GLY A N 1
ATOM 1573 C CA . GLY A 1 206 ? 9.698 21.670 -1.849 1.00 64.00 206 GLY A CA 1
ATOM 1574 C C . GLY A 1 206 ? 9.817 20.206 -1.423 1.00 64.00 206 GLY A C 1
ATOM 1575 O O . GLY A 1 206 ? 10.175 19.350 -2.232 1.00 64.00 206 GLY A O 1
ATOM 1576 N N . PHE A 1 207 ? 9.465 19.910 -0.175 1.00 73.12 207 PHE A N 1
ATOM 1577 C CA . PHE A 1 207 ? 9.288 18.545 0.322 1.00 73.12 207 PHE A CA 1
ATOM 1578 C C . PHE A 1 207 ? 8.010 18.452 1.165 1.00 73.12 207 PHE A C 1
ATOM 1580 O O . PHE A 1 207 ? 7.579 19.429 1.784 1.00 73.12 207 PHE A O 1
ATOM 1587 N N . ILE A 1 208 ? 7.421 17.261 1.190 1.00 70.75 208 ILE A N 1
ATOM 1588 C CA . ILE A 1 208 ? 6.444 16.847 2.196 1.00 70.75 208 ILE A CA 1
ATOM 1589 C C . ILE A 1 208 ? 7.148 15.830 3.071 1.00 70.75 208 ILE A C 1
ATOM 1591 O O . ILE A 1 208 ? 7.517 14.758 2.604 1.00 70.75 208 ILE A O 1
ATOM 1595 N N . GLY A 1 209 ? 7.365 16.181 4.326 1.00 73.88 209 GLY A N 1
ATOM 1596 C CA . GLY A 1 209 ? 7.819 15.244 5.333 1.00 73.88 209 GLY A CA 1
ATOM 1597 C C . GLY A 1 209 ? 6.720 14.937 6.328 1.00 73.88 209 GLY A C 1
ATOM 1598 O O . GLY A 1 209 ? 5.648 15.544 6.312 1.00 73.88 209 GLY A O 1
ATOM 1599 N N . GLY A 1 210 ? 7.011 14.011 7.218 1.00 75.94 210 GLY A N 1
ATOM 1600 C CA . GLY A 1 210 ? 6.177 13.780 8.371 1.00 75.94 210 GLY A CA 1
ATOM 1601 C C . GLY A 1 210 ? 6.750 12.733 9.295 1.00 75.94 210 GLY A C 1
ATOM 1602 O O . GLY A 1 210 ? 7.739 12.068 8.984 1.00 75.94 210 GLY A O 1
ATOM 1603 N N . ARG A 1 211 ? 6.095 12.612 10.438 1.00 77.81 211 ARG A N 1
ATOM 1604 C CA . ARG A 1 211 ? 6.328 11.571 11.426 1.00 77.81 211 ARG A CA 1
ATOM 1605 C C . ARG A 1 211 ? 5.015 10.844 11.658 1.00 77.81 211 ARG A C 1
ATOM 1607 O O . ARG A 1 211 ? 3.974 11.491 11.780 1.00 77.81 211 ARG A O 1
ATOM 1614 N N . LEU A 1 212 ? 5.083 9.522 11.673 1.00 80.69 212 LEU A N 1
ATOM 1615 C CA . LEU A 1 212 ? 3.994 8.610 11.989 1.00 80.69 212 LEU A CA 1
ATOM 1616 C C . LEU A 1 212 ? 4.406 7.849 13.245 1.00 80.69 212 LEU A C 1
ATOM 1618 O O . LEU A 1 212 ? 5.362 7.084 13.185 1.00 80.69 212 LEU A O 1
ATOM 1622 N N . SER A 1 213 ? 3.720 8.060 14.363 1.00 85.25 213 SER A N 1
ATOM 1623 C CA . SER A 1 213 ? 3.850 7.184 15.534 1.00 85.25 213 SER A CA 1
ATOM 1624 C C . SER A 1 213 ? 2.721 6.167 15.484 1.00 85.25 213 SER A C 1
ATOM 1626 O O . SER A 1 213 ? 1.574 6.556 15.654 1.00 85.25 213 SER A O 1
ATOM 1628 N N . ILE A 1 214 ? 3.007 4.910 15.145 1.00 87.44 214 ILE A N 1
ATOM 1629 C CA . ILE A 1 214 ? 2.010 3.857 14.929 1.00 87.44 214 ILE A CA 1
ATOM 1630 C C . ILE A 1 214 ? 1.926 2.971 16.161 1.00 87.44 214 ILE A C 1
ATOM 1632 O O . ILE A 1 214 ? 2.830 2.185 16.405 1.00 87.44 214 ILE A O 1
ATOM 1636 N N . GLU A 1 215 ? 0.814 3.029 16.874 1.00 90.44 215 GLU A N 1
ATOM 1637 C CA . GLU A 1 215 ? 0.462 2.085 17.928 1.00 90.44 215 GLU A CA 1
ATOM 1638 C C . GLU A 1 215 ? -0.490 1.052 17.343 1.00 90.44 215 GLU A C 1
ATOM 1640 O O . GLU A 1 215 ? -1.543 1.408 16.826 1.00 90.44 215 GLU A O 1
ATOM 1645 N N . ALA A 1 216 ? -0.110 -0.219 17.368 1.00 91.88 216 ALA A N 1
ATOM 1646 C CA . ALA A 1 216 ? -0.902 -1.315 16.840 1.00 91.88 216 ALA A CA 1
ATOM 1647 C C . ALA A 1 216 ? -1.174 -2.359 17.917 1.00 91.88 216 ALA A C 1
ATOM 1649 O O . ALA A 1 216 ? -0.295 -2.690 18.708 1.00 91.88 216 ALA A O 1
ATOM 1650 N N . GLU A 1 217 ? -2.365 -2.931 17.881 1.00 92.56 217 GLU A N 1
ATOM 1651 C CA . GLU A 1 217 ? -2.813 -4.027 18.726 1.00 92.56 217 GLU A CA 1
ATOM 1652 C C . GLU A 1 217 ? -3.553 -5.047 17.864 1.00 92.56 217 GLU A C 1
ATOM 1654 O O . GLU A 1 217 ? -4.207 -4.691 16.879 1.00 92.56 217 GLU A O 1
ATOM 1659 N N . LYS A 1 218 ? -3.436 -6.327 18.215 1.00 92.44 218 LYS A N 1
ATOM 1660 C CA . LYS A 1 218 ? -4.227 -7.390 17.600 1.00 92.44 218 LYS A CA 1
ATOM 1661 C C . LYS A 1 218 ? -5.280 -7.891 18.577 1.00 92.44 218 LYS A C 1
ATOM 1663 O O . LYS A 1 218 ? -4.922 -8.437 19.614 1.00 92.44 218 LYS A O 1
ATOM 1668 N N . ASP A 1 219 ? -6.551 -7.740 18.228 1.00 88.94 219 ASP A N 1
ATOM 1669 C CA . ASP A 1 219 ? -7.665 -8.164 19.073 1.00 88.94 219 ASP A CA 1
ATOM 1670 C C . ASP A 1 219 ? -7.835 -9.696 19.107 1.00 88.94 219 ASP A C 1
ATOM 1672 O O . ASP A 1 219 ? -7.181 -10.452 18.372 1.00 88.94 219 ASP A O 1
ATOM 1676 N N . ASP A 1 220 ? -8.734 -10.158 19.980 1.00 85.12 220 ASP A N 1
ATOM 1677 C CA . ASP A 1 220 ? -9.063 -11.577 20.159 1.00 85.12 220 ASP A CA 1
ATOM 1678 C C . ASP A 1 220 ? -9.690 -12.215 18.904 1.00 85.12 220 ASP A C 1
ATOM 1680 O O . ASP A 1 220 ? -9.539 -13.419 18.672 1.00 85.12 220 ASP A O 1
ATOM 1684 N N . ASP A 1 221 ? -10.332 -11.412 18.050 1.00 85.00 221 ASP A N 1
ATOM 1685 C CA . ASP A 1 221 ? -10.892 -11.844 16.763 1.00 85.00 221 ASP A CA 1
ATOM 1686 C C . ASP A 1 221 ? -9.820 -11.948 15.658 1.00 85.00 221 ASP A C 1
ATOM 1688 O O . ASP A 1 221 ? -10.069 -12.446 14.545 1.00 85.00 221 ASP A O 1
ATOM 1692 N N . GLY A 1 222 ? -8.589 -11.545 15.983 1.00 88.69 222 GLY A N 1
ATOM 1693 C CA . GLY A 1 222 ? -7.415 -11.573 15.127 1.00 88.69 222 GLY A CA 1
ATOM 1694 C C . GLY A 1 222 ? -7.341 -10.414 14.136 1.00 88.69 222 GLY A C 1
ATOM 1695 O O . GLY A 1 222 ? -6.540 -10.500 13.199 1.00 88.69 222 GLY A O 1
ATOM 1696 N N . MET A 1 223 ? -8.153 -9.370 14.309 1.00 93.62 223 MET A N 1
ATOM 1697 C CA . MET A 1 223 ? -8.040 -8.114 13.574 1.00 93.62 223 MET A CA 1
ATOM 1698 C C . MET A 1 223 ? -6.959 -7.248 14.216 1.00 93.62 223 MET A C 1
ATOM 1700 O O . MET A 1 223 ? -6.710 -7.302 15.414 1.00 93.62 223 MET A O 1
ATOM 1704 N N . ILE A 1 224 ? -6.290 -6.447 13.400 1.00 94.81 224 ILE A N 1
ATOM 1705 C CA . ILE A 1 224 ? -5.269 -5.509 13.843 1.00 94.81 224 ILE A CA 1
ATOM 1706 C C . ILE A 1 224 ? -5.893 -4.124 13.814 1.00 94.81 224 ILE A C 1
ATOM 1708 O O . ILE A 1 224 ? -6.321 -3.670 12.750 1.00 94.81 224 ILE A O 1
ATOM 1712 N N . LYS A 1 225 ? -5.927 -3.469 14.970 1.00 95.50 225 LYS A N 1
ATOM 1713 C CA . LYS A 1 225 ? -6.247 -2.053 15.118 1.00 95.50 225 LYS A CA 1
ATOM 1714 C C . LYS A 1 225 ? -4.933 -1.301 15.242 1.00 95.50 225 LYS A C 1
ATOM 1716 O O . LYS A 1 225 ? -4.090 -1.668 16.050 1.00 95.50 225 LYS A O 1
ATOM 1721 N N . ALA A 1 226 ? -4.734 -0.273 14.432 1.00 93.50 226 ALA A N 1
ATOM 1722 C CA . ALA A 1 226 ? -3.610 0.629 14.586 1.00 93.50 226 ALA A CA 1
ATOM 1723 C C . ALA A 1 226 ? 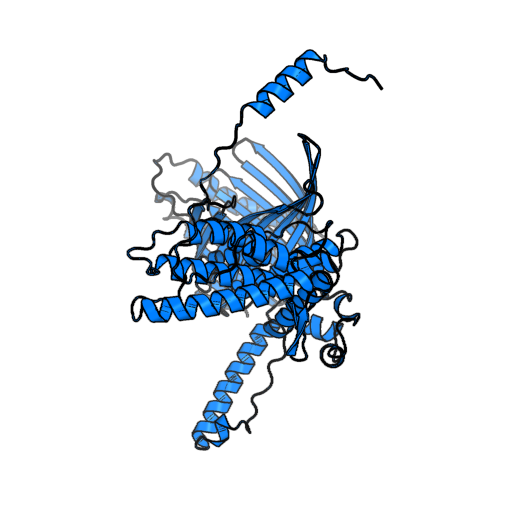-4.097 2.068 14.629 1.00 93.50 226 ALA A C 1
ATOM 1725 O O . ALA A 1 226 ? -4.939 2.464 13.823 1.00 93.50 226 ALA A O 1
ATOM 1726 N N . ARG A 1 227 ? -3.545 2.842 15.556 1.00 91.19 227 ARG A N 1
ATOM 1727 C CA . ARG A 1 227 ? -3.726 4.281 15.672 1.00 91.19 227 ARG A CA 1
ATOM 1728 C C . ARG A 1 227 ? -2.399 4.966 15.409 1.00 91.19 227 ARG A C 1
ATOM 1730 O O . ARG A 1 227 ? -1.324 4.463 15.722 1.00 91.19 227 ARG A O 1
ATOM 1737 N N . THR A 1 228 ? -2.460 6.114 14.762 1.00 85.81 228 THR A N 1
ATOM 1738 C CA . THR A 1 228 ? -1.286 6.891 14.422 1.00 85.81 228 THR A CA 1
ATOM 1739 C C . THR A 1 228 ? -1.511 8.354 14.619 1.00 85.81 228 THR A C 1
ATOM 1741 O O . THR A 1 228 ? -2.407 8.935 14.013 1.00 85.81 228 THR A O 1
ATOM 1744 N N . GLU A 1 229 ? -0.634 8.956 15.406 1.00 82.31 229 GLU A N 1
ATOM 1745 C CA . GLU A 1 229 ? -0.453 10.394 15.392 1.00 82.31 229 GLU A CA 1
ATOM 1746 C C . GLU A 1 229 ? 0.446 10.754 14.216 1.00 82.31 229 GLU A C 1
ATOM 1748 O O . GLU A 1 229 ? 1.549 10.223 14.046 1.00 82.31 229 GLU A O 1
ATOM 1753 N N . MET A 1 230 ? -0.065 11.635 13.365 1.00 79.44 230 MET A N 1
ATOM 1754 C CA . MET A 1 230 ? 0.642 12.115 12.199 1.00 79.44 230 MET A CA 1
ATOM 1755 C C . MET A 1 230 ? 0.915 13.600 12.341 1.00 79.44 230 MET A C 1
ATOM 1757 O O . MET A 1 230 ? -0.001 14.412 12.470 1.00 79.44 230 MET A O 1
ATOM 1761 N N . VAL A 1 231 ? 2.179 13.962 12.171 1.00 76.00 231 VAL A N 1
ATOM 1762 C CA . VAL A 1 231 ? 2.577 15.342 11.911 1.00 76.00 231 VAL A CA 1
ATOM 1763 C C . VAL A 1 231 ? 2.997 15.427 10.454 1.00 76.00 231 VAL A C 1
ATOM 1765 O O . VAL A 1 231 ? 3.998 14.829 10.066 1.00 76.00 231 VAL A O 1
ATOM 1768 N N . VAL A 1 232 ? 2.233 16.150 9.631 1.00 68.62 232 VAL A N 1
ATOM 1769 C CA . VAL A 1 232 ? 2.624 16.442 8.244 1.00 68.62 232 VAL A CA 1
ATOM 1770 C C . VAL A 1 232 ? 3.401 17.743 8.227 1.00 68.62 232 VAL A C 1
ATOM 1772 O O . VAL A 1 232 ? 2.871 18.792 8.586 1.00 68.62 232 VAL A O 1
ATOM 1775 N N . THR A 1 233 ? 4.641 17.690 7.760 1.00 72.19 233 THR A N 1
ATOM 1776 C CA . THR A 1 233 ? 5.497 18.855 7.569 1.00 72.19 233 THR A CA 1
ATOM 1777 C C . THR A 1 233 ? 5.546 19.223 6.089 1.00 72.19 233 THR A C 1
ATOM 1779 O O . THR A 1 233 ? 6.163 18.531 5.283 1.00 72.19 233 THR A O 1
ATOM 1782 N N . GLY A 1 234 ? 4.949 20.348 5.709 1.00 67.25 234 GLY A N 1
ATOM 1783 C CA . GLY A 1 234 ? 5.203 20.964 4.406 1.00 67.25 234 GLY A CA 1
ATOM 1784 C C . GLY A 1 234 ? 6.361 21.948 4.518 1.00 67.25 234 GLY A C 1
ATOM 1785 O O . GLY A 1 234 ? 6.356 22.790 5.417 1.00 67.25 234 GLY A O 1
ATOM 1786 N N . GLY A 1 235 ? 7.349 21.886 3.627 1.00 66.44 235 GLY A N 1
ATOM 1787 C CA . GLY A 1 235 ? 8.426 22.870 3.656 1.00 66.44 235 GLY A CA 1
ATOM 1788 C C . GLY A 1 235 ? 9.099 23.145 2.323 1.00 66.44 235 GLY A C 1
ATOM 1789 O O . GLY A 1 235 ? 8.951 22.405 1.353 1.00 66.44 235 GLY A O 1
ATOM 1790 N N . ALA A 1 236 ? 9.846 24.247 2.294 1.00 63.88 236 ALA A N 1
ATOM 1791 C CA . ALA A 1 236 ? 10.681 24.639 1.169 1.00 63.88 236 ALA A CA 1
ATOM 1792 C C . ALA A 1 236 ? 12.107 24.936 1.646 1.00 63.88 236 ALA A C 1
ATOM 1794 O O . ALA A 1 236 ? 12.321 25.631 2.644 1.00 63.88 236 ALA A O 1
ATOM 1795 N N . ASN A 1 237 ? 13.080 24.422 0.903 1.00 52.25 237 ASN A N 1
ATOM 1796 C CA . ASN A 1 237 ? 14.493 24.729 1.057 1.00 52.25 237 ASN A CA 1
ATOM 1797 C C . ASN A 1 237 ? 14.788 26.033 0.303 1.00 52.25 237 ASN A C 1
ATOM 1799 O O . ASN A 1 237 ? 14.945 26.034 -0.918 1.00 52.25 237 ASN A O 1
ATOM 1803 N N . ILE A 1 238 ? 14.845 27.160 1.020 1.00 47.66 238 ILE A N 1
ATOM 1804 C CA . ILE A 1 238 ? 15.186 28.470 0.446 1.00 47.66 238 ILE A CA 1
ATOM 1805 C C . ILE A 1 238 ? 16.623 28.806 0.867 1.00 47.66 238 ILE A C 1
ATOM 1807 O O . ILE A 1 238 ? 16.873 29.412 1.910 1.00 47.66 238 ILE A O 1
ATOM 1811 N N . GLY A 1 239 ? 17.597 28.380 0.059 1.00 63.72 239 GLY A N 1
ATOM 1812 C CA . GLY A 1 239 ? 19.023 28.568 0.350 1.00 63.72 239 GLY A CA 1
ATOM 1813 C C . GLY A 1 239 ? 19.513 27.655 1.480 1.00 63.72 239 GLY A C 1
ATOM 1814 O O . GLY A 1 239 ? 19.465 26.439 1.342 1.00 63.72 239 GLY A O 1
ATOM 1815 N N . VAL A 1 240 ? 20.002 28.241 2.581 1.00 37.94 240 VAL A N 1
ATOM 1816 C CA . VAL A 1 240 ? 20.475 27.515 3.784 1.00 37.94 240 VAL A CA 1
ATOM 1817 C C . VAL A 1 240 ? 19.405 27.367 4.877 1.00 37.94 240 VAL A C 1
ATOM 1819 O O . VAL A 1 240 ? 19.692 26.805 5.930 1.00 37.94 240 VAL A O 1
ATOM 1822 N N . ALA A 1 241 ? 18.186 27.877 4.662 1.00 34.44 241 ALA A N 1
ATOM 1823 C CA . ALA A 1 241 ? 17.104 27.849 5.646 1.00 34.44 241 ALA A CA 1
ATOM 1824 C C . ALA A 1 241 ? 15.929 26.971 5.174 1.00 34.44 241 ALA A C 1
ATOM 1826 O O . ALA A 1 241 ? 15.507 27.044 4.017 1.00 34.44 241 ALA A O 1
ATOM 1827 N N . LYS A 1 242 ? 15.391 26.157 6.093 1.00 50.38 242 LYS A N 1
ATOM 1828 C CA . LYS A 1 242 ? 14.242 25.261 5.884 1.00 50.38 242 LYS A CA 1
ATOM 1829 C C . LYS A 1 242 ? 13.020 25.886 6.557 1.00 50.38 242 LYS A C 1
ATOM 1831 O O . LYS A 1 242 ? 12.973 25.961 7.782 1.00 50.38 242 LYS A O 1
ATOM 1836 N N . VAL A 1 243 ? 12.055 26.367 5.773 1.00 42.66 243 VAL A N 1
ATOM 1837 C CA . VAL A 1 243 ? 10.765 26.841 6.309 1.00 42.66 243 VAL A CA 1
ATOM 1838 C C . VAL A 1 243 ? 9.823 25.645 6.370 1.00 42.66 243 VAL A C 1
ATOM 1840 O O . VAL A 1 243 ? 9.664 24.963 5.359 1.00 42.66 243 VAL A O 1
ATOM 1843 N N . LYS A 1 244 ? 9.235 25.383 7.541 1.00 56.44 244 LYS A N 1
ATOM 1844 C CA . LYS A 1 244 ? 8.327 24.259 7.805 1.00 56.44 244 LYS A CA 1
ATOM 1845 C C . LYS A 1 244 ? 6.985 24.773 8.327 1.00 56.44 244 LYS A C 1
ATOM 1847 O O . LYS A 1 244 ? 6.963 25.651 9.184 1.00 56.44 244 LYS A O 1
ATOM 1852 N N . ALA A 1 245 ? 5.894 24.210 7.828 1.00 49.44 245 ALA A N 1
ATOM 1853 C CA . ALA A 1 245 ? 4.571 24.290 8.431 1.00 49.44 245 ALA A CA 1
ATOM 1854 C C . ALA A 1 245 ? 4.146 22.872 8.818 1.00 49.44 245 ALA A C 1
ATOM 1856 O O . ALA A 1 245 ? 4.259 21.959 7.998 1.00 49.44 245 ALA A O 1
ATOM 1857 N N . GLU A 1 246 ? 3.690 22.696 10.054 1.00 63.50 246 GLU A N 1
ATOM 1858 C CA . GLU A 1 246 ? 3.273 21.403 10.594 1.00 63.50 246 GLU A CA 1
ATOM 1859 C C . GLU A 1 246 ? 1.760 21.389 10.799 1.00 63.50 246 GLU A C 1
ATOM 1861 O O . GLU A 1 246 ? 1.183 22.335 11.336 1.00 63.50 246 GLU A O 1
ATOM 1866 N N . LEU A 1 247 ? 1.118 20.320 10.337 1.00 63.84 247 LEU A N 1
ATOM 1867 C CA . LEU A 1 247 ? -0.289 20.045 10.588 1.00 63.84 247 LEU A CA 1
ATOM 1868 C C . LEU A 1 247 ? -0.387 18.685 11.278 1.00 63.84 247 LEU A C 1
ATOM 1870 O O . LEU A 1 247 ? -0.047 17.661 10.683 1.00 63.84 247 LEU A O 1
ATOM 1874 N N . GLY A 1 248 ? -0.812 18.704 12.541 1.00 71.75 248 GLY A N 1
ATOM 1875 C CA . GLY A 1 248 ? -1.065 17.507 13.336 1.00 71.75 248 GLY A CA 1
ATOM 1876 C C . GLY A 1 248 ? -2.440 16.910 13.035 1.00 71.75 248 GLY A C 1
ATOM 1877 O O . GLY A 1 248 ? -3.415 17.632 12.809 1.00 71.75 248 GLY A O 1
ATOM 1878 N N . GLY A 1 249 ? -2.523 15.589 13.037 1.00 84.00 249 GLY A N 1
ATOM 1879 C CA . GLY A 1 249 ? -3.759 14.830 12.922 1.00 84.00 249 GLY A CA 1
ATOM 1880 C C . GLY A 1 249 ? -3.571 13.413 13.440 1.00 84.00 249 GLY A C 1
ATOM 1881 O O . GLY A 1 249 ? -2.477 13.034 13.848 1.00 84.00 249 GLY A O 1
ATOM 1882 N N . TYR A 1 250 ? -4.637 12.627 13.399 1.00 88.50 250 TYR A N 1
ATOM 1883 C CA . TYR A 1 250 ? -4.567 11.201 13.678 1.00 88.50 250 TYR A CA 1
ATOM 1884 C C . TYR A 1 250 ? -5.193 10.396 12.548 1.00 88.50 250 TYR A C 1
ATOM 1886 O O . TYR A 1 250 ? -6.028 10.890 11.779 1.00 88.50 250 TYR A O 1
ATOM 1894 N N . ILE A 1 251 ? -4.757 9.150 12.455 1.00 90.75 251 ILE A N 1
ATOM 1895 C CA . ILE A 1 251 ? -5.295 8.129 11.573 1.00 90.75 251 ILE A CA 1
ATOM 1896 C C . ILE A 1 251 ? -5.460 6.878 12.411 1.00 90.75 251 ILE A C 1
ATOM 1898 O O . ILE A 1 251 ? -4.528 6.482 13.092 1.00 90.75 251 ILE A O 1
ATOM 1902 N N . GLU A 1 252 ? -6.621 6.255 12.365 1.00 94.06 252 GLU A N 1
ATOM 1903 C CA . GLU A 1 252 ? -6.858 4.971 13.007 1.00 94.06 252 GLU A CA 1
ATOM 1904 C C . GLU A 1 252 ? -7.445 4.012 11.982 1.00 94.06 252 GLU A C 1
ATOM 1906 O O . GLU A 1 252 ? -8.317 4.388 11.209 1.00 94.06 252 GLU A O 1
ATOM 1911 N N . ALA A 1 253 ? -6.969 2.778 11.934 1.00 96.06 253 ALA A N 1
ATOM 1912 C CA . ALA A 1 253 ? -7.483 1.764 11.031 1.00 96.06 253 ALA A CA 1
ATOM 1913 C C . ALA A 1 253 ? -7.627 0.436 11.745 1.00 96.06 253 ALA A C 1
ATOM 1915 O O . ALA A 1 253 ? -6.780 0.077 12.559 1.00 96.06 253 ALA A O 1
ATOM 1916 N N . GLN A 1 254 ? -8.632 -0.334 11.349 1.00 96.50 254 GLN A N 1
ATOM 1917 C CA . GLN A 1 254 ? -8.766 -1.727 11.747 1.00 96.50 254 GLN A CA 1
ATOM 1918 C C . GLN A 1 254 ? -8.949 -2.599 10.510 1.00 96.50 254 GLN A C 1
ATOM 1920 O O . GLN A 1 254 ? -9.755 -2.276 9.637 1.00 96.50 254 GLN A O 1
ATOM 1925 N N . ALA A 1 255 ? -8.184 -3.689 10.413 1.00 96.31 255 ALA A N 1
ATOM 1926 C CA . ALA A 1 255 ? -8.299 -4.673 9.336 1.00 96.31 255 ALA A CA 1
ATOM 1927 C C . ALA A 1 255 ? -7.745 -6.046 9.744 1.00 96.31 255 ALA A C 1
ATOM 1929 O O . ALA A 1 255 ? -7.053 -6.186 10.744 1.00 96.31 255 ALA A O 1
ATOM 1930 N N . ALA A 1 256 ? -8.002 -7.074 8.934 1.00 93.38 256 ALA A N 1
ATOM 1931 C CA . ALA A 1 256 ? -7.586 -8.448 9.235 1.00 93.38 256 ALA A CA 1
ATOM 1932 C C . ALA A 1 256 ? -6.066 -8.699 9.143 1.00 93.38 256 ALA A C 1
ATOM 1934 O O . ALA A 1 256 ? -5.576 -9.701 9.661 1.00 93.38 256 ALA A O 1
ATOM 1935 N N . THR A 1 257 ? -5.319 -7.843 8.440 1.00 92.88 257 THR A N 1
ATOM 1936 C CA . THR A 1 257 ? -3.866 -7.979 8.246 1.00 92.88 257 THR A CA 1
ATOM 1937 C C . THR A 1 257 ? -3.184 -6.622 8.383 1.00 92.88 257 THR A C 1
ATOM 1939 O O . THR A 1 257 ? -3.792 -5.600 8.063 1.00 92.88 257 THR A O 1
ATOM 1942 N N . SER A 1 258 ? -1.916 -6.578 8.808 1.00 90.94 258 SER A N 1
ATOM 1943 C CA . SER A 1 258 ? -1.215 -5.292 8.946 1.00 90.94 258 SER A CA 1
ATOM 1944 C C . SER A 1 258 ? -0.999 -4.620 7.586 1.00 90.94 258 SER A C 1
ATOM 1946 O O . SER A 1 258 ? -1.045 -3.396 7.483 1.00 90.94 258 SER A O 1
ATOM 1948 N N . ALA A 1 259 ? -0.844 -5.413 6.519 1.00 90.50 259 ALA A N 1
ATOM 1949 C CA . ALA A 1 259 ? -0.818 -4.918 5.151 1.00 90.50 259 ALA A CA 1
ATOM 1950 C C . ALA A 1 259 ? -2.112 -4.166 4.816 1.00 90.50 259 ALA A C 1
ATOM 1952 O O . ALA A 1 259 ? -2.065 -3.099 4.210 1.00 90.50 259 ALA A O 1
ATOM 1953 N N . ASP A 1 260 ? -3.268 -4.677 5.240 1.00 94.44 260 ASP A N 1
ATOM 1954 C CA . ASP A 1 260 ? -4.550 -4.004 5.037 1.00 94.44 260 ASP A CA 1
ATOM 1955 C C . ASP A 1 260 ? -4.713 -2.766 5.912 1.00 94.44 260 ASP A C 1
ATOM 1957 O O . ASP A 1 260 ? -5.172 -1.749 5.403 1.00 94.44 260 ASP A O 1
ATOM 1961 N N . VAL A 1 261 ? -4.250 -2.793 7.164 1.00 94.75 261 VAL A N 1
ATOM 1962 C CA . VAL A 1 261 ? -4.199 -1.606 8.039 1.00 94.75 261 VAL A CA 1
ATOM 1963 C C . VAL A 1 261 ? -3.367 -0.491 7.395 1.00 94.75 261 VAL A C 1
ATOM 1965 O O . VAL A 1 261 ? -3.807 0.651 7.292 1.00 94.75 261 VAL A O 1
ATOM 1968 N N . MET A 1 262 ? -2.180 -0.815 6.884 1.00 92.62 262 MET A N 1
ATOM 1969 C CA . MET A 1 262 ? -1.304 0.164 6.236 1.00 92.62 262 MET A CA 1
ATOM 1970 C C . MET A 1 262 ? -1.849 0.634 4.879 1.00 92.62 262 MET A C 1
ATOM 1972 O O . MET A 1 262 ? -1.708 1.805 4.518 1.00 92.62 262 MET A O 1
ATOM 1976 N N . ASN A 1 263 ? -2.542 -0.236 4.141 1.00 92.31 263 ASN A N 1
ATOM 1977 C CA . ASN A 1 263 ? -3.286 0.175 2.953 1.00 92.31 263 ASN A CA 1
ATOM 1978 C C . ASN A 1 263 ? -4.428 1.140 3.305 1.00 92.31 263 ASN A C 1
ATOM 1980 O O . ASN A 1 263 ? -4.646 2.121 2.593 1.00 92.31 263 ASN A O 1
ATOM 1984 N N . LEU A 1 264 ? -5.134 0.899 4.412 1.00 94.50 264 LEU A N 1
ATOM 1985 C CA . LEU A 1 264 ? -6.165 1.795 4.926 1.00 94.50 264 LEU A CA 1
ATOM 1986 C C . LEU A 1 264 ? -5.584 3.138 5.358 1.00 94.50 264 LEU A C 1
ATOM 1988 O O . LEU A 1 264 ? -6.179 4.159 5.037 1.00 94.50 264 LEU A O 1
ATOM 1992 N N . TYR A 1 265 ? -4.405 3.173 5.980 1.00 92.31 265 TYR A N 1
ATOM 1993 C CA . TYR A 1 265 ? -3.694 4.425 6.264 1.00 92.31 265 TYR A CA 1
ATOM 1994 C C . TYR A 1 265 ? -3.398 5.209 4.990 1.00 92.31 265 TYR A C 1
ATOM 1996 O O . TYR A 1 265 ? -3.743 6.389 4.884 1.00 92.31 265 TYR A O 1
ATOM 2004 N N . SER A 1 266 ? -2.808 4.534 3.999 1.00 91.19 266 SER A N 1
ATOM 2005 C CA . SER A 1 266 ? -2.532 5.107 2.682 1.00 91.19 266 SER A CA 1
ATOM 2006 C C . SER A 1 266 ? -3.808 5.679 2.055 1.00 91.19 266 SER A C 1
ATOM 2008 O O . SER A 1 266 ? -3.814 6.799 1.543 1.00 91.19 266 SER A O 1
ATOM 2010 N N . TYR A 1 267 ? -4.922 4.955 2.157 1.00 93.25 267 TYR A N 1
ATOM 2011 C CA . TYR A 1 267 ? -6.218 5.378 1.637 1.00 93.25 267 TYR A CA 1
ATOM 2012 C C . TYR A 1 267 ? -6.848 6.531 2.426 1.00 93.25 267 TYR A C 1
ATOM 2014 O O . TYR A 1 267 ? -7.314 7.492 1.818 1.00 93.25 267 TYR A O 1
ATOM 2022 N N . GLY A 1 268 ? -6.806 6.514 3.757 1.00 91.69 268 GLY A N 1
ATOM 2023 C CA . GLY A 1 268 ? -7.267 7.621 4.597 1.00 91.69 268 GLY A CA 1
ATOM 2024 C C . GLY A 1 268 ? -6.522 8.919 4.282 1.00 91.69 268 GLY A C 1
ATOM 2025 O O . GLY A 1 268 ? -7.144 9.967 4.083 1.00 91.69 268 GLY A O 1
ATOM 2026 N N . LEU A 1 269 ? -5.197 8.841 4.132 1.00 88.62 269 LEU A N 1
ATOM 2027 C CA . LEU A 1 269 ? -4.363 9.957 3.683 1.00 88.62 269 LEU A CA 1
ATOM 2028 C C . LEU A 1 269 ? -4.730 10.437 2.290 1.00 88.62 269 LEU A C 1
ATOM 2030 O O . LEU A 1 269 ? -4.915 11.639 2.087 1.00 88.62 269 LEU A O 1
ATOM 2034 N N . TYR A 1 270 ? -4.877 9.509 1.347 1.00 90.88 270 TYR A N 1
ATOM 2035 C CA . TYR A 1 270 ? -5.304 9.821 -0.007 1.00 90.88 270 TYR A CA 1
ATOM 2036 C C . TYR A 1 270 ? -6.615 10.610 -0.002 1.00 90.88 270 TYR A C 1
ATOM 2038 O O . TYR A 1 270 ? -6.699 11.681 -0.607 1.00 90.88 270 TYR A O 1
ATOM 2046 N N . ARG A 1 271 ? -7.624 10.125 0.733 1.00 90.31 271 ARG A N 1
ATOM 2047 C CA . ARG A 1 271 ? -8.925 10.788 0.875 1.00 90.31 271 ARG A CA 1
ATOM 2048 C C . ARG A 1 271 ? -8.773 12.176 1.483 1.00 90.31 271 ARG A C 1
ATOM 2050 O O . ARG A 1 271 ? -9.290 13.136 0.917 1.00 90.31 271 ARG A O 1
ATOM 2057 N N . ARG A 1 272 ? -8.004 12.321 2.565 1.00 85.94 272 ARG A N 1
ATOM 2058 C CA . ARG A 1 272 ? -7.746 13.624 3.197 1.00 85.94 272 ARG A CA 1
ATOM 2059 C C . ARG A 1 272 ? -7.070 14.607 2.248 1.00 85.94 272 ARG A C 1
ATOM 2061 O O . ARG A 1 272 ? -7.492 15.758 2.177 1.00 85.94 272 ARG A O 1
ATOM 2068 N N . PHE A 1 273 ? -6.075 14.168 1.485 1.00 86.38 273 PHE A N 1
ATOM 2069 C CA . PHE A 1 273 ? -5.381 15.016 0.516 1.00 86.38 273 PHE A CA 1
ATOM 2070 C C . PHE A 1 273 ? -6.304 15.398 -0.640 1.00 86.38 273 PHE A C 1
ATOM 2072 O O . PHE A 1 273 ? -6.305 16.545 -1.079 1.00 86.38 273 PHE A O 1
ATOM 2079 N N . ARG A 1 274 ? -7.121 14.453 -1.111 1.00 87.44 274 ARG A N 1
ATOM 2080 C CA . ARG A 1 274 ? -8.056 14.659 -2.218 1.00 87.44 274 ARG A CA 1
ATOM 2081 C C . ARG A 1 274 ? -9.221 15.580 -1.847 1.00 87.44 274 ARG A C 1
ATOM 2083 O O . ARG A 1 274 ? -9.667 16.358 -2.690 1.00 87.44 274 ARG A O 1
ATOM 2090 N N . GLU A 1 275 ? -9.710 15.486 -0.613 1.00 84.00 275 GLU A N 1
ATOM 2091 C CA . GLU A 1 275 ? -10.817 16.289 -0.080 1.00 84.00 275 GLU A CA 1
ATOM 2092 C C . GLU A 1 275 ? -10.360 17.649 0.475 1.00 84.00 275 GLU A C 1
ATOM 2094 O O . GLU A 1 275 ? -11.163 18.581 0.577 1.00 84.00 275 GLU A O 1
ATOM 2099 N N . SER A 1 276 ? -9.076 17.792 0.814 1.00 80.44 276 SER A N 1
ATOM 2100 C CA . SER A 1 276 ? -8.515 19.041 1.324 1.00 80.44 276 SER A CA 1
ATOM 2101 C C . SER A 1 276 ? -8.506 20.135 0.257 1.00 80.44 276 SER A C 1
ATOM 2103 O O . SER A 1 276 ? -8.071 19.943 -0.875 1.00 80.44 276 SER A O 1
ATOM 2105 N N . LYS A 1 277 ? -8.939 21.340 0.646 1.00 79.56 277 LYS A N 1
ATOM 2106 C CA . LYS A 1 277 ? -8.778 22.555 -0.171 1.00 79.56 277 LYS A CA 1
ATOM 2107 C C . LYS A 1 277 ? -7.376 23.160 -0.056 1.00 79.56 277 LYS A C 1
ATOM 2109 O O . LYS A 1 277 ? -7.015 23.986 -0.887 1.00 79.56 277 LYS A O 1
ATOM 2114 N N . ALA A 1 278 ? -6.631 22.801 0.990 1.00 71.94 278 ALA A N 1
ATOM 2115 C CA . ALA A 1 278 ? -5.318 23.370 1.285 1.00 71.94 278 ALA A CA 1
ATOM 2116 C C . ALA A 1 278 ? -4.181 22.626 0.571 1.00 71.94 278 ALA A C 1
ATOM 2118 O O . ALA A 1 278 ? -3.129 23.208 0.325 1.00 71.94 278 ALA A O 1
ATOM 2119 N N . ILE A 1 279 ? -4.389 21.350 0.232 1.00 78.69 279 ILE A N 1
ATOM 2120 C CA . ILE A 1 279 ? -3.396 20.515 -0.444 1.00 78.69 279 ILE A CA 1
ATOM 2121 C C . ILE A 1 279 ? -3.697 20.517 -1.951 1.00 78.69 279 ILE A C 1
ATOM 2123 O O . ILE A 1 279 ? -4.812 20.168 -2.344 1.00 78.69 279 ILE A O 1
ATOM 2127 N N . PRO A 1 280 ? -2.739 20.897 -2.818 1.00 81.75 280 PRO A N 1
ATOM 2128 C CA . PRO A 1 280 ? -2.920 20.804 -4.264 1.00 81.75 280 PRO A CA 1
ATOM 2129 C C . PRO A 1 280 ? -3.195 19.361 -4.703 1.00 81.75 280 PRO A C 1
ATOM 2131 O O . PRO A 1 280 ? -2.560 18.418 -4.228 1.00 81.75 280 PRO A O 1
ATOM 2134 N N . ARG A 1 281 ? -4.119 19.171 -5.650 1.00 85.38 281 ARG A N 1
ATOM 2135 C CA . ARG A 1 281 ? -4.537 17.832 -6.115 1.00 85.38 281 ARG A CA 1
ATOM 2136 C C . ARG A 1 281 ? -3.396 17.059 -6.763 1.00 85.38 281 ARG A C 1
ATOM 2138 O O . ARG A 1 281 ? -3.374 15.831 -6.715 1.00 85.38 281 ARG A O 1
ATOM 2145 N N . GLU A 1 282 ? -2.459 17.792 -7.342 1.00 83.88 282 GLU A N 1
ATOM 2146 C CA . GLU A 1 282 ? -1.233 17.322 -7.965 1.00 83.88 282 GLU A CA 1
ATOM 2147 C C . GLU A 1 282 ? -0.376 16.522 -6.981 1.00 83.88 282 GLU A C 1
ATOM 2149 O O . GLU A 1 282 ? 0.260 15.556 -7.390 1.00 83.88 282 GLU A O 1
ATOM 2154 N N . VAL A 1 283 ? -0.404 16.868 -5.687 1.00 82.75 283 VAL A N 1
ATOM 2155 C CA . VAL A 1 283 ? 0.312 16.129 -4.639 1.00 82.75 283 VAL A CA 1
ATOM 2156 C C . VAL A 1 283 ? -0.269 14.727 -4.484 1.00 82.75 283 VAL A C 1
ATOM 2158 O O . VAL A 1 283 ? 0.475 13.752 -4.501 1.00 82.75 283 VAL A O 1
ATOM 2161 N N . ALA A 1 284 ? -1.596 14.606 -4.395 1.00 87.69 284 ALA A N 1
ATOM 2162 C CA . ALA A 1 284 ? -2.247 13.301 -4.303 1.00 87.69 284 ALA A CA 1
ATOM 2163 C C . ALA A 1 284 ? -2.079 12.483 -5.596 1.00 87.69 284 ALA A C 1
ATOM 2165 O O . ALA A 1 284 ? -1.832 11.280 -5.547 1.00 87.69 284 ALA A O 1
ATOM 2166 N N . ASN A 1 285 ? -2.150 13.133 -6.762 1.00 88.50 285 ASN A N 1
ATOM 2167 C CA . ASN A 1 285 ? -1.863 12.471 -8.038 1.00 88.50 285 ASN A CA 1
ATOM 2168 C C . ASN A 1 285 ? -0.431 11.928 -8.059 1.00 88.50 285 ASN A C 1
ATOM 2170 O O . ASN A 1 285 ? -0.203 10.815 -8.513 1.00 88.50 285 ASN A O 1
ATOM 2174 N N . TYR A 1 286 ? 0.530 12.691 -7.541 1.00 82.88 286 TYR A N 1
ATOM 2175 C CA . TYR A 1 286 ? 1.923 12.275 -7.508 1.00 82.88 286 TYR A CA 1
ATOM 2176 C C . TYR A 1 286 ? 2.161 11.124 -6.525 1.00 82.88 286 TYR A C 1
ATOM 2178 O O . TYR A 1 286 ? 2.741 10.111 -6.900 1.00 82.88 286 TYR A O 1
ATOM 2186 N N . MET A 1 287 ? 1.672 11.241 -5.289 1.00 83.00 287 MET A N 1
ATOM 2187 C CA . MET A 1 287 ? 1.931 10.254 -4.236 1.00 83.00 287 MET A CA 1
ATOM 2188 C C . MET A 1 287 ? 1.305 8.880 -4.511 1.00 83.00 287 MET A C 1
ATOM 2190 O O . MET A 1 287 ? 1.939 7.869 -4.215 1.00 83.00 287 MET A O 1
ATOM 2194 N N . TRP A 1 288 ? 0.097 8.843 -5.085 1.00 88.38 288 TRP A N 1
ATOM 2195 C CA . TRP A 1 288 ? -0.645 7.596 -5.337 1.00 88.38 288 TRP A CA 1
ATOM 2196 C C . TRP A 1 288 ? -0.749 7.221 -6.820 1.00 88.38 288 TRP A C 1
ATOM 2198 O O . TRP A 1 288 ? -1.067 6.083 -7.148 1.00 88.38 288 TRP A O 1
ATOM 2208 N N . GLY A 1 289 ? -0.460 8.152 -7.728 1.00 85.25 289 GLY A N 1
ATOM 2209 C CA . GLY A 1 289 ? -0.491 7.941 -9.177 1.00 85.25 289 GLY A CA 1
ATOM 2210 C C . GLY A 1 289 ? 0.843 8.183 -9.887 1.00 85.25 289 GLY A C 1
ATOM 2211 O O . GLY A 1 289 ? 0.882 8.147 -11.115 1.00 85.25 289 GLY A O 1
ATOM 2212 N N . GLY A 1 290 ? 1.927 8.454 -9.152 1.00 79.31 290 GLY A N 1
ATOM 2213 C CA . GLY A 1 290 ? 3.296 8.597 -9.670 1.00 79.31 290 GLY A CA 1
ATOM 2214 C C . GLY A 1 290 ? 3.591 9.905 -10.414 1.00 79.31 290 GLY A C 1
ATOM 2215 O O . GLY A 1 290 ? 4.743 10.205 -10.716 1.00 79.31 290 GLY A O 1
ATOM 2216 N N . GLN A 1 291 ? 2.577 10.722 -10.706 1.00 80.56 291 GLN A N 1
ATOM 2217 C CA . GLN A 1 291 ? 2.730 11.958 -11.477 1.00 80.56 291 GLN A CA 1
ATOM 2218 C C . GLN A 1 291 ? 1.657 12.992 -11.141 1.00 80.56 291 GLN A C 1
ATOM 2220 O O . GLN A 1 291 ? 0.552 12.657 -10.743 1.00 80.56 291 GLN A O 1
ATOM 2225 N N . THR A 1 292 ? 1.940 14.269 -11.374 1.00 83.44 292 THR A N 1
ATOM 2226 C CA . THR A 1 292 ? 1.015 15.370 -11.050 1.00 83.44 292 THR A CA 1
ATOM 2227 C C . THR A 1 292 ? -0.146 15.533 -12.045 1.00 83.44 292 THR A C 1
ATOM 2229 O O . THR A 1 292 ? -1.109 16.242 -11.754 1.00 83.44 292 THR A O 1
ATOM 2232 N N . SER A 1 293 ? -0.073 14.884 -13.212 1.00 83.31 293 SER A N 1
ATOM 2233 C CA . SER A 1 293 ? -0.994 15.054 -14.346 1.00 83.31 293 SER A CA 1
ATOM 2234 C C . SER A 1 293 ? -2.378 14.410 -14.135 1.00 83.31 293 SER A C 1
ATOM 2236 O O . SER A 1 293 ? -2.616 13.709 -13.151 1.00 83.31 293 SER A O 1
ATOM 2238 N N . GLN A 1 294 ? -3.289 14.601 -15.102 1.00 84.94 294 GLN A N 1
ATOM 2239 C CA . GLN A 1 294 ? -4.577 13.891 -15.152 1.00 84.94 294 GLN A CA 1
ATOM 2240 C C . GLN A 1 294 ? -4.398 12.365 -15.187 1.00 84.94 294 GLN A C 1
ATOM 2242 O O . GLN A 1 294 ? -5.182 11.646 -14.584 1.00 84.94 294 GLN A O 1
ATOM 2247 N N . HIS A 1 295 ? -3.339 11.861 -15.823 1.00 80.88 295 HIS A N 1
ATOM 2248 C CA . HIS A 1 295 ? -3.070 10.425 -15.843 1.00 80.88 295 HIS A CA 1
ATOM 2249 C C . HIS A 1 295 ? -2.721 9.894 -14.440 1.00 80.88 295 HIS A C 1
ATOM 2251 O O . HIS A 1 295 ? -3.194 8.834 -14.039 1.00 80.88 295 HIS A O 1
ATOM 2257 N N . GLY A 1 296 ? -1.976 10.677 -13.649 1.00 85.44 296 GLY A N 1
ATOM 2258 C CA . GLY A 1 296 ? -1.727 10.367 -12.237 1.00 85.44 296 GLY A CA 1
ATOM 2259 C C . GLY A 1 296 ? -2.991 10.438 -11.384 1.00 85.44 296 GLY A C 1
ATOM 2260 O O . GLY A 1 296 ? -3.168 9.629 -10.477 1.00 85.44 296 GLY A O 1
ATOM 2261 N N . TYR A 1 297 ? -3.911 11.353 -11.701 1.00 88.62 297 TYR A N 1
ATOM 2262 C CA . TYR A 1 297 ? -5.240 11.350 -11.091 1.00 88.62 297 TYR A CA 1
ATOM 2263 C C . TYR A 1 297 ? -5.975 10.035 -11.369 1.00 88.62 297 TYR A C 1
ATOM 2265 O O . TYR A 1 297 ? -6.387 9.370 -10.422 1.00 88.62 297 TYR A O 1
ATOM 2273 N N . ASP A 1 298 ? -6.083 9.632 -12.636 1.00 84.50 298 ASP A N 1
ATOM 2274 C CA . ASP A 1 298 ? -6.810 8.421 -13.027 1.00 84.50 298 ASP A CA 1
ATOM 2275 C C . ASP A 1 298 ? -6.204 7.169 -12.368 1.00 84.50 298 ASP A C 1
ATOM 2277 O O . ASP A 1 298 ? -6.934 6.328 -11.845 1.00 84.50 298 ASP A O 1
ATOM 2281 N N . LYS A 1 299 ? -4.867 7.079 -12.307 1.00 83.94 299 LYS A N 1
ATOM 2282 C CA . LYS A 1 299 ? -4.150 5.983 -11.638 1.00 83.94 299 LYS A CA 1
ATOM 2283 C C . LYS A 1 299 ? -4.441 5.922 -10.140 1.00 83.94 299 LYS A C 1
ATOM 2285 O O . LYS A 1 299 ? -4.740 4.850 -9.619 1.00 83.94 299 LYS A O 1
ATOM 2290 N N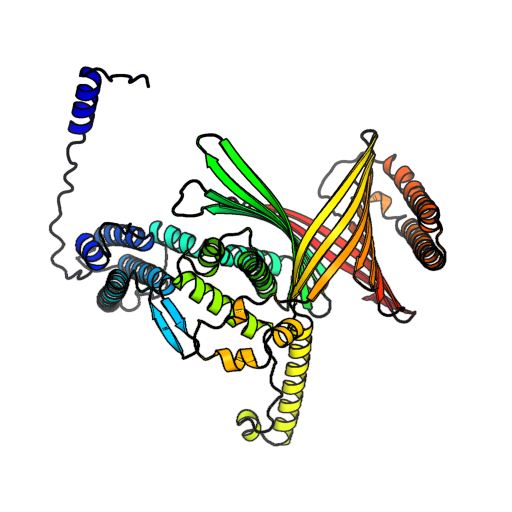 . ALA A 1 300 ? -4.391 7.068 -9.459 1.00 88.81 300 ALA A N 1
ATOM 2291 C CA . ALA A 1 300 ? -4.700 7.150 -8.035 1.00 88.81 300 ALA A CA 1
ATOM 2292 C C . ALA A 1 300 ? -6.171 6.789 -7.749 1.00 88.81 300 ALA A C 1
ATOM 2294 O O . ALA A 1 300 ? -6.469 6.128 -6.757 1.00 88.81 300 ALA A O 1
ATOM 2295 N N . GLU A 1 301 ? -7.098 7.169 -8.634 1.00 87.50 301 GLU A N 1
ATOM 2296 C CA . GLU A 1 301 ? -8.508 6.791 -8.518 1.00 87.50 301 GLU A CA 1
ATOM 2297 C C . GLU A 1 301 ? -8.723 5.286 -8.712 1.00 87.50 301 GLU A C 1
ATOM 2299 O O . GLU A 1 301 ? -9.425 4.676 -7.905 1.00 87.50 301 GLU A O 1
ATOM 2304 N N . VAL A 1 302 ? -8.098 4.673 -9.725 1.00 84.62 302 VAL A N 1
ATOM 2305 C CA . VAL A 1 302 ? -8.145 3.214 -9.942 1.00 84.62 302 VAL A CA 1
ATOM 2306 C C . VAL A 1 302 ? -7.597 2.476 -8.724 1.00 84.62 302 VAL A C 1
ATOM 2308 O O . VAL A 1 302 ? -8.301 1.637 -8.168 1.00 84.62 302 VAL A O 1
ATOM 2311 N N . TRP A 1 303 ? -6.413 2.866 -8.238 1.00 89.12 303 TRP A N 1
ATOM 2312 C CA . TRP A 1 303 ? -5.821 2.304 -7.022 1.00 89.12 303 TRP A CA 1
ATOM 2313 C C . TRP A 1 303 ? -6.779 2.391 -5.825 1.00 89.12 303 TRP A C 1
ATOM 2315 O O . TRP A 1 303 ? -7.048 1.383 -5.172 1.00 89.12 303 TRP A O 1
ATOM 2325 N N . SER A 1 304 ? -7.356 3.572 -5.570 1.00 90.81 304 SER A N 1
ATOM 2326 C CA . SER A 1 304 ? -8.255 3.769 -4.429 1.00 90.81 304 SER A CA 1
ATOM 2327 C C . SER A 1 304 ? -9.525 2.919 -4.536 1.00 90.81 304 SER A C 1
ATOM 2329 O O . SER A 1 304 ? -9.983 2.354 -3.548 1.00 90.81 304 SER A O 1
ATOM 2331 N N . ARG A 1 305 ? -10.071 2.761 -5.747 1.00 87.31 305 ARG A N 1
ATOM 2332 C CA . ARG A 1 305 ? -11.271 1.957 -5.999 1.00 87.31 305 ARG A CA 1
ATOM 2333 C C . ARG A 1 305 ? -11.007 0.470 -5.892 1.00 87.31 305 ARG A C 1
ATOM 2335 O O . ARG A 1 305 ? -11.858 -0.250 -5.381 1.00 87.31 305 ARG A O 1
ATOM 2342 N N . ASP A 1 306 ? -9.868 0.001 -6.378 1.00 85.44 306 ASP A N 1
ATOM 2343 C CA . ASP A 1 306 ? -9.499 -1.403 -6.247 1.00 85.44 306 ASP A CA 1
ATOM 2344 C C . ASP A 1 306 ? -9.256 -1.760 -4.784 1.00 85.44 306 ASP A C 1
ATOM 2346 O O . ASP A 1 306 ? -9.677 -2.827 -4.336 1.00 85.44 306 ASP A O 1
ATOM 2350 N N . LEU A 1 307 ? -8.702 -0.828 -4.004 1.00 89.88 307 LEU A N 1
ATOM 2351 C CA . LEU A 1 307 ? -8.626 -0.984 -2.563 1.00 89.88 307 LEU A CA 1
ATOM 2352 C C . LEU A 1 307 ? -10.013 -1.026 -1.910 1.00 89.88 307 LEU A C 1
ATOM 2354 O O . LEU A 1 307 ? -10.274 -1.917 -1.104 1.00 89.88 307 LEU A O 1
ATOM 2358 N N . GLU A 1 308 ? -10.922 -0.124 -2.289 1.00 89.75 308 GLU A N 1
ATOM 2359 C CA . GLU A 1 308 ? -12.291 -0.135 -1.768 1.00 89.75 308 GLU A CA 1
ATOM 2360 C C . GLU A 1 308 ? -13.025 -1.442 -2.086 1.00 89.75 308 GLU A C 1
ATOM 2362 O O . GLU A 1 308 ? -13.645 -2.033 -1.205 1.00 89.75 308 GLU A O 1
ATOM 2367 N N . LYS A 1 309 ? -12.925 -1.930 -3.329 1.00 87.62 309 LYS A N 1
ATOM 2368 C CA . LYS A 1 309 ? -13.486 -3.227 -3.730 1.00 87.62 309 LYS A CA 1
ATOM 2369 C C . LYS A 1 309 ? -12.879 -4.357 -2.904 1.00 87.62 309 LYS A C 1
ATOM 2371 O O . LYS A 1 309 ? -13.577 -5.295 -2.548 1.00 87.62 309 LYS A O 1
ATOM 2376 N N . ARG A 1 310 ? -11.586 -4.303 -2.609 1.00 89.69 310 ARG A N 1
ATOM 2377 C CA . ARG A 1 310 ? -10.901 -5.378 -1.891 1.00 89.69 310 ARG A CA 1
ATOM 2378 C C . ARG A 1 310 ? -11.242 -5.409 -0.402 1.00 89.69 310 ARG A C 1
ATOM 2380 O O . ARG A 1 310 ? -11.376 -6.497 0.145 1.00 89.69 310 ARG A O 1
ATOM 2387 N N . LEU A 1 311 ? -11.361 -4.245 0.236 1.00 91.19 311 LEU A N 1
ATOM 2388 C CA . LEU A 1 311 ? -11.507 -4.128 1.692 1.00 91.19 311 LEU A CA 1
ATOM 2389 C C . LEU A 1 311 ? -12.949 -3.929 2.167 1.00 91.19 311 LEU A C 1
ATOM 2391 O O . LEU A 1 311 ? -13.272 -4.315 3.284 1.00 91.19 311 LEU A O 1
ATOM 2395 N N . PHE A 1 312 ? -13.813 -3.346 1.335 1.00 90.50 312 PHE A N 1
ATOM 2396 C CA . PHE A 1 312 ? -15.159 -2.924 1.735 1.00 90.50 312 PHE A CA 1
ATOM 2397 C C . PHE A 1 312 ? -16.279 -3.498 0.856 1.00 90.50 312 PHE A C 1
ATOM 2399 O O . PHE A 1 312 ? -17.428 -3.072 0.981 1.00 90.50 312 PHE A O 1
ATOM 2406 N N . SER A 1 313 ? -15.981 -4.415 -0.073 1.00 85.56 313 SER A N 1
ATOM 2407 C CA . SER A 1 313 ? -17.034 -5.000 -0.911 1.00 85.56 313 SER A CA 1
ATOM 2408 C C . SER A 1 313 ? -17.938 -5.948 -0.134 1.00 85.56 313 SER A C 1
ATOM 2410 O O . SER A 1 313 ? -17.527 -6.643 0.795 1.00 85.56 313 SER A O 1
ATOM 2412 N N . GLU A 1 314 ? -19.199 -5.992 -0.561 1.00 84.19 314 GLU A N 1
ATOM 2413 C CA . GLU A 1 314 ? -20.141 -6.989 -0.077 1.00 84.19 314 GLU A CA 1
ATOM 2414 C C . GLU A 1 314 ? -19.712 -8.375 -0.548 1.00 84.19 314 GLU A C 1
ATOM 2416 O O . GLU A 1 314 ? -19.531 -8.625 -1.742 1.00 84.19 314 GLU A O 1
ATOM 2421 N N . ILE A 1 315 ? -19.584 -9.289 0.408 1.00 86.50 315 ILE A N 1
ATOM 2422 C CA . ILE A 1 315 ? -19.293 -10.688 0.123 1.00 86.50 315 ILE A CA 1
ATOM 2423 C C . ILE A 1 315 ? -20.617 -11.362 -0.251 1.00 86.50 315 ILE A C 1
ATOM 2425 O O . ILE A 1 315 ? -21.534 -11.372 0.584 1.00 86.50 315 ILE A O 1
ATOM 2429 N N . PRO A 1 316 ? -20.754 -11.897 -1.479 1.00 87.44 316 PRO A N 1
ATOM 2430 C CA . PRO A 1 316 ? -21.995 -12.518 -1.926 1.00 87.44 316 PRO A CA 1
ATOM 2431 C C . PRO A 1 316 ? -22.335 -13.742 -1.071 1.00 87.44 316 PRO A C 1
ATOM 2433 O O . PRO A 1 316 ? -21.445 -14.388 -0.518 1.00 87.44 316 PRO A O 1
ATOM 2436 N N . ASP A 1 317 ? -23.630 -14.044 -0.949 1.00 91.12 317 ASP A N 1
ATOM 2437 C CA . ASP A 1 317 ? -24.071 -15.299 -0.334 1.00 91.12 317 ASP A CA 1
ATOM 2438 C C . ASP A 1 317 ? -23.522 -16.497 -1.113 1.00 91.12 317 ASP A C 1
ATOM 2440 O O . ASP A 1 317 ? -23.257 -16.414 -2.318 1.00 91.12 317 ASP A O 1
ATOM 2444 N N . VAL A 1 318 ? -23.371 -17.628 -0.424 1.00 92.50 318 VAL A N 1
ATOM 2445 C CA . VAL A 1 318 ? -23.002 -18.879 -1.081 1.00 92.50 318 VAL A CA 1
ATOM 2446 C C . VAL A 1 318 ? -24.130 -19.306 -2.010 1.00 92.50 318 VAL A C 1
ATOM 2448 O O . VAL A 1 318 ? -25.234 -19.580 -1.548 1.00 92.50 318 VAL A O 1
ATOM 2451 N N . ASP A 1 319 ? -23.838 -19.405 -3.308 1.00 94.62 319 ASP A N 1
ATOM 2452 C CA . ASP A 1 319 ? -24.768 -19.951 -4.294 1.00 94.62 319 ASP A CA 1
ATOM 2453 C C . ASP A 1 319 ? -24.819 -21.488 -4.176 1.00 94.62 319 ASP A C 1
ATOM 2455 O O . ASP A 1 319 ? -23.852 -22.160 -4.556 1.00 94.62 319 ASP A O 1
ATOM 2459 N N . PRO A 1 320 ? -25.923 -22.087 -3.683 1.00 93.75 320 PRO A N 1
ATOM 2460 C CA . PRO A 1 320 ? -26.043 -23.541 -3.569 1.00 93.75 320 PRO A CA 1
ATOM 2461 C C . PRO A 1 320 ? -25.969 -24.254 -4.928 1.00 93.75 320 PRO A C 1
ATOM 2463 O O . PRO A 1 320 ? -25.710 -25.458 -4.980 1.00 93.75 320 PRO A O 1
ATOM 2466 N N . ASP A 1 321 ? -26.199 -23.520 -6.019 1.00 95.12 321 ASP A N 1
ATOM 2467 C CA . ASP A 1 321 ? -26.196 -24.004 -7.392 1.00 95.12 321 ASP A CA 1
ATOM 2468 C C . ASP A 1 321 ? -24.830 -23.905 -8.093 1.00 95.12 321 ASP A C 1
ATOM 2470 O O . ASP A 1 321 ? -24.729 -24.307 -9.263 1.00 95.12 321 ASP A O 1
ATOM 2474 N N . ASP A 1 322 ? -23.781 -23.443 -7.402 1.00 94.94 322 ASP A N 1
ATOM 2475 C CA . ASP A 1 322 ? -22.419 -23.378 -7.938 1.00 94.94 322 ASP A CA 1
ATOM 2476 C C . ASP A 1 322 ? -21.971 -24.769 -8.457 1.00 94.94 322 ASP A C 1
ATOM 2478 O O . ASP A 1 322 ? -22.137 -25.786 -7.760 1.00 94.94 322 ASP A O 1
ATOM 2482 N N . PRO A 1 323 ? -21.396 -24.863 -9.678 1.00 96.56 323 PRO A N 1
ATOM 2483 C CA . PRO A 1 323 ? -20.879 -26.111 -10.238 1.00 96.56 323 PRO A CA 1
ATOM 2484 C C . PRO A 1 323 ? -19.992 -26.920 -9.282 1.00 96.56 323 PRO A C 1
ATOM 2486 O O . PRO A 1 323 ? -20.011 -28.156 -9.339 1.00 96.56 323 PRO A O 1
ATOM 2489 N N . LYS A 1 324 ? -19.259 -26.257 -8.370 1.00 96.31 324 LYS A N 1
ATOM 2490 C CA . LYS A 1 324 ? -18.438 -26.937 -7.360 1.00 96.31 324 LYS A CA 1
ATOM 2491 C C . LYS A 1 324 ? -19.273 -27.868 -6.482 1.00 96.31 324 LYS A C 1
ATOM 2493 O O . LYS A 1 324 ? -18.853 -29.001 -6.259 1.00 96.31 324 LYS A O 1
ATOM 2498 N N . TYR A 1 325 ? -20.475 -27.465 -6.065 1.00 95.88 325 TYR A N 1
ATOM 2499 C CA . TYR A 1 325 ? -21.347 -28.276 -5.208 1.00 95.88 325 TYR A CA 1
ATOM 2500 C C . TYR A 1 325 ? -22.133 -29.320 -5.996 1.00 95.88 325 TYR A C 1
ATOM 2502 O O . TYR A 1 325 ? -22.331 -30.432 -5.508 1.00 95.88 325 TYR A O 1
ATOM 2510 N N . LYS A 1 326 ? -22.520 -29.006 -7.238 1.00 95.06 326 LYS A N 1
ATOM 2511 C CA . LYS A 1 326 ? -23.242 -29.937 -8.127 1.00 95.06 326 LYS A CA 1
ATOM 2512 C C . LYS A 1 326 ? -22.444 -31.193 -8.461 1.00 95.06 326 LYS A C 1
ATOM 2514 O O . LYS A 1 326 ? -23.025 -32.250 -8.691 1.00 95.06 326 LYS A O 1
ATOM 2519 N N . SER A 1 327 ? -21.117 -31.088 -8.470 1.00 94.50 327 SER A N 1
ATOM 2520 C CA . SER A 1 327 ? -20.221 -32.228 -8.687 1.00 94.50 327 SER A CA 1
ATOM 2521 C C . SER A 1 327 ? -20.090 -33.161 -7.470 1.00 94.50 327 SER A C 1
ATOM 2523 O O . SER A 1 327 ? -19.553 -34.264 -7.589 1.00 94.50 327 SER A O 1
ATOM 2525 N N . MET A 1 328 ? -20.575 -32.743 -6.294 1.00 96.62 328 MET A N 1
ATOM 2526 C CA . MET A 1 328 ? -20.435 -33.485 -5.044 1.00 96.62 328 MET A CA 1
ATOM 2527 C C . MET A 1 328 ? -21.671 -34.352 -4.749 1.00 96.62 328 MET A C 1
ATOM 2529 O O . MET A 1 328 ? -22.794 -33.985 -5.093 1.00 96.62 328 MET A O 1
ATOM 2533 N N . PRO A 1 329 ? -21.515 -35.481 -4.028 1.00 97.25 329 PRO A N 1
ATOM 2534 C CA . PRO A 1 329 ? -22.653 -36.182 -3.437 1.00 97.25 329 PRO A CA 1
ATOM 2535 C C . PRO A 1 329 ? -23.491 -35.229 -2.561 1.00 97.25 329 PRO A C 1
ATOM 2537 O O . PRO A 1 329 ? -22.892 -34.443 -1.822 1.00 97.25 329 PRO A O 1
ATOM 2540 N N . PRO A 1 330 ? -24.837 -35.323 -2.539 1.00 95.88 330 PRO A N 1
ATOM 2541 C CA . PRO A 1 330 ? -25.697 -34.345 -1.857 1.00 95.88 330 PRO A CA 1
ATOM 2542 C C . PRO A 1 330 ? -25.352 -34.084 -0.383 1.00 95.88 330 PRO A C 1
ATOM 2544 O O . PRO A 1 330 ? -25.418 -32.949 0.086 1.00 95.88 330 PRO A O 1
ATOM 2547 N N . SER A 1 331 ? -24.935 -35.116 0.358 1.00 94.81 331 SER A N 1
ATOM 2548 C CA . SER A 1 331 ? -24.511 -34.974 1.757 1.00 94.81 331 SER A CA 1
ATOM 2549 C C . SER A 1 331 ? -23.223 -34.158 1.911 1.00 94.81 331 SER A C 1
ATOM 2551 O O . SER A 1 331 ? -23.116 -33.358 2.838 1.00 94.81 331 SER A O 1
ATOM 2553 N N . LYS A 1 332 ? -22.265 -34.321 0.990 1.00 96.06 332 LYS A N 1
ATOM 2554 C CA . LYS A 1 332 ? -21.018 -33.545 0.960 1.00 96.06 332 LYS A CA 1
ATOM 2555 C C . LYS A 1 332 ? -21.261 -32.120 0.473 1.00 96.06 332 LYS A C 1
ATOM 2557 O O . LYS A 1 332 ? -20.715 -31.201 1.068 1.00 96.06 332 LYS A O 1
ATOM 2562 N N . ALA A 1 333 ? -22.119 -31.942 -0.534 1.00 96.00 333 ALA A N 1
ATOM 2563 C CA . ALA A 1 333 ? -22.525 -30.626 -1.021 1.00 96.00 333 ALA A CA 1
ATOM 2564 C C . ALA A 1 333 ? -23.136 -29.786 0.109 1.00 96.00 333 ALA A C 1
ATOM 2566 O O . ALA A 1 333 ? -22.697 -28.669 0.348 1.00 96.00 333 ALA A O 1
ATOM 2567 N N . LYS A 1 334 ? -24.073 -30.356 0.884 1.00 96.19 334 LYS A N 1
ATOM 2568 C CA . LYS A 1 334 ? -24.693 -29.664 2.024 1.00 96.19 334 LYS A CA 1
ATOM 2569 C C . LYS A 1 334 ? -23.671 -29.229 3.081 1.00 96.19 334 LYS A C 1
ATOM 2571 O O . LYS A 1 334 ? -23.752 -28.110 3.577 1.00 96.19 334 LYS A O 1
ATOM 2576 N N . ALA A 1 335 ? -22.727 -30.104 3.430 1.00 95.75 335 ALA A N 1
ATOM 2577 C CA . ALA A 1 335 ? -21.680 -29.779 4.397 1.00 95.75 335 ALA A CA 1
ATOM 2578 C C . ALA A 1 335 ? -20.724 -28.694 3.869 1.00 95.75 335 ALA A C 1
ATOM 2580 O O . ALA A 1 335 ? -20.364 -27.791 4.617 1.00 95.75 335 ALA A O 1
ATOM 2581 N N . ALA A 1 336 ? -20.358 -28.756 2.585 1.00 95.69 336 ALA A N 1
ATOM 2582 C CA . ALA A 1 336 ? -19.510 -27.758 1.939 1.00 95.69 336 ALA A CA 1
ATOM 2583 C C . ALA A 1 336 ? -20.197 -26.386 1.851 1.00 95.69 336 ALA A C 1
ATOM 2585 O O . ALA A 1 336 ? -19.578 -25.385 2.183 1.00 95.69 336 ALA A O 1
ATOM 2586 N N . ILE A 1 337 ? -21.484 -26.344 1.487 1.00 96.19 337 ILE A N 1
ATOM 2587 C CA . ILE A 1 337 ? -22.283 -25.109 1.470 1.00 96.19 337 ILE A CA 1
ATOM 2588 C C . ILE A 1 337 ? -22.341 -24.492 2.870 1.00 96.19 337 ILE A C 1
ATOM 2590 O O . ILE A 1 337 ? -22.116 -23.299 3.013 1.00 96.19 337 ILE A O 1
ATOM 2594 N N . ALA A 1 338 ? -22.596 -25.292 3.911 1.00 95.75 338 ALA A N 1
ATOM 2595 C CA . ALA A 1 338 ? -22.642 -24.789 5.284 1.00 95.75 338 ALA A CA 1
ATOM 2596 C C . ALA A 1 338 ? -21.283 -24.242 5.760 1.00 95.75 338 ALA A C 1
ATOM 2598 O O . ALA A 1 338 ? -21.236 -23.203 6.414 1.00 95.75 338 ALA A O 1
ATOM 2599 N N . ALA A 1 339 ? -20.182 -24.917 5.418 1.00 95.69 339 ALA A N 1
ATOM 2600 C CA . ALA A 1 339 ? -18.835 -24.458 5.750 1.00 95.69 339 ALA A CA 1
ATOM 2601 C C . ALA A 1 339 ? -18.470 -23.159 5.014 1.00 95.69 339 ALA A C 1
ATOM 2603 O O . ALA A 1 339 ? -17.960 -22.227 5.633 1.00 95.69 339 ALA A O 1
ATOM 2604 N N . ASP A 1 340 ? -18.779 -23.077 3.718 1.00 95.50 340 ASP A N 1
ATOM 2605 C CA . ASP A 1 340 ? -18.547 -21.871 2.924 1.00 95.50 340 ASP A CA 1
ATOM 2606 C C . ASP A 1 340 ? -19.435 -20.715 3.411 1.00 95.50 340 ASP A C 1
ATOM 2608 O O . ASP A 1 340 ? -18.969 -19.582 3.477 1.00 95.50 340 ASP A O 1
ATOM 2612 N N . GLN A 1 341 ? -20.677 -20.990 3.830 1.00 95.25 341 GLN A N 1
ATOM 2613 C CA . GLN A 1 341 ? -21.584 -19.978 4.376 1.00 95.25 341 GLN A CA 1
ATOM 2614 C C . GLN A 1 341 ? -21.046 -19.414 5.695 1.00 95.25 341 GLN A C 1
ATOM 2616 O O . GLN A 1 341 ? -21.004 -18.198 5.865 1.00 95.25 341 GLN A O 1
ATOM 2621 N N . ALA A 1 342 ? -20.545 -20.273 6.588 1.00 94.06 342 ALA A N 1
ATOM 2622 C CA . ALA A 1 342 ? -19.894 -19.835 7.822 1.00 94.06 342 ALA A CA 1
ATOM 2623 C C . ALA A 1 342 ? -18.626 -19.001 7.544 1.00 94.06 342 ALA A C 1
ATOM 2625 O O . ALA A 1 342 ? -18.351 -18.021 8.237 1.00 94.06 342 ALA A O 1
ATOM 2626 N N . ALA A 1 343 ? -17.855 -19.353 6.508 1.00 91.44 343 ALA A N 1
ATOM 2627 C CA . ALA A 1 343 ? -16.698 -18.566 6.088 1.00 91.44 343 ALA A CA 1
ATOM 2628 C C . ALA A 1 343 ? -17.104 -17.194 5.520 1.00 91.44 343 ALA A C 1
ATOM 2630 O O . ALA A 1 343 ? -16.447 -16.196 5.824 1.00 91.44 343 ALA A O 1
ATOM 2631 N N . VAL A 1 344 ? -18.190 -17.132 4.740 1.00 92.50 344 VAL A N 1
ATOM 2632 C CA . VAL A 1 344 ? -18.774 -15.881 4.228 1.00 92.50 344 VAL A CA 1
ATOM 2633 C C . VAL A 1 344 ? -19.262 -14.997 5.373 1.00 92.50 344 VAL A C 1
ATOM 2635 O O . VAL A 1 344 ? -18.960 -13.808 5.374 1.00 92.50 344 VAL A O 1
ATOM 2638 N N . GLU A 1 345 ? -19.953 -15.550 6.369 1.00 93.00 345 GLU A N 1
ATOM 2639 C CA . GLU A 1 345 ? -20.421 -14.805 7.547 1.00 93.00 345 GLU A CA 1
ATOM 2640 C C . GLU A 1 345 ? -19.257 -14.220 8.349 1.00 93.00 345 GLU A C 1
ATOM 2642 O O . GLU A 1 345 ? -19.226 -13.012 8.584 1.00 93.00 345 GLU A O 1
ATOM 2647 N N . LYS A 1 346 ? -18.229 -15.026 8.643 1.00 91.00 346 LYS A N 1
ATOM 2648 C CA . LYS A 1 346 ? -17.010 -14.539 9.304 1.00 91.00 346 LYS A CA 1
ATOM 2649 C C . LYS A 1 346 ? -16.318 -13.441 8.495 1.00 91.00 346 LYS A C 1
ATOM 2651 O O . LYS A 1 346 ? -15.790 -12.479 9.046 1.00 91.00 346 LYS A O 1
ATOM 2656 N N . ALA A 1 347 ? -16.283 -13.576 7.173 1.00 89.31 347 ALA A N 1
ATOM 2657 C CA . ALA A 1 347 ? -15.686 -12.566 6.314 1.00 89.31 347 ALA A CA 1
ATOM 2658 C C . ALA A 1 347 ? -16.536 -11.280 6.256 1.00 89.31 347 ALA A C 1
ATOM 2660 O O . ALA A 1 347 ? -15.970 -10.191 6.205 1.00 89.31 347 ALA A O 1
ATOM 2661 N N . ARG A 1 348 ? -17.870 -11.375 6.339 1.00 91.62 348 ARG A N 1
ATOM 2662 C CA . ARG A 1 348 ? -18.769 -10.214 6.450 1.00 91.62 348 ARG A CA 1
ATOM 2663 C C . ARG A 1 348 ? -18.578 -9.468 7.761 1.00 91.62 348 ARG A C 1
ATOM 2665 O O . ARG A 1 348 ? -18.515 -8.244 7.730 1.00 91.62 348 ARG A O 1
ATOM 2672 N N . GLU A 1 349 ? -18.441 -10.177 8.879 1.00 91.44 349 GLU A N 1
ATOM 2673 C CA . GLU A 1 349 ? -18.105 -9.552 10.165 1.00 91.44 349 GLU A CA 1
ATOM 2674 C C . GLU A 1 349 ? -16.770 -8.811 10.088 1.00 91.44 349 GLU A C 1
ATOM 2676 O O . GLU A 1 349 ? -16.686 -7.653 10.488 1.00 91.44 349 GLU A O 1
ATOM 2681 N N . ARG A 1 350 ? -15.748 -9.414 9.466 1.00 91.69 350 ARG A N 1
ATOM 2682 C CA . ARG A 1 350 ? -14.465 -8.730 9.234 1.00 91.69 350 ARG A CA 1
ATOM 2683 C C . ARG A 1 350 ? -14.623 -7.460 8.407 1.00 91.69 350 ARG A C 1
ATOM 2685 O O . ARG A 1 350 ? -14.040 -6.446 8.769 1.00 91.69 350 ARG A O 1
ATOM 2692 N N . VAL A 1 351 ? -15.393 -7.496 7.316 1.00 91.69 351 VAL A N 1
ATOM 2693 C CA . VAL A 1 351 ? -15.646 -6.309 6.477 1.00 91.69 351 VAL A CA 1
ATOM 2694 C C . VAL A 1 351 ? -16.400 -5.232 7.261 1.00 91.69 351 VAL A C 1
ATOM 2696 O O . VAL A 1 351 ? -16.050 -4.061 7.154 1.00 91.69 351 VAL A O 1
ATOM 2699 N N . LYS A 1 352 ? -17.382 -5.615 8.086 1.00 92.56 352 LYS A N 1
ATOM 2700 C CA . LYS A 1 352 ? -18.126 -4.696 8.962 1.00 92.56 352 LYS A CA 1
ATOM 2701 C C . LYS A 1 352 ? -17.208 -4.010 9.980 1.00 92.56 352 LYS A C 1
ATOM 2703 O O . LYS A 1 352 ? -17.324 -2.809 10.199 1.00 92.56 352 LYS A O 1
ATOM 2708 N N . ASN A 1 353 ? -16.268 -4.761 10.548 1.00 93.31 353 ASN A N 1
ATOM 2709 C CA . ASN A 1 353 ? -15.306 -4.256 11.530 1.00 93.31 353 ASN A CA 1
ATOM 2710 C C . ASN A 1 353 ? -14.072 -3.601 10.878 1.00 93.31 353 ASN A C 1
ATOM 2712 O O . ASN A 1 353 ? -13.211 -3.076 11.578 1.00 93.31 353 ASN A O 1
ATOM 2716 N N . THR A 1 354 ? -13.963 -3.616 9.546 1.00 95.56 354 THR A N 1
ATOM 2717 C CA . THR A 1 354 ? -12.881 -2.941 8.823 1.00 95.56 354 THR A CA 1
ATOM 2718 C C . THR A 1 354 ? -13.231 -1.468 8.650 1.00 95.56 354 THR A C 1
ATOM 2720 O O . THR A 1 354 ? -14.263 -1.129 8.066 1.00 95.56 354 THR A O 1
ATOM 2723 N N . TYR A 1 355 ? -12.362 -0.572 9.115 1.00 96.69 355 TYR A N 1
ATOM 2724 C CA . TYR A 1 355 ? -12.573 0.868 8.976 1.00 96.69 355 TYR A CA 1
ATOM 2725 C C . TYR A 1 355 ? -11.268 1.651 8.899 1.00 96.69 355 TYR A C 1
ATOM 2727 O O . TYR A 1 355 ? -10.210 1.184 9.313 1.00 96.69 355 TYR A O 1
ATOM 2735 N N . ILE A 1 356 ? -11.376 2.879 8.394 1.00 96.19 356 ILE A N 1
ATOM 2736 C CA . ILE A 1 356 ? -10.341 3.907 8.491 1.00 96.19 356 ILE A CA 1
ATOM 2737 C C . ILE A 1 356 ? -10.951 5.197 9.010 1.00 96.19 356 ILE A C 1
ATOM 2739 O O . ILE A 1 356 ? -11.856 5.764 8.406 1.00 96.19 356 ILE A O 1
ATOM 2743 N N . GLU A 1 357 ? -10.434 5.684 10.119 1.00 93.88 357 GLU A N 1
ATOM 2744 C CA . GLU A 1 357 ? -10.737 6.980 10.677 1.00 93.88 357 GLU A CA 1
ATOM 2745 C C . GLU A 1 357 ? -9.557 7.921 10.474 1.00 93.88 357 GLU A C 1
ATOM 2747 O O . GLU A 1 357 ? -8.394 7.560 10.600 1.00 93.88 357 GLU A O 1
ATOM 2752 N N . THR A 1 358 ? -9.855 9.159 10.116 1.00 91.38 358 THR A N 1
ATOM 2753 C CA . THR A 1 358 ? -8.850 10.217 10.022 1.00 91.38 358 THR A CA 1
ATOM 2754 C C . THR A 1 358 ? -9.404 11.441 10.709 1.00 91.38 358 THR A C 1
ATOM 2756 O O . THR A 1 358 ? -10.593 11.709 10.556 1.00 91.38 358 THR A O 1
ATOM 2759 N N . GLY A 1 359 ? -8.587 12.242 11.380 1.00 87.25 359 GLY A N 1
ATOM 2760 C CA . GLY A 1 359 ? -9.080 13.460 12.012 1.00 87.25 359 GLY A CA 1
ATOM 2761 C C . GLY A 1 359 ? -8.002 14.458 12.391 1.00 87.25 359 GLY A C 1
ATOM 2762 O O . GLY A 1 359 ? -6.806 14.194 12.292 1.00 87.25 359 GLY A O 1
ATOM 2763 N N . GLY A 1 360 ? -8.455 15.654 12.754 1.00 81.81 360 GLY A N 1
ATOM 2764 C CA . GLY A 1 360 ? -7.611 16.684 13.342 1.00 81.81 360 GLY A CA 1
ATOM 2765 C C . GLY A 1 360 ? -7.583 16.524 14.855 1.00 81.81 360 GLY A C 1
ATOM 2766 O O . GLY A 1 360 ? -8.603 16.188 15.458 1.00 81.81 360 GLY A O 1
ATOM 2767 N N . VAL A 1 361 ? -6.425 16.793 15.449 1.00 73.25 361 VAL A N 1
ATOM 2768 C CA . VAL A 1 361 ? -6.252 16.829 16.901 1.00 73.25 361 VAL A CA 1
ATOM 2769 C C . VAL A 1 361 ? -5.996 18.270 17.315 1.00 73.25 361 VAL A C 1
ATOM 2771 O O . VAL A 1 361 ? -5.115 18.933 16.767 1.00 73.25 361 VAL A O 1
ATOM 2774 N N . VAL A 1 362 ? -6.763 18.757 18.285 1.00 64.94 362 VAL A N 1
ATOM 2775 C CA . VAL A 1 362 ? -6.448 19.976 19.029 1.00 64.94 362 VAL A CA 1
ATOM 2776 C C . VAL A 1 362 ? -6.189 19.551 20.466 1.00 64.94 362 VAL A C 1
ATOM 2778 O O . VAL A 1 362 ? -7.123 19.222 21.193 1.00 64.94 362 VAL A O 1
ATOM 2781 N N . ALA A 1 363 ? -4.918 19.535 20.859 1.00 57.41 363 ALA A N 1
ATOM 2782 C CA . ALA A 1 363 ? -4.504 19.202 22.214 1.00 57.41 363 ALA A CA 1
ATOM 2783 C C . ALA A 1 363 ? -4.023 20.461 22.944 1.00 57.41 363 ALA A C 1
ATOM 2785 O O . ALA A 1 363 ? -3.204 21.221 22.424 1.00 57.41 363 ALA A O 1
ATOM 2786 N N . GLY A 1 364 ? -4.536 20.677 24.152 1.00 41.78 364 GLY A N 1
ATOM 2787 C CA . GLY A 1 364 ? -3.950 21.582 25.132 1.00 41.78 364 GLY A CA 1
ATOM 2788 C C . GLY A 1 364 ? -3.235 20.751 26.188 1.00 41.78 364 GLY A C 1
ATOM 2789 O O . GLY A 1 364 ? -3.893 20.012 26.915 1.00 41.78 364 GLY A O 1
ATOM 2790 N N . LYS A 1 365 ? -1.907 20.866 26.268 1.00 49.34 365 LYS A N 1
ATOM 2791 C CA . LYS A 1 365 ? -1.087 20.228 27.306 1.00 49.34 365 LYS A CA 1
ATOM 2792 C C . LYS A 1 365 ? -0.631 21.275 28.320 1.00 49.34 365 LYS A C 1
ATOM 2794 O O . LYS A 1 365 ? -0.204 22.364 27.931 1.00 49.34 365 LYS A O 1
ATOM 2799 N N . GLY A 1 366 ? -0.751 20.958 29.605 1.00 34.34 366 GLY A N 1
ATOM 2800 C CA . GLY A 1 366 ? -0.194 21.733 30.708 1.00 34.34 366 GLY A CA 1
ATOM 2801 C C . GLY A 1 366 ? 0.743 20.863 31.538 1.00 34.34 366 GLY A C 1
ATOM 2802 O O . GLY A 1 366 ? 0.318 19.845 32.076 1.00 34.34 366 GLY A O 1
ATOM 2803 N N . GLU A 1 367 ? 2.000 21.277 31.658 1.00 42.94 367 GLU A N 1
ATOM 2804 C CA . GLU A 1 367 ? 2.991 20.634 32.527 1.00 42.94 367 GLU A CA 1
ATOM 2805 C C . GLU A 1 367 ? 3.036 21.354 33.883 1.00 42.94 367 GLU A C 1
ATOM 2807 O O . GLU A 1 367 ? 3.117 22.586 33.946 1.00 42.94 367 GLU A O 1
ATOM 2812 N N . ILE A 1 368 ? 2.988 20.597 34.982 1.00 37.72 368 ILE A N 1
ATOM 2813 C CA . ILE A 1 368 ? 3.168 21.110 36.346 1.00 37.72 368 ILE A CA 1
ATOM 2814 C C . ILE A 1 368 ? 4.336 20.352 36.984 1.00 37.72 368 ILE A C 1
ATOM 2816 O O . ILE A 1 368 ? 4.168 19.265 37.532 1.00 37.72 368 ILE A O 1
ATOM 2820 N N . GLY A 1 369 ? 5.535 20.936 36.930 1.00 37.22 369 GLY A N 1
ATOM 2821 C CA . GLY A 1 369 ? 6.714 20.389 37.605 1.00 37.22 369 GLY A CA 1
ATOM 2822 C C . GLY A 1 369 ? 6.682 20.670 39.109 1.00 37.22 369 GLY A C 1
ATOM 2823 O O . GLY A 1 369 ? 6.701 21.831 39.528 1.00 37.22 369 GLY A O 1
ATOM 2824 N N . ILE A 1 370 ? 6.662 19.620 39.934 1.00 37.09 370 ILE A N 1
ATOM 2825 C CA . ILE A 1 370 ? 6.779 19.717 41.395 1.00 37.09 370 ILE A CA 1
ATOM 2826 C C . ILE A 1 370 ? 8.086 19.014 41.783 1.00 37.09 370 ILE A C 1
ATOM 2828 O O . ILE A 1 370 ? 8.063 17.892 42.275 1.00 37.09 370 ILE A O 1
ATOM 2832 N N . SER A 1 371 ? 9.224 19.697 41.581 1.00 42.53 371 SER A N 1
ATOM 2833 C CA . SER A 1 371 ? 10.616 19.220 41.780 1.00 42.53 371 SER A CA 1
ATOM 2834 C C . SER A 1 371 ? 11.172 18.262 40.711 1.00 42.53 371 SER A C 1
ATOM 2836 O O . SER A 1 371 ? 10.407 17.630 39.996 1.00 42.53 371 SER A O 1
ATOM 2838 N N . ASP A 1 372 ? 12.506 18.114 40.657 1.00 53.28 372 ASP A N 1
ATOM 2839 C CA . ASP A 1 372 ? 13.257 17.251 39.714 1.00 53.28 372 ASP A CA 1
ATOM 2840 C C . ASP A 1 372 ? 12.896 15.747 39.781 1.00 53.28 372 ASP A C 1
ATOM 2842 O O . ASP A 1 372 ? 13.444 14.943 39.032 1.00 53.28 372 ASP A O 1
ATOM 2846 N N . LEU A 1 373 ? 12.027 15.342 40.714 1.00 45.41 373 LEU A N 1
ATOM 2847 C CA . LEU A 1 373 ? 11.656 13.946 40.957 1.00 45.41 373 LEU A CA 1
ATOM 2848 C C . LEU A 1 373 ? 10.231 13.586 40.512 1.00 45.41 373 LEU A C 1
ATOM 2850 O O . LEU A 1 373 ? 9.910 12.396 40.487 1.00 45.41 373 LEU A O 1
ATOM 2854 N N . VAL A 1 374 ? 9.374 14.580 40.240 1.00 41.66 374 VAL A N 1
ATOM 2855 C CA . VAL A 1 374 ? 7.957 14.364 39.912 1.00 41.66 374 VAL A CA 1
ATOM 2856 C C . VAL A 1 374 ? 7.517 15.294 38.787 1.00 41.66 374 VAL A C 1
ATOM 2858 O O . VAL A 1 374 ? 7.395 16.509 38.974 1.00 41.66 374 VAL A O 1
ATOM 2861 N N . GLU A 1 375 ? 7.204 14.696 37.643 1.00 54.12 375 GLU A N 1
ATOM 2862 C CA . GLU A 1 375 ? 6.610 15.378 36.496 1.00 54.12 375 GLU A CA 1
ATOM 2863 C C . GLU A 1 375 ? 5.130 14.998 36.411 1.00 54.12 375 GLU A C 1
ATOM 2865 O O . GLU A 1 375 ? 4.778 13.820 36.485 1.00 54.12 375 GLU A O 1
ATOM 2870 N N . MET A 1 376 ? 4.254 16.001 36.327 1.00 51.75 376 MET A N 1
ATOM 2871 C CA . MET A 1 376 ? 2.820 15.812 36.116 1.00 51.75 376 MET A CA 1
ATOM 2872 C C . MET A 1 376 ? 2.411 16.513 34.825 1.00 51.75 376 MET A C 1
ATOM 2874 O O . MET A 1 376 ? 2.606 17.724 34.686 1.00 51.75 376 MET A O 1
ATOM 2878 N N . GLU A 1 377 ? 1.801 15.766 33.912 1.00 61.81 377 GLU A N 1
ATOM 2879 C CA . GLU A 1 377 ? 1.247 16.283 32.663 1.00 61.81 377 GLU A CA 1
ATOM 2880 C C . GLU A 1 377 ? -0.276 16.146 32.705 1.00 61.81 377 GLU A C 1
ATOM 2882 O O . GLU A 1 377 ? -0.798 15.083 33.033 1.00 61.81 377 GLU A O 1
ATOM 2887 N N . ILE A 1 378 ? -1.005 17.222 32.403 1.00 49.12 378 ILE A N 1
ATOM 2888 C CA . ILE A 1 378 ? -2.461 17.189 32.224 1.00 49.12 378 ILE A CA 1
ATOM 2889 C C . ILE A 1 378 ? -2.764 17.618 30.790 1.00 49.12 378 ILE A C 1
ATOM 2891 O O . ILE A 1 378 ? -2.392 18.716 30.366 1.00 49.12 378 ILE A O 1
ATOM 2895 N N . GLY A 1 379 ? -3.458 16.762 30.047 1.00 56.69 379 GLY A N 1
ATOM 2896 C CA . GLY A 1 379 ? -3.869 16.990 28.669 1.00 56.69 379 GLY A CA 1
ATOM 2897 C C . GLY A 1 379 ? -5.387 17.057 28.529 1.00 56.69 379 GLY A C 1
ATOM 2898 O O . GLY A 1 379 ? -6.119 16.267 29.121 1.00 56.69 379 GLY A O 1
ATOM 2899 N N . VAL A 1 380 ? -5.873 17.990 27.712 1.00 53.22 380 VAL A N 1
ATOM 2900 C CA . VAL A 1 380 ? -7.218 17.912 27.127 1.00 53.22 380 VAL A CA 1
ATOM 2901 C C . VAL A 1 380 ? -7.061 17.833 25.622 1.00 53.22 380 VAL A C 1
ATOM 2903 O O . VAL A 1 380 ? -6.490 18.734 25.003 1.00 53.22 380 VAL A O 1
ATOM 2906 N N . THR A 1 381 ? -7.602 16.777 25.036 1.00 68.75 381 THR A N 1
ATOM 2907 C CA . THR A 1 381 ? -7.513 16.501 23.610 1.00 68.75 381 THR A CA 1
ATOM 2908 C C . THR A 1 381 ? -8.912 16.499 23.024 1.00 68.75 381 THR A C 1
ATOM 2910 O O . THR A 1 381 ? -9.761 15.698 23.398 1.00 68.75 381 THR A O 1
ATOM 2913 N N . TYR A 1 382 ? -9.172 17.405 22.088 1.00 68.75 382 TYR A N 1
ATOM 2914 C CA . TYR A 1 382 ? -10.358 17.341 21.246 1.00 68.75 382 TYR A CA 1
ATOM 2915 C C . TYR A 1 382 ? -9.964 16.779 19.888 1.00 68.75 382 TYR A C 1
ATOM 2917 O O . TYR A 1 382 ? -9.061 17.303 19.228 1.00 68.75 382 TYR A O 1
ATOM 2925 N N . THR A 1 383 ? -10.661 15.736 19.457 1.00 79.25 383 THR A N 1
ATOM 2926 C CA . THR A 1 383 ? -10.500 15.180 18.121 1.00 79.25 383 THR A CA 1
ATOM 2927 C C . THR A 1 383 ? -11.791 15.336 17.329 1.00 79.25 383 THR A C 1
ATOM 2929 O O . THR A 1 383 ? -12.898 15.195 17.852 1.00 79.25 383 THR A O 1
ATOM 2932 N N . ALA A 1 384 ? -11.643 15.672 16.051 1.00 82.56 384 ALA A N 1
ATOM 2933 C CA . ALA A 1 384 ? -12.741 15.689 15.097 1.00 82.56 384 ALA A CA 1
ATOM 2934 C C . ALA A 1 384 ? -12.281 15.014 13.809 1.00 82.56 384 ALA A C 1
ATOM 2936 O O . ALA A 1 384 ? -11.275 15.405 13.201 1.00 82.56 384 ALA A O 1
ATOM 2937 N N . GLY A 1 385 ? -13.020 13.997 13.392 1.00 89.25 385 GLY A N 1
ATOM 2938 C CA . GLY A 1 385 ? -12.602 13.066 12.367 1.00 89.25 385 GLY A CA 1
ATOM 2939 C C . GLY A 1 385 ? -13.713 12.653 11.420 1.00 89.25 385 GLY A C 1
ATOM 2940 O O . GLY A 1 385 ? -14.811 13.203 11.406 1.00 89.25 385 GLY A O 1
ATOM 2941 N N . LYS A 1 386 ? -13.349 11.722 10.546 1.00 91.19 386 LYS A N 1
ATOM 2942 C CA . LYS A 1 386 ? -14.249 11.012 9.651 1.00 91.19 386 LYS A CA 1
ATOM 2943 C C . LYS A 1 386 ? -13.875 9.550 9.646 1.00 91.19 386 LYS A C 1
ATOM 2945 O O . LYS A 1 386 ? -12.736 9.234 9.289 1.00 91.19 386 LYS A O 1
ATOM 2950 N N . LYS A 1 387 ? -14.836 8.696 9.977 1.00 93.94 387 LYS A N 1
ATOM 2951 C CA . LYS A 1 387 ? -14.712 7.241 9.949 1.00 93.94 387 LYS A CA 1
ATOM 2952 C C . LYS A 1 387 ? -15.337 6.696 8.675 1.00 93.94 387 LYS A C 1
ATOM 2954 O O . LYS A 1 387 ? -16.517 6.896 8.407 1.00 93.94 387 LYS A O 1
ATOM 2959 N N . ILE A 1 388 ? -14.528 6.038 7.858 1.00 93.38 388 ILE A N 1
ATOM 2960 C CA . ILE A 1 388 ? -14.939 5.393 6.618 1.00 93.38 388 ILE A CA 1
ATOM 2961 C C . ILE A 1 388 ? -15.066 3.893 6.890 1.00 93.38 388 ILE A C 1
ATOM 2963 O O . ILE A 1 388 ? -14.071 3.207 7.117 1.00 93.38 388 ILE A O 1
ATOM 2967 N N . THR A 1 389 ? -16.300 3.404 6.830 1.00 94.06 389 THR A N 1
ATOM 2968 C CA . THR A 1 389 ? -16.677 1.983 6.880 1.00 94.06 389 THR A CA 1
ATOM 2969 C C . THR A 1 389 ? -17.271 1.526 5.546 1.00 94.06 389 THR A C 1
ATOM 2971 O O . THR A 1 389 ? -17.573 2.354 4.670 1.00 94.06 389 THR A O 1
ATOM 2974 N N . ALA A 1 390 ? -17.511 0.219 5.404 1.00 89.94 390 ALA A N 1
ATOM 2975 C CA . ALA A 1 390 ? -18.254 -0.332 4.273 1.00 89.94 390 ALA A CA 1
ATOM 2976 C C . ALA A 1 390 ? -19.650 0.308 4.130 1.00 89.94 390 ALA A C 1
ATOM 2978 O O . ALA A 1 390 ? -20.042 0.680 3.017 1.00 89.94 390 ALA A O 1
ATOM 2979 N N . GLU A 1 391 ? -20.377 0.529 5.235 1.00 89.06 391 GLU A N 1
ATOM 2980 C CA . GLU A 1 391 ? -21.679 1.204 5.197 1.00 89.06 391 GLU A CA 1
ATOM 2981 C C . GLU A 1 391 ? -21.556 2.649 4.720 1.00 89.06 391 GLU A C 1
ATOM 2983 O O . GLU A 1 391 ? -22.332 3.071 3.861 1.00 89.06 391 GLU A O 1
ATOM 2988 N N . SER A 1 392 ? -20.558 3.394 5.204 1.00 88.69 392 SER A N 1
ATOM 2989 C CA . SER A 1 392 ? -20.361 4.793 4.808 1.00 88.69 392 SER A CA 1
ATOM 2990 C C . SER A 1 392 ? -20.061 4.933 3.305 1.00 88.69 392 SER A C 1
ATOM 2992 O O . SER A 1 392 ? -20.579 5.834 2.636 1.00 88.69 392 SER A O 1
ATOM 2994 N N . ILE A 1 393 ? -19.282 4.002 2.732 1.00 85.75 393 ILE A N 1
ATOM 2995 C CA . ILE A 1 393 ? -18.980 3.960 1.295 1.00 85.75 393 ILE A CA 1
ATOM 2996 C C . ILE A 1 393 ? -20.251 3.627 0.517 1.00 85.75 393 ILE A C 1
ATOM 2998 O O . ILE A 1 393 ? -20.576 4.318 -0.456 1.00 85.75 393 ILE A O 1
ATOM 3002 N N . LYS A 1 394 ? -21.003 2.614 0.962 1.00 84.50 394 LYS A N 1
ATOM 3003 C CA . LYS A 1 394 ? -22.286 2.229 0.363 1.00 84.50 394 LYS A CA 1
ATOM 3004 C C . LYS A 1 394 ? -23.300 3.372 0.420 1.00 84.50 394 LYS A C 1
ATOM 3006 O O . LYS A 1 394 ? -23.983 3.614 -0.573 1.00 84.50 394 LYS A O 1
ATOM 3011 N N . ALA A 1 395 ? -23.373 4.118 1.519 1.00 83.81 395 ALA A N 1
ATOM 3012 C CA . ALA A 1 395 ? -24.265 5.263 1.677 1.00 83.81 395 ALA A CA 1
ATOM 3013 C C . ALA A 1 395 ? -23.874 6.424 0.748 1.00 83.81 395 ALA A C 1
ATOM 3015 O O . ALA A 1 395 ? -24.716 6.966 0.028 1.00 83.81 395 ALA A O 1
ATOM 3016 N N . ALA A 1 396 ? -22.589 6.780 0.698 1.00 81.25 396 ALA A N 1
ATOM 3017 C CA . ALA A 1 396 ? -22.117 7.920 -0.085 1.00 81.25 396 ALA A CA 1
ATOM 3018 C C . ALA A 1 396 ? -22.104 7.658 -1.603 1.00 81.25 396 ALA A C 1
ATOM 3020 O O . ALA A 1 396 ? -22.393 8.560 -2.409 1.00 81.25 396 ALA A O 1
ATOM 3021 N N . LYS A 1 397 ? -21.768 6.424 -2.006 1.00 78.12 397 LYS A N 1
ATOM 3022 C CA . LYS A 1 397 ? -21.663 6.014 -3.415 1.00 78.12 397 LYS A CA 1
ATOM 3023 C C . LYS A 1 397 ? -22.921 5.311 -3.940 1.00 78.12 397 LYS A C 1
ATOM 3025 O O . LYS A 1 397 ? -23.108 5.273 -5.157 1.00 78.12 397 LYS A O 1
ATOM 3030 N N . GLY A 1 398 ? -23.821 4.841 -3.073 1.00 66.94 398 GLY A N 1
ATOM 3031 C CA . GLY A 1 398 ? -25.068 4.154 -3.431 1.00 66.94 398 GLY A CA 1
ATOM 3032 C C . GLY A 1 398 ? -24.863 2.951 -4.365 1.00 66.94 398 GLY A C 1
ATOM 3033 O O . GLY A 1 398 ? -23.755 2.455 -4.549 1.00 66.94 398 GLY A O 1
ATOM 3034 N N . SER A 1 399 ? -25.920 2.558 -5.089 1.00 49.22 399 SER A N 1
ATOM 3035 C CA . SER A 1 399 ? -25.812 1.681 -6.274 1.00 49.22 399 SER A CA 1
ATOM 3036 C C . SER A 1 399 ? -25.129 2.363 -7.474 1.00 49.22 399 SER A C 1
ATOM 3038 O O . SER A 1 399 ? -24.940 1.751 -8.528 1.00 49.22 399 SER A O 1
ATOM 3040 N N . ALA A 1 400 ? -24.736 3.636 -7.336 1.00 44.09 400 ALA A N 1
ATOM 3041 C CA . ALA A 1 400 ? -24.020 4.376 -8.364 1.00 44.09 400 ALA A CA 1
ATOM 3042 C C . ALA A 1 400 ? -22.539 3.979 -8.458 1.00 44.09 400 ALA A C 1
ATOM 3044 O O . ALA A 1 400 ? -21.945 4.216 -9.500 1.00 44.09 400 ALA A O 1
ATOM 3045 N N . GLY A 1 401 ? -21.960 3.297 -7.460 1.00 46.56 401 GLY A N 1
ATOM 3046 C CA . GLY A 1 401 ? -20.660 2.626 -7.617 1.00 46.56 401 GLY A CA 1
ATOM 3047 C C . GLY A 1 401 ? -20.663 1.610 -8.769 1.00 46.56 401 GLY A C 1
ATOM 3048 O O . GLY A 1 401 ? -19.736 1.590 -9.571 1.00 46.56 401 GLY A O 1
ATOM 3049 N N . ALA A 1 402 ? -21.762 0.862 -8.935 1.00 45.78 402 ALA A N 1
ATOM 3050 C CA . ALA A 1 402 ? -21.945 -0.067 -10.053 1.00 45.78 402 ALA A CA 1
ATOM 3051 C C . ALA A 1 402 ? -22.292 0.641 -11.382 1.00 45.78 402 ALA A C 1
ATOM 3053 O O . ALA A 1 402 ? -21.894 0.182 -12.453 1.00 45.78 402 ALA A O 1
ATOM 3054 N N . LYS A 1 403 ? -23.002 1.782 -11.333 1.00 43.44 403 LYS A N 1
ATOM 3055 C CA . LYS A 1 403 ? -23.379 2.573 -12.528 1.00 43.44 403 LYS A CA 1
ATOM 3056 C C . LYS A 1 403 ? -22.305 3.567 -13.004 1.00 43.44 403 LYS A C 1
ATOM 3058 O O . LYS A 1 403 ? -22.375 4.015 -14.142 1.00 43.44 403 LYS A O 1
ATOM 3063 N N . ASN A 1 404 ? -21.306 3.885 -12.180 1.00 46.22 404 ASN A N 1
ATOM 3064 C CA . ASN A 1 404 ? -20.139 4.708 -12.537 1.00 46.22 404 ASN A CA 1
ATOM 3065 C C . ASN A 1 404 ? -19.017 3.899 -13.213 1.00 46.22 404 ASN A C 1
ATOM 3067 O O . ASN A 1 404 ? -17.927 4.419 -13.419 1.00 46.22 404 ASN A O 1
ATOM 3071 N N . SER A 1 405 ? -19.292 2.655 -13.615 1.00 44.84 405 SER A N 1
ATOM 3072 C CA . SER A 1 405 ? -18.495 1.938 -14.620 1.00 44.84 405 SER A CA 1
ATOM 3073 C C . SER A 1 405 ? -18.477 2.663 -15.980 1.00 44.84 405 SER A C 1
ATOM 3075 O O . SER A 1 405 ? -17.612 2.403 -16.811 1.00 44.84 405 SER A O 1
ATOM 3077 N N . GLY A 1 406 ? -19.389 3.620 -16.204 1.00 41.53 406 GLY A N 1
ATOM 3078 C CA . GLY A 1 406 ? -19.376 4.526 -17.350 1.00 41.53 406 GLY A CA 1
ATOM 3079 C C . GLY A 1 406 ? -18.424 5.713 -17.170 1.00 41.53 406 GLY A C 1
ATOM 3080 O O . GLY A 1 406 ? -18.868 6.803 -16.820 1.00 41.53 406 GLY A O 1
ATOM 3081 N N . GLY A 1 407 ? -17.138 5.506 -17.469 1.00 44.72 407 GLY A N 1
ATOM 3082 C CA . GLY A 1 407 ? -16.131 6.556 -17.671 1.00 44.72 407 GLY A CA 1
ATOM 3083 C C . GLY A 1 407 ? -15.567 7.202 -16.395 1.00 44.72 407 GLY A C 1
ATOM 3084 O O . GLY A 1 407 ? -16.300 7.733 -15.564 1.00 44.72 407 GLY A O 1
ATOM 3085 N N . LEU A 1 408 ? -14.231 7.250 -16.302 1.00 48.16 408 LEU A N 1
ATOM 3086 C CA . LEU A 1 408 ? -13.406 7.844 -15.225 1.00 48.16 408 LEU A CA 1
ATOM 3087 C C . LEU A 1 408 ? -13.712 9.320 -14.868 1.00 48.16 408 LEU A C 1
ATOM 3089 O O . LEU A 1 408 ? -13.110 9.885 -13.962 1.00 48.16 408 LEU A O 1
ATOM 3093 N N . THR A 1 409 ? -14.661 9.968 -15.542 1.00 45.78 409 THR A N 1
ATOM 3094 C CA . THR A 1 409 ? -15.037 11.376 -15.342 1.00 45.78 409 THR A CA 1
ATOM 3095 C C . THR A 1 409 ? -16.126 11.596 -14.276 1.00 45.78 409 THR A C 1
ATOM 3097 O O . THR A 1 409 ? -16.601 12.719 -14.087 1.00 45.78 409 THR A O 1
ATOM 3100 N N . GLY A 1 410 ? -16.577 10.542 -13.589 1.00 46.72 410 GLY A N 1
ATOM 3101 C CA . GLY A 1 410 ? -17.692 10.595 -12.640 1.00 46.72 410 GLY A CA 1
ATOM 3102 C C . GLY A 1 410 ? -17.346 11.213 -11.277 1.00 46.72 410 GLY A C 1
ATOM 3103 O O . GLY A 1 410 ? -16.505 10.706 -10.543 1.00 46.72 410 GLY A O 1
ATOM 3104 N N . ARG A 1 411 ? -18.100 12.250 -10.878 1.00 51.66 411 ARG A N 1
ATOM 3105 C CA . ARG A 1 411 ? -18.057 13.016 -9.603 1.00 51.66 411 ARG A CA 1
ATOM 3106 C C . ARG A 1 411 ? -18.079 12.203 -8.285 1.00 51.66 411 ARG A C 1
ATOM 3108 O O . ARG A 1 411 ? -18.088 12.803 -7.213 1.00 51.66 411 ARG A O 1
ATOM 3115 N N . GLY A 1 412 ? -18.123 10.870 -8.326 1.00 51.44 412 GLY A N 1
ATOM 3116 C CA . GLY A 1 412 ? -18.210 10.005 -7.144 1.00 51.44 412 GLY A CA 1
ATOM 3117 C C . GLY A 1 412 ? -16.980 10.072 -6.236 1.00 51.44 412 GLY A C 1
ATOM 3118 O O . GLY A 1 412 ? -17.128 10.030 -5.020 1.00 51.44 412 GLY A O 1
ATOM 3119 N N . ALA A 1 413 ? -15.790 10.263 -6.810 1.00 51.97 413 ALA A N 1
ATOM 3120 C CA . ALA A 1 413 ? -14.539 10.373 -6.060 1.00 51.97 413 ALA A CA 1
ATOM 3121 C C . ALA A 1 413 ? -14.429 11.651 -5.209 1.00 51.97 413 ALA A C 1
AT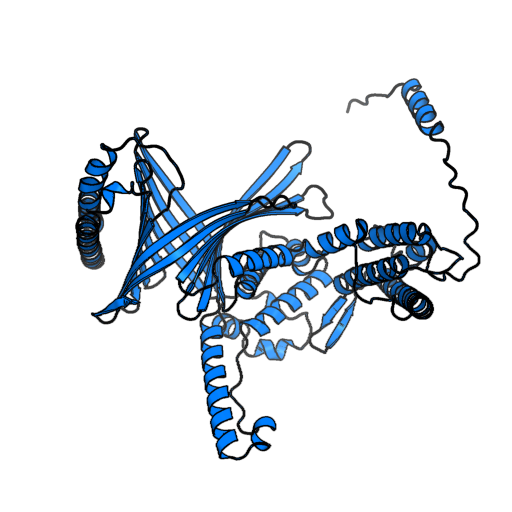OM 3123 O O . ALA A 1 413 ? -13.755 11.653 -4.183 1.00 51.97 413 ALA A O 1
ATOM 3124 N N . GLN A 1 414 ? -15.109 12.729 -5.616 1.00 55.78 414 GLN A N 1
ATOM 3125 C CA . GLN A 1 414 ? -15.038 14.049 -4.974 1.00 55.78 414 GLN A CA 1
ATOM 3126 C C . GLN A 1 414 ? -16.042 14.236 -3.832 1.00 55.78 414 GLN A C 1
ATOM 3128 O O . GLN A 1 414 ? -16.024 15.270 -3.165 1.00 55.78 414 GLN A O 1
ATOM 3133 N N . LYS A 1 415 ? -16.951 13.280 -3.620 1.00 67.38 415 LYS A N 1
ATOM 3134 C CA . LYS A 1 415 ? -17.854 13.337 -2.473 1.00 67.38 415 LYS A CA 1
ATOM 3135 C C . LYS A 1 415 ? -17.065 13.046 -1.207 1.00 67.38 415 LYS A C 1
ATOM 3137 O O . LYS A 1 415 ? -16.282 12.104 -1.195 1.00 67.38 415 LYS A O 1
ATOM 3142 N N . SER A 1 416 ? -17.319 13.837 -0.171 1.00 76.38 416 SER A N 1
ATOM 3143 C CA . SER A 1 416 ? -16.935 13.512 1.201 1.00 76.38 416 SER A CA 1
ATOM 3144 C C . SER A 1 416 ? -17.370 12.083 1.522 1.00 76.38 416 SER A C 1
ATOM 3146 O O . SER A 1 416 ? -18.555 11.774 1.379 1.00 76.38 416 SER A O 1
ATOM 3148 N N . LEU A 1 417 ? -16.425 11.239 1.928 1.00 82.75 417 LEU A N 1
ATOM 3149 C CA . LEU A 1 417 ? -16.708 9.903 2.452 1.00 82.75 417 LEU A CA 1
ATOM 3150 C C . LEU A 1 417 ? -16.571 9.893 3.974 1.00 82.75 417 LEU A C 1
ATOM 3152 O O . LEU A 1 417 ? -15.839 10.704 4.540 1.00 82.75 417 LEU A O 1
ATOM 3156 N N . GLY A 1 418 ? -17.250 8.936 4.597 1.00 85.81 418 GLY A N 1
ATOM 3157 C CA . GLY A 1 418 ? -17.196 8.702 6.032 1.00 85.81 418 GLY A CA 1
ATOM 3158 C C . GLY A 1 418 ? -18.263 9.442 6.829 1.00 85.81 418 GLY A C 1
ATOM 3159 O O . GLY A 1 418 ? -18.904 10.380 6.349 1.00 85.81 418 GLY A O 1
ATOM 3160 N N . GLU A 1 419 ? -18.442 8.964 8.048 1.00 89.50 419 GLU A N 1
ATOM 3161 C CA . GLU A 1 419 ? -19.301 9.532 9.078 1.00 89.50 419 GLU A CA 1
ATOM 3162 C C . GLU A 1 419 ? -18.460 10.449 9.962 1.00 89.50 419 GLU A C 1
ATOM 3164 O O . GLU A 1 419 ? -17.310 10.125 10.266 1.00 89.50 419 GLU A O 1
ATOM 3169 N N . ASP A 1 420 ? -18.998 11.612 10.328 1.00 88.75 420 ASP A N 1
ATOM 3170 C CA . ASP A 1 420 ? -18.280 12.549 11.189 1.00 88.75 420 ASP A CA 1
ATOM 3171 C C . ASP A 1 420 ? -18.114 11.936 12.588 1.00 88.75 420 ASP A C 1
ATOM 3173 O O . ASP A 1 420 ? -19.084 11.491 13.202 1.00 88.75 420 ASP A O 1
ATOM 3177 N N . THR A 1 421 ? -16.884 11.937 13.094 1.00 87.31 421 THR A N 1
ATOM 3178 C CA . THR A 1 421 ? -16.551 11.489 14.449 1.00 87.31 421 THR A CA 1
ATOM 3179 C C . THR A 1 421 ? -16.051 12.665 15.272 1.00 87.31 421 THR A C 1
ATOM 3181 O O . THR A 1 421 ? -15.457 13.614 14.754 1.00 87.31 421 THR A O 1
ATOM 3184 N N . SER A 1 422 ? -16.300 12.631 16.577 1.00 83.88 422 SER A N 1
ATOM 3185 C CA . SER A 1 422 ? -15.698 13.586 17.499 1.00 83.88 422 SER A CA 1
ATOM 3186 C C . SER A 1 422 ? -15.529 12.956 18.862 1.00 83.88 422 SER A C 1
ATOM 3188 O O . SER A 1 422 ? -16.501 12.422 19.405 1.00 83.88 422 SER A O 1
ATOM 3190 N N . SER A 1 423 ? -14.340 13.096 19.433 1.00 78.38 423 SER A N 1
ATOM 3191 C CA . SER A 1 423 ? -14.084 12.685 20.803 1.00 78.38 423 SER A CA 1
ATOM 3192 C C . SER A 1 423 ? -13.424 13.798 21.605 1.00 78.38 423 SER A C 1
ATOM 3194 O O . SER A 1 423 ? -12.752 14.685 21.074 1.00 78.38 423 SER A O 1
ATOM 3196 N N . VAL A 1 424 ? -13.664 13.775 22.909 1.00 72.00 424 VAL A N 1
ATOM 3197 C CA . VAL A 1 424 ? -12.933 14.582 23.884 1.00 72.00 424 VAL A CA 1
ATOM 3198 C C . VAL A 1 424 ? -12.246 13.596 24.810 1.00 72.00 424 VAL A C 1
ATOM 3200 O O . VAL A 1 424 ? -12.944 12.790 25.426 1.00 72.00 424 VAL A O 1
ATOM 3203 N N . SER A 1 425 ? -10.923 13.664 24.932 1.00 73.94 425 SER A N 1
ATOM 3204 C CA . SER A 1 425 ? -10.195 12.955 25.978 1.00 73.94 425 SER A CA 1
ATOM 3205 C C . SER A 1 425 ? -9.506 13.899 26.956 1.00 73.94 425 SER A C 1
ATOM 3207 O O . SER A 1 425 ? -9.108 15.018 26.626 1.00 73.94 425 SER A O 1
ATOM 3209 N N . PHE A 1 426 ? -9.444 13.456 28.203 1.00 67.31 426 PHE A N 1
ATOM 3210 C CA . PHE A 1 426 ? -8.732 14.083 29.301 1.00 67.31 426 PHE A CA 1
ATOM 3211 C C . PHE A 1 426 ? -7.671 13.094 29.750 1.00 67.31 426 PHE A C 1
ATOM 3213 O O . PHE A 1 426 ? -8.023 11.996 30.174 1.00 67.31 426 PHE A O 1
ATOM 3220 N N . SER A 1 427 ? -6.404 13.478 29.682 1.00 71.81 427 SER A N 1
ATOM 3221 C CA . SER A 1 427 ? -5.303 12.659 30.170 1.00 71.81 427 SER A CA 1
ATOM 3222 C C . SER A 1 427 ? -4.596 13.335 31.337 1.00 71.81 427 SER A C 1
ATOM 3224 O O . SER A 1 427 ? -4.523 14.562 31.431 1.00 71.81 427 SER A O 1
ATOM 3226 N N . ALA A 1 428 ? -4.103 12.526 32.262 1.00 61.09 428 ALA A N 1
ATOM 3227 C CA . ALA A 1 428 ? -3.209 12.946 33.321 1.00 61.09 428 ALA A CA 1
ATOM 3228 C C . ALA A 1 428 ? -2.140 11.870 33.505 1.00 61.09 428 ALA A C 1
ATOM 3230 O O . ALA A 1 428 ? -2.483 10.724 33.786 1.00 61.09 428 ALA A O 1
ATOM 3231 N N . SER A 1 429 ? -0.866 12.224 33.376 1.00 72.94 429 SER A N 1
ATOM 3232 C CA . SER A 1 429 ? 0.245 11.334 33.714 1.00 72.94 429 SER A CA 1
ATOM 3233 C C . SER A 1 429 ? 1.057 11.901 34.871 1.00 72.94 429 SER A C 1
ATOM 3235 O O . SER A 1 429 ? 1.152 13.115 35.072 1.00 72.94 429 SER A O 1
ATOM 3237 N N . VAL A 1 430 ? 1.590 10.999 35.690 1.00 63.72 430 VAL A N 1
ATOM 3238 C CA . VAL A 1 430 ? 2.493 11.306 36.794 1.00 63.72 430 VAL A CA 1
ATOM 3239 C C . VAL A 1 430 ? 3.686 10.368 36.705 1.00 63.72 430 VAL A C 1
ATOM 3241 O O . VAL A 1 430 ? 3.543 9.154 36.864 1.00 63.72 430 VAL A O 1
ATOM 3244 N N . THR A 1 431 ? 4.866 10.947 36.531 1.00 67.56 431 THR A N 1
ATOM 3245 C CA . THR A 1 431 ? 6.136 10.219 36.510 1.00 67.56 431 THR A CA 1
ATOM 3246 C C . THR A 1 431 ? 6.859 10.433 37.833 1.00 67.56 431 THR A C 1
ATOM 3248 O O . THR A 1 431 ? 7.084 11.570 38.247 1.00 67.56 431 THR A O 1
ATOM 3251 N N . VAL A 1 432 ? 7.221 9.342 38.516 1.00 64.38 432 VAL A N 1
ATOM 3252 C CA . VAL A 1 432 ? 8.005 9.351 39.762 1.00 64.38 432 VAL A CA 1
ATOM 3253 C C . VAL A 1 432 ? 9.190 8.394 39.614 1.00 64.38 432 VAL A C 1
ATOM 3255 O O . VAL A 1 432 ? 9.065 7.176 39.766 1.00 64.38 432 VAL A O 1
ATOM 3258 N N . GLY A 1 433 ? 10.374 8.936 39.327 1.00 76.00 433 GLY A N 1
ATOM 3259 C CA . GLY A 1 433 ? 11.574 8.130 39.084 1.00 76.00 433 GLY A CA 1
ATOM 3260 C C . GLY A 1 433 ? 11.458 7.265 37.820 1.00 76.00 433 GLY A C 1
ATOM 3261 O O . GLY A 1 433 ? 11.425 7.798 36.720 1.00 76.00 433 GLY A O 1
ATOM 3262 N N . SER A 1 434 ? 11.435 5.933 37.973 1.00 67.50 434 SER A N 1
ATOM 3263 C CA . SER A 1 434 ? 11.276 4.970 36.856 1.00 67.50 434 SER A CA 1
ATOM 3264 C C . SER A 1 434 ? 9.856 4.408 36.712 1.00 67.50 434 SER A C 1
ATOM 3266 O O . SER A 1 434 ? 9.649 3.460 35.953 1.00 67.50 434 SER A O 1
ATOM 3268 N N . PHE A 1 435 ? 8.908 4.958 37.473 1.00 57.31 435 PHE A N 1
ATOM 3269 C CA . PHE A 1 435 ? 7.495 4.605 37.421 1.00 57.31 435 PHE A CA 1
ATOM 3270 C C . PHE A 1 435 ? 6.714 5.724 36.745 1.00 57.31 435 PHE A C 1
ATOM 3272 O O . PHE A 1 435 ? 6.830 6.885 37.138 1.00 57.31 435 PHE A O 1
ATOM 3279 N N . GLU A 1 436 ? 5.891 5.351 35.777 1.00 69.38 436 GLU A N 1
ATOM 3280 C CA . GLU A 1 436 ? 4.946 6.225 35.102 1.00 69.38 436 GLU A CA 1
ATOM 3281 C C . GLU A 1 436 ? 3.537 5.682 35.338 1.00 69.38 436 GLU A C 1
ATOM 3283 O O . GLU A 1 436 ? 3.264 4.494 35.146 1.00 69.38 436 GLU A O 1
ATOM 3288 N N . VAL A 1 437 ? 2.652 6.551 35.818 1.00 68.25 437 VAL A N 1
ATOM 3289 C CA . VAL A 1 437 ? 1.228 6.253 35.948 1.00 68.25 437 VAL A CA 1
ATOM 3290 C C . VAL A 1 437 ? 0.475 7.230 35.068 1.00 68.25 437 VAL A C 1
ATOM 3292 O O . VAL A 1 437 ? 0.503 8.434 35.320 1.00 68.25 437 VAL A O 1
ATOM 3295 N N . ALA A 1 438 ? -0.212 6.709 34.064 1.00 71.62 438 ALA A N 1
ATOM 3296 C CA . ALA A 1 438 ? -1.052 7.463 33.159 1.00 71.62 438 ALA A CA 1
ATOM 3297 C C . ALA A 1 438 ? -2.526 7.116 33.382 1.00 71.62 438 ALA A C 1
ATOM 3299 O O . ALA A 1 438 ? -2.914 5.992 33.701 1.00 71.62 438 ALA A O 1
ATOM 3300 N N . PHE A 1 439 ? -3.362 8.129 33.236 1.00 69.19 439 PHE A N 1
ATOM 3301 C CA . PHE A 1 439 ? -4.805 8.034 33.307 1.00 69.19 439 PHE A CA 1
ATOM 3302 C C . PHE A 1 439 ? -5.390 8.771 32.112 1.00 69.19 439 PHE A C 1
ATOM 3304 O O . PHE A 1 439 ? -5.021 9.917 31.858 1.00 69.19 439 PHE A O 1
ATOM 3311 N N . GLU A 1 440 ? -6.331 8.148 31.418 1.00 75.00 440 GLU A N 1
ATOM 3312 C CA . GLU A 1 440 ? -7.070 8.763 30.324 1.00 75.00 440 GLU A CA 1
ATOM 3313 C C . GLU A 1 440 ? -8.573 8.515 30.485 1.00 75.00 440 GLU A C 1
ATOM 3315 O O . GLU A 1 440 ? -9.020 7.433 30.857 1.00 75.00 440 GLU A O 1
ATOM 3320 N N . VAL A 1 441 ? -9.374 9.543 30.213 1.00 70.62 441 VAL A N 1
ATOM 3321 C CA . VAL A 1 441 ? -10.826 9.440 30.050 1.00 70.62 441 VAL A CA 1
ATOM 3322 C C . VAL A 1 441 ? -11.164 9.965 28.678 1.00 70.62 441 VAL A C 1
ATOM 3324 O O . VAL A 1 441 ? -11.004 11.159 28.438 1.00 70.62 441 VAL A O 1
ATOM 3327 N N . ALA A 1 442 ? -11.691 9.117 27.810 1.00 73.19 442 ALA A N 1
ATOM 3328 C CA . ALA A 1 442 ? -12.156 9.503 26.491 1.00 73.19 442 ALA A CA 1
ATOM 3329 C C . ALA A 1 442 ? -13.680 9.379 26.405 1.00 73.19 442 ALA A C 1
ATOM 3331 O O . ALA A 1 442 ? -14.286 8.433 26.900 1.00 73.19 442 ALA A O 1
ATOM 3332 N N . LYS A 1 443 ? -14.323 10.359 25.770 1.00 73.25 443 LYS A N 1
ATOM 3333 C CA . LYS A 1 443 ? -15.737 10.302 25.399 1.00 73.25 443 LYS A CA 1
ATOM 3334 C C . LYS A 1 443 ? -15.867 10.435 23.892 1.00 73.25 443 LYS A C 1
ATOM 3336 O O . LYS A 1 443 ? -15.444 11.453 23.343 1.00 73.25 443 LYS A O 1
ATOM 3341 N N . SER A 1 444 ? -16.519 9.469 23.252 1.00 70.81 444 SER A N 1
ATOM 3342 C CA . SER A 1 444 ? -16.833 9.477 21.821 1.00 70.81 444 SER A CA 1
ATOM 3343 C C . SER A 1 444 ? -18.318 9.175 21.634 1.00 70.81 444 SER A C 1
ATOM 3345 O O . SER A 1 444 ? -18.788 8.102 21.987 1.00 70.81 444 SER A O 1
ATOM 3347 N N . GLY A 1 445 ? -19.100 10.141 21.145 1.00 76.06 445 GLY A N 1
ATOM 3348 C CA . GLY A 1 445 ? -20.556 9.972 21.051 1.00 76.06 445 GLY A CA 1
ATOM 3349 C C . GLY A 1 445 ? -21.224 9.686 22.410 1.00 76.06 445 GLY A C 1
ATOM 3350 O O . GLY A 1 445 ? -21.175 10.527 23.319 1.00 76.06 445 GLY A O 1
ATOM 3351 N N . SER A 1 446 ? -21.892 8.531 22.520 1.00 67.56 446 SER A N 1
ATOM 3352 C CA . SER A 1 446 ? -22.497 8.004 23.757 1.00 67.56 446 SER A CA 1
ATOM 3353 C C . SER A 1 446 ? -21.502 7.310 24.682 1.00 67.56 446 SER A C 1
ATOM 3355 O O . SER A 1 446 ? -21.791 7.178 25.875 1.00 67.56 446 SER A O 1
ATOM 3357 N N . ASP A 1 447 ? -20.351 6.914 24.152 1.00 69.38 447 ASP A N 1
ATOM 3358 C CA . ASP A 1 447 ? -19.478 5.936 24.779 1.00 69.38 447 ASP A CA 1
ATOM 3359 C C . ASP A 1 447 ? -18.439 6.656 25.639 1.00 69.38 447 ASP A C 1
ATOM 3361 O O . ASP A 1 447 ? -17.975 7.761 25.320 1.00 69.38 447 ASP A O 1
ATOM 3365 N N . LEU A 1 448 ? -18.131 6.054 26.786 1.00 65.69 448 LEU A N 1
ATOM 3366 C CA . LEU A 1 448 ? -17.160 6.559 27.751 1.00 65.69 448 LEU A CA 1
ATOM 3367 C C . LEU A 1 448 ? -16.135 5.463 28.023 1.00 65.69 448 LEU A C 1
ATOM 3369 O O . LEU A 1 448 ? -16.487 4.405 28.543 1.00 65.69 448 LEU A O 1
ATOM 3373 N N . GLU A 1 449 ? -14.881 5.771 27.733 1.00 72.69 449 GLU A N 1
ATOM 3374 C CA . GLU A 1 449 ? -13.730 4.916 27.980 1.00 72.69 449 GLU A CA 1
ATOM 3375 C C . GLU A 1 449 ? -12.871 5.543 29.081 1.00 72.69 449 GLU A C 1
ATOM 3377 O O . GLU A 1 449 ? -12.628 6.755 29.099 1.00 72.69 449 GLU A O 1
ATOM 3382 N N . ILE A 1 450 ? -12.458 4.724 30.043 1.00 69.00 450 ILE A N 1
ATOM 3383 C CA . ILE A 1 450 ? -11.548 5.112 31.116 1.00 69.00 450 ILE A CA 1
ATOM 3384 C C . ILE A 1 450 ? -10.394 4.118 31.111 1.00 69.00 450 ILE A C 1
ATOM 3386 O O . ILE A 1 450 ? -10.599 2.937 31.398 1.00 69.00 450 ILE A O 1
ATOM 3390 N N . THR A 1 451 ? -9.193 4.619 30.853 1.00 69.62 451 THR A N 1
ATOM 3391 C CA . THR A 1 451 ? -7.967 3.827 30.778 1.00 69.62 451 THR A CA 1
ATOM 3392 C C . THR A 1 451 ? -7.018 4.254 31.886 1.00 69.62 451 THR A C 1
ATOM 3394 O O . THR A 1 451 ? -6.853 5.439 32.188 1.00 69.62 451 THR A O 1
ATOM 3397 N N . PHE A 1 452 ? -6.429 3.266 32.543 1.00 67.81 452 PHE A N 1
ATOM 3398 C CA . PHE A 1 452 ? -5.417 3.444 33.565 1.00 67.81 452 PHE A CA 1
ATOM 3399 C C . PHE A 1 452 ? -4.233 2.549 33.230 1.00 67.81 452 PHE A C 1
ATOM 3401 O O . PHE A 1 452 ? -4.362 1.324 33.236 1.00 67.81 452 PHE A O 1
ATOM 3408 N N . ASP A 1 453 ? -3.082 3.166 33.002 1.00 68.44 453 ASP A N 1
ATOM 3409 C CA . ASP A 1 453 ? -1.846 2.473 32.676 1.00 68.44 453 ASP A CA 1
ATOM 3410 C C . ASP A 1 453 ? -0.797 2.775 33.739 1.00 68.44 453 ASP A C 1
ATOM 3412 O O . ASP A 1 453 ? -0.522 3.927 34.073 1.00 68.44 453 ASP A O 1
ATOM 3416 N N . ALA A 1 454 ? -0.213 1.719 34.297 1.00 65.69 454 ALA A N 1
ATOM 3417 C CA . ALA A 1 454 ? 0.919 1.826 35.200 1.00 65.69 454 ALA A CA 1
ATOM 3418 C C . ALA A 1 454 ? 2.076 0.991 34.649 1.00 65.69 454 ALA A C 1
ATOM 3420 O O . ALA A 1 454 ? 2.009 -0.243 34.600 1.00 65.69 454 ALA A O 1
ATOM 3421 N N . GLU A 1 455 ? 3.157 1.670 34.272 1.00 64.69 455 GLU A N 1
ATOM 3422 C CA . GLU A 1 455 ? 4.388 1.046 33.799 1.00 64.69 455 GLU A CA 1
ATOM 3423 C C . GLU A 1 455 ? 5.555 1.398 34.723 1.00 64.69 455 GLU A C 1
ATOM 3425 O O . GLU A 1 455 ? 5.723 2.532 35.176 1.00 64.69 455 GLU A O 1
ATOM 3430 N N . GLY A 1 456 ? 6.393 0.411 35.031 1.00 59.69 456 GLY A N 1
ATOM 3431 C CA . GLY A 1 456 ? 7.585 0.654 35.830 1.00 59.69 456 GLY A CA 1
ATOM 3432 C C . GLY A 1 456 ? 8.513 -0.543 35.904 1.00 59.69 456 GLY A C 1
ATOM 3433 O O . GLY A 1 456 ? 8.128 -1.692 35.677 1.00 59.69 456 GLY A O 1
ATOM 3434 N N . THR A 1 457 ? 9.773 -0.276 36.236 1.00 54.97 457 THR A N 1
ATOM 3435 C CA . THR A 1 457 ? 10.739 -1.349 36.489 1.00 54.97 457 THR A CA 1
ATOM 3436 C C . THR A 1 457 ? 10.697 -1.683 37.974 1.00 54.97 457 THR A C 1
ATOM 3438 O O . THR A 1 457 ? 11.071 -0.857 38.801 1.00 54.97 457 THR A O 1
ATOM 3441 N N . ILE A 1 458 ? 10.235 -2.883 38.330 1.00 52.59 458 ILE A N 1
ATOM 3442 C CA . ILE A 1 458 ? 10.188 -3.322 39.730 1.00 52.59 458 ILE A CA 1
ATOM 3443 C C . ILE A 1 458 ? 11.519 -4.017 40.068 1.00 52.59 458 ILE A C 1
ATOM 3445 O O . ILE A 1 458 ? 11.842 -5.028 39.439 1.00 52.59 458 ILE A O 1
ATOM 3449 N N . PRO A 1 459 ? 12.301 -3.525 41.049 1.00 48.12 459 PRO A N 1
ATOM 3450 C CA . PRO A 1 459 ? 13.430 -4.270 41.605 1.00 48.12 459 PRO A CA 1
ATOM 3451 C C . PRO A 1 459 ? 12.978 -5.663 42.077 1.00 48.12 459 PRO A C 1
ATOM 3453 O O . PRO A 1 459 ? 11.916 -5.802 42.685 1.00 48.12 459 PRO A O 1
ATOM 3456 N N . GLY A 1 460 ? 13.741 -6.719 41.771 1.00 45.59 460 GLY A N 1
ATOM 3457 C CA . GLY A 1 460 ? 13.306 -8.117 41.957 1.00 45.59 460 GLY A CA 1
ATOM 3458 C C . GLY A 1 460 ? 12.925 -8.514 43.395 1.00 45.59 460 GLY A C 1
ATOM 3459 O O . GLY A 1 460 ? 12.246 -9.515 43.606 1.00 45.59 460 GLY A O 1
ATOM 3460 N N . ASP A 1 461 ? 13.320 -7.716 44.378 1.00 48.34 461 ASP A N 1
ATOM 3461 C CA . ASP A 1 461 ? 13.034 -7.808 45.809 1.00 48.34 461 ASP A CA 1
ATOM 3462 C C . ASP A 1 461 ? 11.641 -7.276 46.221 1.00 48.34 461 ASP A C 1
ATOM 3464 O O . ASP A 1 461 ? 11.142 -7.639 47.287 1.00 48.34 461 ASP A O 1
ATOM 3468 N N . LEU A 1 462 ? 10.954 -6.509 45.364 1.00 45.88 462 LEU A N 1
ATOM 3469 C CA . LEU A 1 462 ? 9.609 -5.954 45.618 1.00 45.88 462 LEU A CA 1
ATOM 3470 C C . LEU A 1 462 ? 8.443 -6.845 45.136 1.00 45.88 462 LEU A C 1
ATOM 3472 O O . LEU A 1 462 ? 7.285 -6.593 45.480 1.00 45.88 462 LEU A O 1
ATOM 3476 N N . LEU A 1 463 ? 8.718 -7.931 44.403 1.00 46.94 463 LEU A N 1
ATOM 3477 C CA . LEU A 1 463 ? 7.692 -8.847 43.869 1.00 46.94 463 LEU A CA 1
ATOM 3478 C C . LEU A 1 463 ? 6.881 -9.583 44.958 1.00 46.94 463 LEU A C 1
ATOM 3480 O O . LEU A 1 463 ? 5.756 -10.009 44.703 1.00 46.94 463 LEU A O 1
ATOM 3484 N N . GLY A 1 464 ? 7.399 -9.693 46.188 1.00 43.97 464 GLY A N 1
ATOM 3485 C CA . GLY A 1 464 ? 6.731 -10.389 47.298 1.00 43.97 464 GLY A CA 1
ATOM 3486 C C . GLY A 1 464 ? 5.512 -9.668 47.900 1.00 43.97 464 GLY A C 1
ATOM 3487 O O . GLY A 1 464 ? 4.733 -10.302 48.608 1.00 43.97 464 GLY A O 1
ATOM 3488 N N . GLY A 1 465 ? 5.331 -8.367 47.625 1.00 47.47 465 GLY A N 1
ATOM 3489 C CA . GLY A 1 465 ? 4.229 -7.539 48.151 1.00 47.47 465 GLY A CA 1
ATOM 3490 C C . GLY A 1 465 ? 3.241 -7.019 47.097 1.00 47.47 465 GLY A C 1
ATOM 3491 O O . GLY A 1 465 ? 2.271 -6.346 47.448 1.00 47.47 465 GLY A O 1
ATOM 3492 N N . ALA A 1 466 ? 3.466 -7.336 45.817 1.00 45.25 466 ALA A N 1
ATOM 3493 C CA . ALA A 1 466 ? 2.701 -6.830 44.674 1.00 45.25 466 ALA A CA 1
ATOM 3494 C C . ALA A 1 466 ? 1.161 -6.999 44.737 1.00 45.25 466 ALA A C 1
ATOM 3496 O O . ALA A 1 466 ? 0.448 -6.073 44.350 1.00 45.25 466 ALA A O 1
ATOM 3497 N N . PRO A 1 467 ? 0.603 -8.112 45.261 1.00 47.75 467 PRO A N 1
ATOM 3498 C CA . PRO A 1 467 ? -0.843 -8.348 45.205 1.00 47.75 467 PRO A CA 1
ATOM 3499 C C . PRO A 1 467 ? -1.691 -7.382 46.046 1.00 47.75 467 PRO A C 1
ATOM 3501 O O . PRO A 1 467 ? -2.853 -7.151 45.721 1.00 47.75 467 PRO A O 1
ATOM 3504 N N . ALA A 1 468 ? -1.146 -6.834 47.139 1.00 49.56 468 ALA A N 1
ATOM 3505 C CA . ALA A 1 468 ? -1.934 -6.064 48.106 1.00 49.56 468 ALA A CA 1
ATOM 3506 C C . ALA A 1 468 ? -2.214 -4.628 47.637 1.00 49.56 468 ALA A C 1
ATOM 3508 O O . ALA A 1 468 ? -3.346 -4.162 47.723 1.00 49.56 468 ALA A O 1
ATOM 3509 N N . TRP A 1 469 ? -1.213 -3.938 47.088 1.00 53.72 469 TRP A N 1
ATOM 3510 C CA . TRP A 1 469 ? -1.390 -2.552 46.650 1.00 53.72 469 TRP A CA 1
ATOM 3511 C C . TRP A 1 469 ? -2.131 -2.444 45.309 1.00 53.72 469 TRP A C 1
ATOM 3513 O O . TRP A 1 469 ? -2.895 -1.501 45.117 1.00 53.72 469 TRP A O 1
ATOM 3523 N N . LEU A 1 470 ? -1.999 -3.434 44.415 1.00 45.62 470 LEU A N 1
ATOM 3524 C CA . LEU A 1 470 ? -2.813 -3.522 43.193 1.00 45.62 470 LEU A CA 1
ATOM 3525 C C . LEU A 1 470 ? -4.312 -3.670 43.514 1.00 45.62 470 LEU A C 1
ATOM 3527 O O . LEU A 1 470 ? -5.153 -3.072 42.842 1.00 45.62 470 LEU A O 1
ATOM 3531 N N . ALA A 1 471 ? -4.656 -4.409 44.576 1.00 48.47 471 ALA A N 1
ATOM 3532 C CA . ALA A 1 471 ? -6.035 -4.509 45.053 1.00 48.47 471 ALA A CA 1
ATOM 3533 C C . ALA A 1 471 ? -6.565 -3.160 45.577 1.00 48.47 471 ALA A C 1
ATOM 3535 O O . ALA A 1 471 ? -7.708 -2.796 45.292 1.00 48.47 471 ALA A O 1
ATOM 3536 N N . ASP A 1 472 ? -5.734 -2.388 46.283 1.00 55.62 472 ASP A N 1
ATOM 3537 C CA . ASP A 1 472 ? -6.099 -1.055 46.776 1.00 55.62 472 ASP A CA 1
ATOM 3538 C C . ASP A 1 472 ? -6.295 -0.037 45.638 1.00 55.62 472 ASP A C 1
ATOM 3540 O O . ASP A 1 472 ? -7.231 0.769 45.693 1.00 55.62 472 ASP A O 1
ATOM 3544 N N . ILE A 1 473 ? -5.487 -0.116 44.572 1.00 53.00 473 ILE A N 1
ATOM 3545 C CA . ILE A 1 473 ? -5.684 0.666 43.339 1.00 53.00 473 ILE A CA 1
ATOM 3546 C C . ILE A 1 473 ? -7.011 0.290 42.677 1.00 53.00 473 ILE A C 1
ATOM 3548 O O . ILE A 1 473 ? -7.821 1.176 42.405 1.00 53.00 473 ILE A O 1
ATOM 3552 N N . GLY A 1 474 ? -7.291 -1.006 42.501 1.00 46.66 474 GLY A N 1
ATOM 3553 C CA . GLY A 1 474 ? -8.559 -1.472 41.931 1.00 46.66 474 GLY A CA 1
ATOM 3554 C C . GLY A 1 474 ? -9.781 -0.980 42.719 1.00 46.66 474 GLY A C 1
ATOM 3555 O O . GLY A 1 474 ? -10.757 -0.499 42.142 1.00 46.66 474 GLY A O 1
ATOM 3556 N N . VAL A 1 475 ? -9.722 -1.004 44.056 1.00 52.41 475 VAL A N 1
ATOM 3557 C CA . VAL A 1 475 ? -10.793 -0.477 44.924 1.00 52.41 475 VAL A CA 1
ATOM 3558 C C . VAL A 1 475 ? -10.958 1.038 44.777 1.00 52.41 475 VAL A C 1
ATOM 3560 O O . VAL A 1 475 ? -12.086 1.546 44.806 1.00 52.41 475 VAL A O 1
ATOM 3563 N N . ALA A 1 476 ? -9.862 1.780 44.639 1.00 54.31 476 ALA A N 1
ATOM 3564 C CA . ALA A 1 476 ? -9.903 3.224 44.461 1.00 54.31 476 ALA A CA 1
ATOM 3565 C C . ALA A 1 476 ? -10.425 3.625 43.068 1.00 54.31 476 ALA A C 1
ATOM 3567 O O . ALA A 1 476 ? -11.227 4.557 42.975 1.00 54.31 476 ALA A O 1
ATOM 3568 N N . LEU A 1 477 ? -10.088 2.863 42.023 1.00 50.41 477 LEU A N 1
ATOM 3569 C CA . LEU A 1 477 ? -10.609 3.036 40.665 1.00 50.41 477 LEU A CA 1
ATOM 3570 C C . LEU A 1 477 ? -12.128 2.799 40.620 1.00 50.41 477 LEU A C 1
ATOM 3572 O O . LEU A 1 477 ? -12.878 3.628 40.111 1.00 50.41 477 LEU A O 1
ATOM 3576 N N . VAL A 1 478 ? -12.622 1.738 41.272 1.00 48.78 478 VAL A N 1
ATOM 3577 C CA . VAL A 1 478 ? -14.069 1.466 41.397 1.00 48.78 478 VAL A CA 1
ATOM 3578 C C . VAL A 1 478 ? -14.804 2.611 42.105 1.00 48.78 478 VAL A C 1
ATOM 3580 O O . VAL A 1 478 ? -15.933 2.952 41.742 1.00 48.78 478 VAL A O 1
ATOM 3583 N N . LYS A 1 479 ? -14.187 3.231 43.119 1.00 57.62 479 LYS A N 1
ATOM 3584 C CA . LYS A 1 479 ? -14.758 4.410 43.794 1.00 57.62 479 LYS A CA 1
ATOM 3585 C C . LYS A 1 479 ? -14.760 5.639 42.886 1.00 57.62 479 LYS A C 1
ATOM 3587 O O . LYS A 1 479 ? -15.745 6.374 42.905 1.00 57.62 479 LYS A O 1
ATOM 3592 N N . PHE A 1 480 ? -13.711 5.827 42.088 1.00 53.66 480 PHE A N 1
ATOM 3593 C CA . PHE A 1 480 ? -13.636 6.883 41.082 1.00 53.66 480 PHE A CA 1
ATOM 3594 C C . PHE A 1 480 ? -14.743 6.751 40.034 1.00 53.66 480 PHE A C 1
ATOM 3596 O O . PHE A 1 480 ? -15.543 7.673 39.898 1.00 53.66 480 PHE A O 1
ATOM 3603 N N . VAL A 1 481 ? -14.887 5.577 39.413 1.00 49.00 481 VAL A N 1
ATOM 3604 C CA . VAL A 1 481 ? -15.928 5.290 38.407 1.00 49.00 481 VAL A CA 1
ATOM 3605 C C . VAL A 1 481 ? -17.344 5.485 38.972 1.00 49.00 481 VAL A C 1
ATOM 3607 O O . VAL A 1 481 ? -18.229 6.044 38.320 1.00 49.00 481 VAL A O 1
ATOM 3610 N N . ARG A 1 482 ? -17.589 5.078 40.226 1.00 54.44 482 ARG A N 1
ATOM 3611 C CA . ARG A 1 482 ? -18.884 5.324 40.891 1.00 54.44 482 ARG A CA 1
ATOM 3612 C C . ARG A 1 482 ? -19.147 6.809 41.150 1.00 54.44 482 ARG A C 1
ATOM 3614 O O . ARG A 1 482 ? -20.300 7.231 41.091 1.00 54.44 482 ARG A O 1
ATOM 3621 N N . ALA A 1 483 ? -18.115 7.596 41.440 1.00 53.56 483 ALA A N 1
ATOM 3622 C CA . ALA A 1 483 ? -18.249 9.027 41.691 1.00 53.56 483 ALA A CA 1
ATOM 3623 C C . ALA A 1 483 ? -18.467 9.833 40.401 1.00 53.56 483 ALA A C 1
ATOM 3625 O O . ALA A 1 483 ? -19.280 10.756 40.401 1.00 53.56 483 ALA A O 1
ATOM 3626 N N . THR A 1 484 ? -17.825 9.459 39.289 1.00 48.84 484 THR A N 1
ATOM 3627 C CA . THR A 1 484 ? -18.130 10.014 37.959 1.00 48.84 484 THR A CA 1
ATOM 3628 C C . THR A 1 484 ? -19.550 9.667 37.518 1.00 48.84 484 THR A C 1
ATOM 3630 O O . THR A 1 484 ? -20.256 10.544 37.022 1.00 48.84 484 THR A O 1
ATOM 3633 N N . LYS A 1 485 ? -20.032 8.445 37.798 1.00 46.81 485 LYS A N 1
ATOM 3634 C CA . LYS A 1 485 ? -21.438 8.060 37.573 1.00 46.81 485 LYS A CA 1
ATOM 3635 C C . LYS A 1 485 ? -22.427 8.961 38.331 1.00 46.81 485 LYS A C 1
ATOM 3637 O O . LYS A 1 485 ? -23.399 9.418 37.743 1.00 46.81 485 LYS A O 1
ATOM 3642 N N . ALA A 1 486 ? -22.163 9.262 39.604 1.00 47.53 486 ALA A N 1
ATOM 3643 C CA . ALA A 1 486 ? -23.018 10.140 40.415 1.00 47.53 486 ALA A CA 1
ATOM 3644 C C . ALA A 1 486 ? -22.953 11.629 39.997 1.00 47.53 486 ALA A C 1
ATOM 3646 O O . ALA A 1 486 ? -23.887 12.394 40.236 1.00 47.53 486 ALA A O 1
ATOM 3647 N N . SER A 1 487 ? -21.852 12.040 39.363 1.00 45.88 487 SER A N 1
ATOM 3648 C CA . SER A 1 487 ? -21.619 13.406 38.878 1.00 45.88 487 SER A CA 1
ATOM 3649 C C . SER A 1 487 ? -22.237 13.685 37.504 1.00 45.88 487 SER A C 1
ATOM 3651 O O . SER A 1 487 ? -22.634 14.814 37.246 1.00 45.88 487 SER A O 1
ATOM 3653 N N . GLN A 1 488 ? -22.397 12.687 36.632 1.00 43.66 488 GLN A N 1
ATOM 3654 C CA . GLN A 1 488 ? -23.176 12.880 35.399 1.00 43.66 488 GLN A CA 1
ATOM 3655 C C . GLN A 1 488 ? -24.675 13.081 35.672 1.00 43.66 488 GLN A C 1
ATOM 3657 O O . GLN A 1 488 ? -25.366 13.702 34.871 1.00 43.66 488 GLN A O 1
ATOM 3662 N N . GLU A 1 489 ? -25.173 12.586 36.806 1.00 44.31 489 GLU A N 1
ATOM 3663 C CA . GLU A 1 489 ? -26.561 12.777 37.247 1.00 44.31 489 GLU A CA 1
ATOM 3664 C C . GLU A 1 489 ? -26.753 14.048 38.100 1.00 44.31 489 GLU A C 1
ATOM 3666 O O . GLU A 1 489 ? -27.885 14.454 38.359 1.00 44.31 489 GLU A O 1
ATOM 3671 N N . SER A 1 490 ? -25.669 14.705 38.529 1.00 38.28 490 SER A N 1
ATOM 3672 C CA . SER A 1 490 ? -25.723 15.938 39.320 1.00 38.28 490 SER A CA 1
ATOM 3673 C C . SER A 1 490 ? -24.517 16.831 39.021 1.00 38.28 490 SER A C 1
ATOM 3675 O O . SER A 1 490 ? -23.400 16.426 39.326 1.00 38.28 490 SER A O 1
ATOM 3677 N N . ASP A 1 491 ? -24.737 18.034 38.465 1.00 35.25 491 ASP A N 1
ATOM 3678 C CA . ASP A 1 491 ? -23.738 19.081 38.136 1.00 35.25 491 ASP A CA 1
ATOM 3679 C C . ASP A 1 491 ? -22.793 19.423 39.315 1.00 35.25 491 ASP A C 1
ATOM 3681 O O . ASP A 1 491 ? -22.887 20.471 39.957 1.00 35.25 491 ASP A O 1
ATOM 3685 N N . SER A 1 492 ? -21.885 18.520 39.671 1.00 41.81 492 SER A N 1
ATOM 3686 C CA . SER A 1 492 ? -21.092 18.596 40.892 1.00 41.81 492 SER A CA 1
ATOM 3687 C C . SER A 1 492 ? -19.697 18.007 40.702 1.00 41.81 492 SER A C 1
ATOM 3689 O O . SER A 1 492 ? -19.473 17.086 39.917 1.00 41.81 492 SER A O 1
ATOM 3691 N N . LEU A 1 493 ? -18.747 18.545 41.474 1.00 34.75 493 LEU A N 1
ATOM 3692 C CA . LEU A 1 493 ? -17.304 18.254 41.478 1.00 34.75 493 LEU A CA 1
ATOM 3693 C C . LEU A 1 493 ? -16.930 16.834 41.976 1.00 34.75 493 LEU A C 1
ATOM 3695 O O . LEU A 1 493 ? -15.793 16.598 42.388 1.00 34.75 493 LEU A O 1
ATOM 3699 N N . GLY A 1 494 ? -17.861 15.876 41.944 1.00 43.19 494 GLY A N 1
ATOM 3700 C CA . GLY A 1 494 ? -17.656 14.480 42.352 1.00 43.19 494 GLY A CA 1
ATOM 3701 C C . GLY A 1 494 ? -16.416 13.780 41.761 1.00 43.19 494 GLY A C 1
ATOM 3702 O O . GLY A 1 494 ? -15.733 13.079 42.513 1.00 43.19 494 GLY A O 1
ATOM 3703 N N . PRO A 1 495 ? -16.040 14.001 40.483 1.00 42.47 495 PRO A N 1
ATOM 3704 C CA . PRO A 1 495 ? -14.861 13.379 39.878 1.00 42.47 495 PRO A CA 1
ATOM 3705 C C . PRO A 1 495 ? -13.549 13.858 40.514 1.00 42.47 495 PRO A C 1
ATOM 3707 O O . PRO A 1 495 ? -12.631 13.068 40.714 1.00 42.47 495 PRO A O 1
ATOM 3710 N N . VAL A 1 496 ? -13.476 15.130 40.919 1.00 34.38 496 VAL A N 1
ATOM 3711 C CA . VAL A 1 496 ? -12.268 15.749 41.497 1.00 34.38 496 VAL A CA 1
ATOM 3712 C C . VAL A 1 496 ? -11.963 15.184 42.891 1.00 34.38 496 VAL A C 1
ATOM 3714 O O . VAL A 1 496 ? -10.814 14.904 43.225 1.00 34.38 496 VAL A O 1
ATOM 3717 N N . ILE A 1 497 ? -12.998 14.954 43.706 1.00 41.53 497 ILE A N 1
ATOM 3718 C CA . ILE A 1 497 ? -12.858 14.381 45.059 1.00 41.53 497 ILE A CA 1
ATOM 3719 C C . ILE A 1 497 ? -12.446 12.904 44.989 1.00 41.53 497 ILE A C 1
ATOM 3721 O O . ILE A 1 497 ? -11.641 12.423 45.795 1.00 41.53 497 ILE A O 1
ATOM 3725 N N . ALA A 1 498 ? -12.978 12.172 44.012 1.00 49.81 498 ALA A N 1
ATOM 3726 C CA . ALA A 1 498 ? -12.640 10.771 43.832 1.00 49.81 498 ALA A CA 1
ATOM 3727 C C . ALA A 1 498 ? -11.233 10.583 43.242 1.00 49.81 498 ALA A C 1
ATOM 3729 O O . ALA A 1 498 ? -10.532 9.653 43.643 1.00 49.81 498 ALA A O 1
ATOM 3730 N N . PHE A 1 499 ? -10.777 11.513 42.395 1.00 40.84 499 PHE A N 1
ATOM 3731 C CA . PHE A 1 499 ? -9.401 11.557 41.899 1.00 40.84 499 PHE A CA 1
ATOM 3732 C C . PHE A 1 499 ? -8.391 11.696 43.047 1.00 40.84 499 PHE A C 1
ATOM 3734 O O . PHE A 1 499 ? -7.442 10.925 43.128 1.00 40.84 499 PHE A O 1
ATOM 3741 N N . GLY A 1 500 ? -8.653 12.571 44.028 1.00 45.53 500 GLY A N 1
ATOM 3742 C CA . GLY A 1 500 ? -7.805 12.692 45.225 1.00 45.53 500 GLY A CA 1
ATOM 3743 C C . GLY A 1 500 ? -7.740 11.417 46.086 1.00 45.53 500 GLY A C 1
ATOM 3744 O O . GLY A 1 500 ? -6.752 11.175 46.782 1.00 45.53 500 GLY A O 1
ATOM 3745 N N . SER A 1 501 ? -8.767 10.562 46.024 1.00 50.84 501 SER A N 1
ATOM 3746 C CA . SER A 1 501 ? -8.793 9.268 46.723 1.00 50.84 501 SER A CA 1
ATOM 3747 C C . SER A 1 501 ? -7.965 8.203 45.994 1.00 50.84 501 SER A C 1
ATOM 3749 O O . SER A 1 501 ? -7.249 7.445 46.648 1.00 50.84 501 SER A O 1
ATOM 3751 N N . LEU A 1 502 ? -8.028 8.187 44.656 1.00 47.06 502 LEU A N 1
ATOM 3752 C CA . LEU A 1 502 ? -7.173 7.372 43.787 1.00 47.06 502 LEU A CA 1
ATOM 3753 C C . LEU A 1 502 ? -5.703 7.755 43.967 1.00 47.06 502 LEU A C 1
ATOM 3755 O O . LEU A 1 502 ? -4.867 6.907 44.260 1.00 47.06 502 LEU A O 1
ATOM 3759 N N . GLN A 1 503 ? -5.425 9.057 43.926 1.00 46.75 503 GLN A N 1
ATOM 3760 C CA . GLN A 1 503 ? -4.113 9.637 44.169 1.00 46.75 503 GLN A CA 1
ATOM 3761 C C . GLN A 1 503 ? -3.512 9.108 45.484 1.00 46.75 503 GLN A C 1
ATOM 3763 O O . GLN A 1 503 ? -2.412 8.560 45.514 1.00 46.75 503 GLN A O 1
ATOM 3768 N N . LYS A 1 504 ? -4.271 9.173 46.582 1.00 51.50 504 LYS A N 1
ATOM 3769 C CA . LYS A 1 504 ? -3.808 8.740 47.907 1.00 51.50 504 LYS A CA 1
ATOM 3770 C C . LYS A 1 504 ? -3.536 7.232 48.013 1.00 51.50 504 LYS A C 1
ATOM 3772 O O . LYS A 1 504 ? -2.634 6.846 48.754 1.00 51.50 504 LYS A O 1
ATOM 3777 N N . ALA A 1 505 ? -4.289 6.401 47.292 1.00 52.09 505 ALA A N 1
ATOM 3778 C CA . ALA A 1 505 ? -4.059 4.956 47.233 1.00 52.09 505 ALA A CA 1
ATOM 3779 C C . ALA A 1 505 ? -2.766 4.606 46.471 1.00 52.09 505 ALA A C 1
ATOM 3781 O O . ALA A 1 505 ? -2.085 3.654 46.839 1.00 52.09 505 ALA A O 1
ATOM 3782 N N . MET A 1 506 ? -2.391 5.415 45.473 1.00 46.12 506 MET A N 1
ATOM 3783 C CA . MET A 1 506 ? -1.178 5.219 44.669 1.00 46.12 506 MET A CA 1
ATOM 3784 C C . MET A 1 506 ? 0.097 5.721 45.367 1.00 46.12 506 MET A C 1
ATOM 3786 O O . MET A 1 506 ? 1.115 5.035 45.362 1.00 46.12 506 MET A O 1
ATOM 3790 N N . TYR A 1 507 ? 0.060 6.887 46.022 1.00 47.16 507 TYR A N 1
ATOM 3791 C CA . TYR A 1 507 ? 1.268 7.469 46.633 1.00 47.16 507 TYR A CA 1
ATOM 3792 C C . TYR A 1 507 ? 1.778 6.721 47.875 1.00 47.16 507 TYR A C 1
ATOM 3794 O O . TYR A 1 507 ? 2.977 6.748 48.148 1.00 47.16 507 TYR A O 1
ATOM 3802 N N . GLY A 1 508 ? 0.902 6.063 48.641 1.00 53.06 508 GLY A N 1
ATOM 3803 C CA . GLY A 1 508 ? 1.284 5.400 49.897 1.00 53.06 508 GLY A CA 1
ATOM 3804 C C . GLY A 1 508 ? 2.317 4.270 49.723 1.00 53.06 508 GLY A C 1
ATOM 3805 O O . GLY A 1 508 ? 3.331 4.280 50.421 1.00 53.06 508 GLY A O 1
ATOM 3806 N N . PRO A 1 509 ? 2.099 3.315 48.801 1.00 48.75 509 PRO A N 1
ATOM 3807 C CA . PRO A 1 509 ? 3.014 2.190 48.579 1.00 48.75 509 PRO A CA 1
ATOM 3808 C C . PRO A 1 509 ? 4.264 2.547 47.754 1.00 48.75 509 PRO A C 1
ATOM 3810 O O . PRO A 1 509 ? 5.351 2.050 48.047 1.00 48.75 509 PRO A O 1
ATOM 3813 N N . ILE A 1 510 ? 4.135 3.428 46.752 1.00 43.66 510 ILE A N 1
ATOM 3814 C CA . ILE A 1 510 ? 5.214 3.758 45.798 1.00 43.66 510 ILE A CA 1
ATOM 3815 C C . ILE A 1 510 ? 6.352 4.534 46.483 1.00 43.66 510 ILE A C 1
ATOM 3817 O O . ILE A 1 510 ? 7.526 4.207 46.304 1.00 43.66 510 ILE A O 1
ATOM 3821 N N . ILE A 1 511 ? 6.020 5.503 47.346 1.00 42.19 511 ILE A N 1
ATOM 3822 C CA . ILE A 1 511 ? 7.015 6.269 48.120 1.00 42.19 511 ILE A CA 1
ATOM 3823 C C . ILE A 1 511 ? 7.758 5.366 49.120 1.00 42.19 511 ILE A C 1
ATOM 3825 O O . ILE A 1 511 ? 8.947 5.563 49.366 1.00 42.19 511 ILE A O 1
ATOM 3829 N N . ALA A 1 512 ? 7.087 4.353 49.676 1.00 45.72 512 ALA A N 1
ATOM 3830 C CA . ALA A 1 512 ? 7.699 3.427 50.627 1.00 45.72 512 ALA A CA 1
ATOM 3831 C C . ALA A 1 512 ? 8.723 2.481 49.968 1.00 45.72 512 ALA A C 1
ATOM 3833 O O . ALA A 1 512 ? 9.711 2.125 50.606 1.00 45.72 512 ALA A O 1
ATOM 3834 N N . GLY A 1 513 ? 8.517 2.105 48.699 1.00 43.28 513 GLY A N 1
ATOM 3835 C CA . GLY A 1 513 ? 9.445 1.259 47.939 1.00 43.28 513 GLY A CA 1
ATOM 3836 C C . GLY A 1 513 ? 10.642 2.019 47.356 1.00 43.28 513 GLY A C 1
ATOM 3837 O O . GLY A 1 513 ? 11.777 1.552 47.462 1.00 43.28 513 GLY A O 1
ATOM 3838 N N . ALA A 1 514 ? 10.415 3.216 46.800 1.00 38.62 514 ALA A N 1
ATOM 3839 C CA . ALA A 1 514 ? 11.440 4.006 46.103 1.00 38.62 514 ALA A CA 1
ATOM 3840 C C . ALA A 1 514 ? 12.596 4.492 47.003 1.00 38.62 514 ALA A C 1
ATOM 3842 O O . ALA A 1 514 ? 13.681 4.789 46.512 1.00 38.62 514 ALA A O 1
ATOM 3843 N N . LEU A 1 515 ? 12.398 4.537 48.323 1.00 40.84 515 LEU A N 1
ATOM 3844 C CA . LEU A 1 515 ? 13.410 4.975 49.292 1.00 40.84 515 LEU A CA 1
ATOM 3845 C C . LEU A 1 515 ? 14.395 3.869 49.729 1.00 40.84 515 LEU A C 1
ATOM 3847 O O . LEU A 1 515 ? 15.190 4.113 50.635 1.00 40.84 515 LEU A O 1
ATOM 3851 N N . SER A 1 516 ? 14.350 2.661 49.143 1.00 42.34 516 SER A N 1
ATOM 3852 C CA . SER A 1 516 ? 15.001 1.478 49.742 1.00 42.34 516 SER A CA 1
ATOM 3853 C C . SER A 1 516 ? 16.045 0.702 48.916 1.00 42.34 516 SER A C 1
ATOM 3855 O O . SER A 1 516 ? 16.624 -0.226 49.476 1.00 42.34 516 SER A O 1
ATOM 3857 N N . GLY A 1 517 ? 16.376 1.058 47.664 1.00 37.16 517 GLY A N 1
ATOM 3858 C CA . GLY A 1 517 ? 17.279 0.218 46.851 1.00 37.16 517 GLY A CA 1
ATOM 3859 C C . GLY A 1 517 ? 18.270 0.946 45.935 1.00 37.16 517 GLY A C 1
ATOM 3860 O O . GLY A 1 517 ? 17.866 1.592 44.975 1.00 37.16 517 GLY A O 1
ATOM 3861 N N . GLU A 1 518 ? 19.573 0.741 46.172 1.00 37.56 518 GLU A N 1
ATOM 3862 C CA . GLU A 1 518 ? 20.660 0.928 45.196 1.00 37.56 518 GLU A CA 1
ATOM 3863 C C . GLU A 1 518 ? 21.246 -0.453 44.840 1.00 37.56 518 GLU A C 1
ATOM 3865 O O . GLU A 1 518 ? 21.759 -1.162 45.707 1.00 37.56 518 GLU A O 1
ATOM 3870 N N . GLY A 1 519 ? 21.184 -0.853 43.566 1.00 34.69 519 GLY A N 1
ATOM 3871 C CA . GLY A 1 519 ? 21.757 -2.109 43.066 1.00 34.69 519 GLY A CA 1
ATOM 3872 C C . GLY A 1 519 ? 22.033 -2.064 41.553 1.00 34.69 519 GLY A C 1
ATOM 3873 O O . GLY A 1 519 ? 21.419 -1.261 40.850 1.00 34.69 519 GLY A O 1
ATOM 3874 N N . PRO A 1 520 ? 22.980 -2.868 41.024 1.00 32.00 520 PRO A N 1
ATOM 3875 C CA . PRO A 1 520 ? 23.533 -2.673 39.685 1.00 32.00 520 PRO A CA 1
ATOM 3876 C C . PRO A 1 520 ? 22.626 -3.213 38.566 1.00 32.00 520 PRO A C 1
ATOM 3878 O O . PRO A 1 520 ? 22.038 -4.286 38.686 1.00 32.00 520 PRO A O 1
ATOM 3881 N N . GLN A 1 521 ? 22.564 -2.476 37.450 1.00 36.09 521 GLN A N 1
ATOM 3882 C CA . GLN A 1 521 ? 21.747 -2.785 36.272 1.00 36.09 521 GLN A CA 1
ATOM 3883 C C . GLN A 1 521 ? 22.356 -3.890 35.394 1.00 36.09 521 GLN A C 1
ATOM 3885 O O . GLN A 1 521 ? 23.408 -3.699 34.784 1.00 36.09 521 GLN A O 1
ATOM 3890 N N . VAL A 1 522 ? 21.642 -5.011 35.248 1.00 30.64 522 VAL A N 1
ATOM 3891 C CA . VAL A 1 522 ? 21.793 -5.947 34.122 1.00 30.64 522 VAL A CA 1
ATOM 3892 C C . VAL A 1 522 ? 20.392 -6.391 33.688 1.00 30.64 522 VAL A C 1
ATOM 3894 O O . VAL A 1 522 ? 19.721 -7.083 34.441 1.00 30.64 522 VAL A O 1
ATOM 3897 N N . GLY A 1 523 ? 19.966 -5.975 32.486 1.00 37.47 523 GLY A N 1
ATOM 3898 C CA . GLY A 1 523 ? 18.723 -6.388 31.813 1.00 37.47 523 GLY A CA 1
ATOM 3899 C C . GLY A 1 523 ? 17.433 -6.096 32.588 1.00 37.47 523 GLY A C 1
ATOM 3900 O O . GLY A 1 523 ? 16.946 -6.958 33.312 1.00 37.47 523 GLY A O 1
ATOM 3901 N N . SER A 1 524 ? 16.842 -4.911 32.418 1.00 43.38 524 SER A N 1
ATOM 3902 C CA . SER A 1 524 ? 15.523 -4.624 32.990 1.00 43.38 524 SER A CA 1
ATOM 3903 C C . SER A 1 524 ? 14.427 -5.377 32.226 1.00 43.38 524 SER A C 1
ATOM 3905 O O . SER A 1 524 ? 14.279 -5.242 31.013 1.00 43.38 524 SER A O 1
ATOM 3907 N N . VAL A 1 525 ? 13.655 -6.185 32.950 1.00 45.41 525 VAL A N 1
ATOM 3908 C CA . VAL A 1 525 ? 12.371 -6.719 32.489 1.00 45.41 525 VAL A CA 1
ATOM 3909 C C . VAL A 1 525 ? 11.294 -5.740 32.949 1.00 45.41 525 VAL A C 1
ATOM 3911 O O . VAL A 1 525 ? 11.148 -5.522 34.150 1.00 45.41 525 VAL A O 1
ATOM 3914 N N . GLY A 1 526 ? 10.587 -5.116 32.005 1.00 57.00 526 GLY A N 1
ATOM 3915 C CA . GLY A 1 526 ? 9.451 -4.243 32.302 1.00 57.00 526 GLY A CA 1
ATOM 3916 C C . GLY A 1 526 ? 8.168 -5.059 32.437 1.00 57.00 526 GLY A C 1
ATOM 3917 O O . GLY A 1 526 ? 7.842 -5.841 31.541 1.00 57.00 526 GLY A O 1
ATOM 3918 N N . LEU A 1 527 ? 7.452 -4.874 33.546 1.00 50.41 527 LEU A N 1
ATOM 3919 C CA . LEU A 1 527 ? 6.083 -5.357 33.729 1.00 50.41 527 LEU A CA 1
ATOM 3920 C C . LEU A 1 527 ? 5.149 -4.148 33.650 1.00 50.41 527 LEU A C 1
ATOM 3922 O O . LEU A 1 527 ? 5.347 -3.177 34.377 1.00 50.41 527 LEU A O 1
ATOM 3926 N N . GLY A 1 528 ? 4.151 -4.219 32.772 1.00 61.12 528 GLY A N 1
ATOM 3927 C CA . GLY A 1 528 ? 3.069 -3.240 32.681 1.00 61.12 528 GLY A CA 1
ATOM 3928 C C . GLY A 1 528 ? 1.770 -3.838 33.209 1.00 61.12 528 GLY A C 1
ATOM 3929 O O . GLY A 1 528 ? 1.500 -5.022 32.982 1.00 61.12 528 GLY A O 1
ATOM 3930 N N . VAL A 1 529 ? 0.975 -3.039 33.917 1.00 60.66 529 VAL A N 1
ATOM 3931 C CA . VAL A 1 529 ? -0.415 -3.376 34.242 1.00 60.66 529 VAL A CA 1
ATOM 3932 C C . VAL A 1 529 ? -1.303 -2.311 33.616 1.00 60.66 529 VAL A C 1
ATOM 3934 O O . VAL A 1 529 ? -1.195 -1.141 33.979 1.00 60.66 529 VAL A O 1
ATOM 3937 N N . SER A 1 530 ? -2.179 -2.727 32.706 1.00 62.94 530 SER A N 1
ATOM 3938 C CA . SER A 1 530 ? -3.192 -1.865 32.097 1.00 62.94 530 SER A CA 1
ATOM 3939 C C . SER A 1 530 ? -4.573 -2.270 32.595 1.00 62.94 530 SER A C 1
ATOM 3941 O O . SER A 1 530 ? -4.901 -3.456 32.693 1.00 62.94 530 SER A O 1
ATOM 3943 N N . MET A 1 531 ? -5.388 -1.288 32.955 1.00 66.38 531 MET A N 1
ATOM 3944 C CA . MET A 1 531 ? -6.774 -1.477 33.359 1.00 66.38 531 MET A CA 1
ATOM 3945 C C . MET A 1 531 ? -7.653 -0.589 32.489 1.00 66.38 531 MET A C 1
ATOM 3947 O O . MET A 1 531 ? -7.429 0.618 32.426 1.00 66.38 531 MET A O 1
ATOM 3951 N N . SER A 1 532 ? -8.683 -1.154 31.869 1.00 68.56 532 SER A N 1
ATOM 3952 C CA . SER A 1 532 ? -9.672 -0.374 31.123 1.00 68.56 532 SER A CA 1
ATOM 3953 C C . SER A 1 532 ? -11.080 -0.639 31.636 1.00 68.56 532 SER A C 1
ATOM 3955 O O . SER A 1 532 ? -11.390 -1.714 32.156 1.00 68.56 532 SER A O 1
ATOM 3957 N N . ALA A 1 533 ? -11.940 0.366 31.531 1.00 64.38 533 ALA A N 1
ATOM 3958 C CA . ALA A 1 533 ? -13.369 0.238 31.752 1.00 64.38 533 ALA A CA 1
ATOM 3959 C C . ALA A 1 533 ? -14.108 1.004 30.658 1.00 64.38 533 ALA A C 1
ATOM 3961 O O . ALA A 1 533 ? -13.838 2.183 30.429 1.00 64.38 533 ALA A O 1
ATOM 3962 N N . GLU A 1 534 ? -15.066 0.341 30.027 1.00 68.56 534 GLU A N 1
ATOM 3963 C CA . GLU A 1 534 ? -15.853 0.891 28.931 1.00 68.56 534 GLU A CA 1
ATOM 3964 C C . GLU A 1 534 ? -17.340 0.810 29.275 1.00 68.56 534 GLU A C 1
ATOM 3966 O O . GLU A 1 534 ? -17.791 -0.077 30.012 1.00 68.56 534 GLU A O 1
ATOM 3971 N N . ARG A 1 535 ? -18.108 1.781 28.777 1.00 68.38 535 ARG A N 1
ATOM 3972 C CA . ARG A 1 535 ? -19.563 1.781 28.886 1.00 68.38 535 ARG A CA 1
ATOM 3973 C C . ARG A 1 535 ? -20.209 1.937 27.514 1.00 68.38 535 ARG A C 1
ATOM 3975 O O . ARG A 1 535 ? -20.234 3.048 26.988 1.00 68.38 535 ARG A O 1
ATOM 3982 N N . GLU A 1 536 ? -20.821 0.863 27.031 1.00 68.31 536 GLU A N 1
ATOM 3983 C CA . GLU A 1 536 ? -21.584 0.802 25.778 1.00 68.31 536 GLU A CA 1
ATOM 3984 C C . GLU A 1 536 ? -23.053 0.476 26.104 1.00 68.31 536 GLU A C 1
ATOM 3986 O O . GLU A 1 536 ? -23.340 -0.353 26.971 1.00 68.31 536 GLU A O 1
ATOM 3991 N N . ASP A 1 537 ? -24.003 1.205 25.508 1.00 75.88 537 ASP A N 1
ATOM 3992 C CA . ASP A 1 537 ? -25.458 1.019 25.698 1.00 75.88 537 ASP A CA 1
ATOM 3993 C C . ASP A 1 537 ? -25.948 0.930 27.163 1.00 75.88 537 ASP A C 1
ATOM 3995 O O . ASP A 1 537 ? -27.012 0.400 27.487 1.00 75.88 537 ASP A O 1
ATOM 3999 N N . GLY A 1 538 ? -25.192 1.531 28.085 1.00 72.12 538 GLY A N 1
ATOM 4000 C CA . GLY A 1 538 ? -25.518 1.584 29.507 1.00 72.12 538 GLY A CA 1
ATOM 4001 C C . GLY A 1 538 ? -24.946 0.440 30.347 1.00 72.12 538 GLY A C 1
ATOM 4002 O O . GLY A 1 538 ? -24.981 0.563 31.578 1.00 72.12 538 GLY A O 1
ATOM 4003 N N . GLU A 1 539 ? -24.371 -0.587 29.726 1.00 64.81 539 GLU A N 1
ATOM 4004 C CA . GLU A 1 539 ? -23.659 -1.678 30.393 1.00 64.81 539 GLU A CA 1
ATOM 4005 C C . GLU A 1 539 ? -22.174 -1.344 30.551 1.00 64.81 539 GLU A C 1
ATOM 4007 O O . GLU A 1 539 ? -21.607 -0.607 29.755 1.00 64.81 539 GLU A O 1
ATOM 4012 N N . TRP A 1 540 ? -21.558 -1.829 31.632 1.00 68.88 540 TRP A N 1
ATOM 4013 C CA . TRP A 1 540 ? -20.131 -1.630 31.889 1.00 68.88 540 TRP A CA 1
ATOM 4014 C C . TRP A 1 540 ? -19.375 -2.920 31.612 1.00 68.88 540 TRP A C 1
ATOM 4016 O O . TRP A 1 540 ? -19.717 -3.962 32.183 1.00 68.88 540 TRP A O 1
ATOM 4026 N N . SER A 1 541 ? -18.310 -2.812 30.833 1.00 63.19 541 SER A N 1
ATOM 4027 C CA . SER A 1 541 ? -17.263 -3.816 30.711 1.00 63.19 541 SER A CA 1
ATOM 4028 C C . SER A 1 541 ? -15.960 -3.277 31.308 1.00 63.19 541 SER A C 1
ATOM 4030 O O . SER A 1 541 ? -15.803 -2.077 31.548 1.00 63.19 541 SER A O 1
ATOM 4032 N N . GLY A 1 542 ? -15.024 -4.164 31.626 1.00 65.56 542 GLY A N 1
ATOM 4033 C CA . GLY A 1 542 ? -13.683 -3.743 32.016 1.00 65.56 542 GLY A CA 1
ATOM 4034 C C . GLY A 1 542 ? -12.669 -4.859 31.892 1.00 65.56 542 GLY A C 1
ATOM 4035 O O . GLY A 1 542 ? -13.032 -6.033 31.920 1.00 65.56 542 GLY A O 1
ATOM 4036 N N . SER A 1 543 ? -11.399 -4.501 31.761 1.00 68.31 543 SER A N 1
ATOM 4037 C CA . SER A 1 543 ? -10.309 -5.461 31.680 1.00 68.31 543 SER A CA 1
ATOM 4038 C C . SER A 1 543 ? -9.152 -5.083 32.604 1.00 68.31 543 SER A C 1
ATOM 4040 O O . SER A 1 543 ? -8.937 -3.912 32.915 1.00 68.31 543 SER A O 1
ATOM 4042 N N . ILE A 1 544 ? -8.439 -6.095 33.097 1.00 65.81 544 ILE A N 1
ATOM 4043 C CA . ILE A 1 544 ? -7.149 -5.951 33.778 1.00 65.81 544 ILE A CA 1
ATOM 4044 C C . ILE A 1 544 ? -6.173 -6.847 33.044 1.00 65.81 544 ILE A C 1
ATOM 4046 O O . ILE A 1 544 ? -6.361 -8.064 33.029 1.00 65.81 544 ILE A O 1
ATOM 4050 N N . GLU A 1 545 ? -5.123 -6.266 32.489 1.00 71.44 545 GLU A N 1
ATOM 4051 C CA . GLU A 1 545 ? -4.143 -6.968 31.681 1.00 71.44 545 GLU A CA 1
ATOM 4052 C C . GLU A 1 545 ? -2.732 -6.761 32.236 1.00 71.44 545 GLU A C 1
ATOM 4054 O O . GLU A 1 545 ? -2.354 -5.665 32.650 1.00 71.44 545 GLU A O 1
ATOM 4059 N N . ILE A 1 546 ? -1.947 -7.840 32.261 1.00 69.69 546 ILE A N 1
ATOM 4060 C CA . ILE A 1 546 ? -0.535 -7.807 32.652 1.00 69.69 546 ILE A CA 1
ATOM 4061 C C . ILE A 1 546 ? 0.308 -8.062 31.404 1.00 69.69 546 ILE A C 1
ATOM 4063 O O . ILE A 1 546 ? 0.151 -9.097 30.750 1.00 69.69 546 ILE A O 1
ATOM 4067 N N . LYS A 1 547 ? 1.225 -7.144 31.095 1.00 72.00 547 LYS A N 1
ATOM 4068 C CA . LYS A 1 547 ? 2.051 -7.160 29.882 1.00 72.00 547 LYS A CA 1
ATOM 4069 C C . LYS A 1 547 ? 3.531 -7.284 30.214 1.00 72.00 547 LYS A C 1
ATOM 4071 O O . LYS A 1 547 ? 4.033 -6.691 31.169 1.00 72.00 547 LYS A O 1
ATOM 4076 N N . HIS A 1 548 ? 4.245 -8.033 29.382 1.00 71.56 548 HIS A N 1
ATOM 4077 C CA . HIS A 1 548 ? 5.707 -8.039 29.346 1.00 71.56 548 HIS A CA 1
ATOM 4078 C C . HIS A 1 548 ? 6.188 -7.105 28.238 1.00 71.56 548 HIS A C 1
ATOM 4080 O O . HIS A 1 548 ? 5.835 -7.337 27.084 1.00 71.56 548 HIS A O 1
ATOM 4086 N N . VAL A 1 549 ? 7.000 -6.092 28.559 1.00 69.12 549 VAL A N 1
ATOM 4087 C CA . VAL A 1 549 ? 7.424 -5.058 27.595 1.00 69.12 549 VAL A CA 1
ATOM 4088 C C . VAL A 1 549 ? 8.906 -5.202 27.227 1.00 69.12 549 VAL A C 1
ATOM 4090 O O . VAL A 1 549 ? 9.778 -5.300 28.092 1.00 69.12 549 VAL A O 1
ATOM 4093 N N . GLN A 1 550 ? 9.210 -5.185 25.926 1.00 70.69 550 GLN A N 1
ATOM 4094 C CA . GLN A 1 550 ? 10.563 -5.166 25.363 1.00 70.69 550 GLN A CA 1
ATOM 4095 C C . GLN A 1 550 ? 10.723 -3.991 24.394 1.00 70.69 550 GLN A C 1
ATOM 4097 O O . GLN A 1 550 ? 9.954 -3.864 23.447 1.00 70.69 550 GLN A O 1
ATOM 4102 N N . LYS A 1 551 ? 11.753 -3.157 24.585 1.00 63.38 551 LYS A N 1
ATOM 4103 C CA . LYS A 1 551 ? 12.094 -2.055 23.667 1.00 63.38 551 LYS A CA 1
ATOM 4104 C C . LYS A 1 551 ? 13.313 -2.426 22.817 1.00 63.38 551 LYS A C 1
ATOM 4106 O O . LYS A 1 551 ? 14.314 -2.908 23.346 1.00 63.38 551 LYS A O 1
ATOM 4111 N N . LEU A 1 552 ? 13.240 -2.195 21.509 1.00 56.84 552 LEU A N 1
ATOM 4112 C CA . LEU A 1 552 ? 14.307 -2.443 20.540 1.00 56.84 552 LEU A CA 1
ATOM 4113 C C . LEU A 1 552 ? 14.412 -1.252 19.576 1.00 56.84 552 LEU A C 1
ATOM 4115 O O . LEU A 1 552 ? 13.402 -0.777 19.073 1.00 56.84 552 LEU A O 1
ATOM 4119 N N . SER A 1 553 ? 15.624 -0.776 19.290 1.00 46.50 553 SER A N 1
ATOM 4120 C CA . SER A 1 553 ? 15.857 0.346 18.367 1.00 46.50 553 SER A CA 1
ATOM 4121 C C . SER A 1 553 ? 16.834 -0.065 17.270 1.00 46.50 553 SER A C 1
ATOM 4123 O O . SER A 1 553 ? 17.837 -0.727 17.553 1.00 46.50 553 SER A O 1
ATOM 4125 N N . PHE A 1 554 ? 16.544 0.293 16.016 1.00 53.84 554 PHE A N 1
ATOM 4126 C CA . PHE A 1 554 ? 17.461 0.089 14.893 1.00 53.84 554 PHE A CA 1
ATOM 4127 C C . PHE A 1 554 ? 17.266 1.132 13.777 1.00 53.84 554 PHE A C 1
ATOM 4129 O O . PHE A 1 554 ? 16.166 1.629 13.541 1.00 53.84 554 PHE A O 1
ATOM 4136 N N . GLU A 1 555 ? 18.346 1.432 13.048 1.00 40.25 555 GLU A N 1
ATOM 4137 C CA . GLU A 1 555 ? 18.369 2.390 11.931 1.00 40.25 555 GLU A CA 1
ATOM 4138 C C . GLU A 1 555 ? 18.669 1.678 10.595 1.00 40.25 555 GLU A C 1
ATOM 4140 O O . GLU A 1 555 ? 19.824 1.351 10.300 1.00 40.25 555 GLU A O 1
ATOM 4145 N N . PRO A 1 556 ? 17.658 1.388 9.756 1.00 45.28 556 PRO A N 1
ATOM 4146 C CA . PRO A 1 556 ? 17.878 0.900 8.396 1.00 45.28 556 PRO A CA 1
ATOM 4147 C C . PRO A 1 556 ? 18.425 1.986 7.436 1.00 45.28 556 PRO A C 1
ATOM 4149 O O . PRO A 1 556 ? 18.258 3.184 7.663 1.00 45.28 556 PRO A O 1
ATOM 4152 N N . PRO A 1 557 ? 19.032 1.588 6.295 1.00 33.31 557 PRO A N 1
ATOM 4153 C CA . PRO A 1 557 ? 19.861 2.450 5.433 1.00 33.31 557 PRO A CA 1
ATOM 4154 C C . PRO A 1 557 ? 19.119 3.524 4.601 1.00 33.31 557 PRO A C 1
ATOM 4156 O O . PRO A 1 557 ? 19.619 3.938 3.558 1.00 33.31 557 PRO A O 1
ATOM 4159 N N . ILE A 1 558 ? 17.937 3.983 5.020 1.00 38.41 558 ILE A N 1
ATOM 4160 C CA . ILE A 1 558 ? 17.113 4.954 4.271 1.00 38.41 558 ILE A CA 1
ATOM 4161 C C . ILE A 1 558 ? 16.666 6.149 5.134 1.00 38.41 558 ILE A C 1
ATOM 4163 O O . ILE A 1 558 ? 15.694 6.813 4.797 1.00 38.41 558 ILE A O 1
ATOM 4167 N N . GLY A 1 559 ? 17.358 6.434 6.243 1.00 43.75 559 GLY A N 1
ATOM 4168 C CA . GLY A 1 559 ? 16.995 7.552 7.130 1.00 43.75 559 GLY A CA 1
ATOM 4169 C C . GLY A 1 559 ? 15.683 7.335 7.890 1.00 43.75 559 GLY A C 1
ATOM 4170 O O . GLY A 1 559 ? 15.070 8.293 8.339 1.00 43.75 559 GLY A O 1
ATOM 4171 N N . LEU A 1 560 ? 15.252 6.079 8.009 1.00 46.88 560 LEU A N 1
ATOM 4172 C CA . LEU A 1 560 ? 14.110 5.665 8.811 1.00 46.88 560 LEU A CA 1
ATOM 4173 C C . LEU A 1 560 ? 14.664 5.257 10.177 1.00 46.88 560 LEU A C 1
ATOM 4175 O O . LEU A 1 560 ? 15.454 4.318 10.242 1.00 46.88 560 LEU A O 1
ATOM 4179 N N . LYS A 1 561 ? 14.289 5.955 11.245 1.00 53.69 561 LYS A N 1
ATOM 4180 C CA . LYS A 1 561 ? 14.550 5.508 12.615 1.00 53.69 561 LYS A CA 1
ATOM 4181 C C . LYS A 1 561 ? 13.350 4.678 13.053 1.00 53.69 561 LYS A C 1
ATOM 4183 O O . LYS A 1 561 ? 12.242 5.190 12.996 1.00 53.69 561 LYS A O 1
ATOM 4188 N N . VAL A 1 562 ? 13.561 3.414 13.425 1.00 54.31 562 VAL A N 1
ATOM 4189 C CA . VAL A 1 562 ? 12.491 2.543 13.929 1.00 54.31 562 VAL A CA 1
ATOM 4190 C C . VAL A 1 562 ? 12.765 2.250 15.391 1.00 54.31 562 VAL A C 1
ATOM 4192 O O . VAL A 1 562 ? 13.747 1.586 15.737 1.00 54.31 562 VAL A O 1
ATOM 4195 N N . GLU A 1 563 ? 11.880 2.740 16.244 1.00 60.31 563 GLU A N 1
ATOM 4196 C CA . GLU A 1 563 ? 11.774 2.291 17.625 1.00 60.31 563 GLU A CA 1
ATOM 4197 C C . GLU A 1 563 ? 10.609 1.315 17.706 1.00 60.31 563 GLU A C 1
ATOM 4199 O O . GLU A 1 563 ? 9.528 1.596 17.198 1.00 60.31 563 GLU A O 1
ATOM 4204 N N . LEU A 1 564 ? 10.869 0.138 18.266 1.00 56.62 564 LEU A N 1
ATOM 4205 C CA . LEU A 1 564 ? 9.892 -0.920 18.433 1.00 56.62 564 LEU A CA 1
ATOM 4206 C C . LEU A 1 564 ? 9.756 -1.210 19.922 1.00 56.62 564 LEU A C 1
ATOM 4208 O O . LEU A 1 564 ? 10.665 -1.767 20.537 1.00 56.62 564 LEU A O 1
ATOM 4212 N N . ALA A 1 565 ? 8.621 -0.849 20.500 1.00 67.81 565 ALA A N 1
ATOM 4213 C CA . ALA A 1 565 ? 8.202 -1.398 21.781 1.00 67.81 565 ALA A CA 1
ATOM 4214 C C . ALA A 1 565 ? 7.275 -2.572 21.478 1.00 67.81 565 ALA A C 1
ATOM 4216 O O . ALA A 1 565 ? 6.275 -2.375 20.801 1.00 67.81 565 ALA A O 1
ATOM 4217 N N . LYS A 1 566 ? 7.616 -3.783 21.920 1.00 70.44 566 LYS A N 1
ATOM 4218 C CA . LYS A 1 566 ? 6.730 -4.947 21.869 1.00 70.44 566 LYS A CA 1
ATOM 4219 C C . LYS A 1 566 ? 6.208 -5.216 23.267 1.00 70.44 566 LYS A C 1
ATOM 4221 O O . LYS A 1 566 ? 7.010 -5.343 24.194 1.00 70.44 566 LYS A O 1
ATOM 4226 N N . SER A 1 567 ? 4.899 -5.364 23.398 1.00 71.12 567 SER A N 1
ATOM 4227 C CA . SER A 1 567 ? 4.296 -5.939 24.589 1.00 71.12 567 SER A CA 1
ATOM 4228 C C . SER A 1 567 ? 3.649 -7.280 24.243 1.00 71.12 567 SER A C 1
ATOM 4230 O O . SER A 1 567 ? 3.113 -7.456 23.147 1.00 71.12 567 SER A O 1
ATOM 4232 N N . SER A 1 568 ? 3.753 -8.248 25.150 1.00 70.94 568 SER A N 1
ATOM 4233 C CA . SER A 1 568 ? 3.011 -9.504 25.047 1.00 70.94 568 SER A CA 1
ATOM 4234 C C . SER A 1 568 ? 2.176 -9.702 26.302 1.00 70.94 568 SER A C 1
ATOM 4236 O O . SER A 1 568 ? 2.693 -9.618 27.423 1.00 70.94 568 SER A O 1
ATOM 4238 N N . ARG A 1 569 ? 0.888 -9.983 26.098 1.00 73.62 569 ARG A N 1
ATOM 4239 C CA . ARG A 1 569 ? -0.073 -10.298 27.151 1.00 73.62 569 ARG A CA 1
ATOM 4240 C C . ARG A 1 569 ? 0.340 -11.565 27.897 1.00 73.62 569 ARG A C 1
ATOM 4242 O O . ARG A 1 569 ? 0.507 -12.628 27.301 1.00 73.62 569 ARG A O 1
ATOM 4249 N N . LEU A 1 570 ? 0.499 -11.457 29.214 1.00 69.56 570 LEU A N 1
ATOM 4250 C CA . LEU A 1 570 ? 0.751 -12.597 30.103 1.00 69.56 570 LEU A CA 1
ATOM 4251 C C . LEU A 1 570 ? -0.557 -13.214 30.627 1.00 69.56 570 LEU A C 1
ATOM 4253 O O . LEU A 1 570 ? -0.576 -14.385 30.999 1.00 69.56 570 LEU A O 1
ATOM 4257 N N . GLY A 1 571 ? -1.639 -12.433 30.638 1.00 65.62 571 GLY A N 1
ATOM 4258 C CA . GLY A 1 571 ? -3.003 -12.850 30.965 1.00 65.62 571 GLY A CA 1
ATOM 4259 C C . GLY A 1 571 ? -3.912 -11.634 31.146 1.00 65.62 571 GLY A C 1
ATOM 4260 O O . GLY A 1 571 ? -3.410 -10.544 31.440 1.00 65.62 571 GLY A O 1
ATOM 4261 N N . ALA A 1 572 ? -5.230 -11.807 30.987 1.00 70.88 572 ALA A N 1
ATOM 4262 C CA . ALA A 1 572 ? -6.173 -10.775 31.423 1.00 70.88 572 ALA A CA 1
ATOM 4263 C C . ALA A 1 572 ? -7.415 -11.320 32.123 1.00 70.88 572 ALA A C 1
ATOM 4265 O O . ALA A 1 572 ? -7.834 -12.467 31.953 1.00 70.88 572 ALA A O 1
ATOM 4266 N N . LEU A 1 573 ? -8.007 -10.444 32.923 1.00 65.62 573 LEU A N 1
ATOM 4267 C CA . LEU A 1 573 ? -9.316 -10.618 33.525 1.00 65.62 573 LEU A CA 1
ATOM 4268 C C . LEU A 1 573 ? -10.281 -9.676 32.824 1.00 65.62 573 LEU A C 1
ATOM 4270 O O . LEU A 1 573 ? -10.048 -8.473 32.817 1.00 65.62 573 LEU A O 1
ATOM 4274 N N . GLU A 1 574 ? -11.368 -10.207 32.285 1.00 72.38 574 GLU A N 1
ATOM 4275 C CA . GLU A 1 574 ? -12.443 -9.417 31.686 1.00 72.38 574 GLU A CA 1
ATOM 4276 C C . GLU A 1 574 ? -13.680 -9.458 32.569 1.00 72.38 574 GLU A C 1
ATOM 4278 O O . GLU A 1 574 ? -14.039 -10.509 33.094 1.00 72.38 574 GLU A O 1
ATOM 4283 N N . TYR A 1 575 ? -14.345 -8.321 32.716 1.00 65.44 575 TYR A N 1
ATOM 4284 C CA . TYR A 1 575 ? -15.631 -8.184 33.371 1.00 65.44 575 TYR A CA 1
ATOM 4285 C C . TYR A 1 575 ? -16.690 -7.836 32.331 1.00 65.44 575 TYR A C 1
ATOM 4287 O O . TYR A 1 575 ? -16.611 -6.786 31.700 1.00 65.44 575 TYR A O 1
ATOM 4295 N N . SER A 1 576 ? -17.691 -8.698 32.167 1.00 74.31 576 SER A N 1
ATOM 4296 C CA . SER A 1 576 ? -18.843 -8.465 31.288 1.00 74.31 576 SER A CA 1
ATOM 4297 C C . SER A 1 576 ? -20.084 -9.154 31.856 1.00 74.31 576 SER A C 1
ATOM 4299 O O . SER A 1 576 ? -19.984 -10.191 32.516 1.00 74.31 576 SER A O 1
ATOM 4301 N N . GLY A 1 577 ? -21.265 -8.547 31.689 1.00 74.50 577 GLY A N 1
ATOM 4302 C CA . GLY A 1 577 ? -22.536 -9.127 32.149 1.00 74.50 577 GLY A CA 1
ATOM 4303 C C . GLY A 1 577 ? -22.604 -9.426 33.656 1.00 74.50 577 GLY A C 1
ATOM 4304 O O . GLY A 1 577 ? -23.354 -10.300 34.087 1.00 74.50 577 GLY A O 1
ATOM 4305 N N . GLY A 1 578 ? -21.802 -8.736 34.476 1.00 71.31 578 GLY A N 1
ATOM 4306 C CA . GLY A 1 578 ? -21.746 -8.963 35.923 1.00 71.31 578 GLY A CA 1
ATOM 4307 C C . GLY A 1 578 ? -20.783 -10.061 36.387 1.00 71.31 578 GLY A C 1
ATOM 4308 O O . GLY A 1 578 ? -20.779 -10.387 37.576 1.00 71.31 578 GLY A O 1
ATOM 4309 N N . GLN 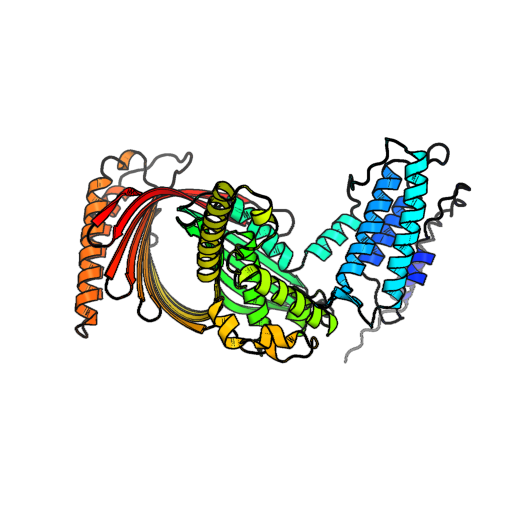A 1 579 ? -19.982 -10.645 35.494 1.00 64.75 579 GLN A N 1
ATOM 4310 C CA . GLN A 1 579 ? -19.068 -11.745 35.811 1.00 64.75 579 GLN A CA 1
ATOM 4311 C C . GLN A 1 579 ? -17.644 -11.454 35.342 1.00 64.75 579 GLN A C 1
ATOM 4313 O O . GLN A 1 579 ? -17.446 -10.798 34.326 1.00 64.75 579 GLN A O 1
ATOM 4318 N N . TRP A 1 580 ? -16.662 -11.965 36.093 1.00 66.75 580 TRP A N 1
ATOM 4319 C CA . TRP A 1 580 ? -15.256 -11.960 35.695 1.00 66.75 580 TRP A CA 1
ATOM 4320 C C . TRP A 1 580 ? -14.899 -13.273 34.995 1.00 66.75 58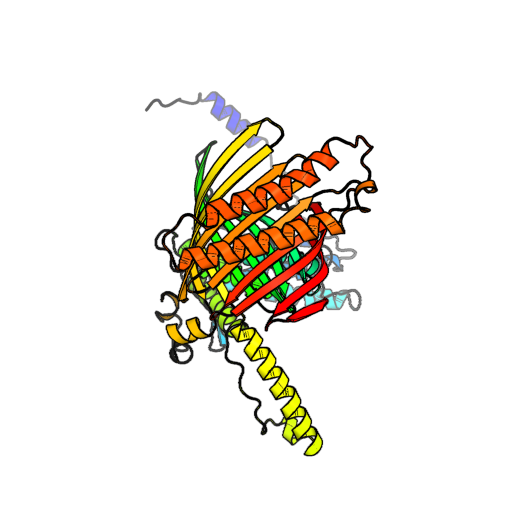0 TRP A C 1
ATOM 4322 O O . TRP A 1 580 ? -15.171 -14.350 35.533 1.00 66.75 580 TRP A O 1
ATOM 4332 N N . SER A 1 581 ? -14.241 -13.191 33.846 1.00 67.75 581 SER A N 1
ATOM 4333 C CA . SER A 1 581 ? -13.645 -14.321 33.134 1.00 67.75 581 SER A CA 1
ATOM 4334 C C . SER A 1 581 ? -12.139 -14.131 33.000 1.00 67.75 581 SER A C 1
ATOM 4336 O O . SER A 1 581 ? -11.670 -13.045 32.672 1.00 67.75 581 SER A O 1
ATOM 4338 N N . LEU A 1 582 ? -11.381 -15.199 33.250 1.00 64.56 582 LEU A N 1
ATOM 4339 C CA . LEU A 1 582 ? -9.949 -15.247 32.963 1.00 64.56 582 LEU A CA 1
ATOM 4340 C C . LEU A 1 582 ? -9.760 -15.645 31.495 1.00 64.56 582 LEU A C 1
ATOM 4342 O O . LEU A 1 582 ? -10.314 -16.667 31.078 1.00 64.56 582 LEU A O 1
ATOM 4346 N N . LYS A 1 583 ? -8.989 -14.853 30.751 1.00 60.62 583 LYS A N 1
ATOM 4347 C CA . LYS A 1 583 ? -8.594 -15.121 29.366 1.00 60.62 583 LYS A CA 1
ATOM 4348 C C . LYS A 1 583 ? -7.084 -15.244 29.242 1.00 60.62 583 LYS A C 1
ATOM 4350 O O . LYS A 1 583 ? -6.377 -14.283 29.648 1.00 60.62 583 LYS A O 1
#

Radius of gyration: 31.18 Å; chains: 1; bounding box: 70×83×85 Å